Protein AF-0000000069403693 (afdb_homodimer)

Solvent-accessible surface area (backbone atoms only — not comparable to full-atom values): 41331 Å² total; per-residue (Å²): 127,86,80,44,28,39,37,33,59,42,32,50,93,37,43,67,35,33,49,22,19,53,44,23,40,56,74,38,21,80,82,68,58,56,34,36,37,38,32,59,57,54,48,70,70,54,51,57,45,46,51,71,65,45,79,66,46,78,40,79,47,51,72,64,52,50,51,48,35,22,71,69,42,66,27,76,57,90,77,66,58,49,72,90,73,50,55,81,62,51,41,47,65,75,42,44,57,70,72,45,60,86,86,52,50,40,37,33,39,41,46,26,52,28,39,41,67,38,56,52,57,70,66,60,65,53,82,62,84,87,28,50,26,34,29,20,57,18,63,93,36,46,35,52,59,76,73,42,42,82,74,69,48,57,88,59,40,80,20,51,37,70,50,40,32,42,36,32,33,61,60,50,53,68,38,53,64,59,53,40,50,48,36,70,75,41,42,90,67,47,87,58,48,44,37,48,52,53,45,62,68,33,42,68,76,75,62,76,68,68,83,59,82,77,60,78,78,74,77,59,88,82,50,67,57,27,47,42,79,45,65,55,30,63,49,25,45,38,55,94,36,61,44,69,60,27,58,46,60,56,78,76,36,71,45,77,30,92,40,72,64,54,46,48,45,43,64,74,60,35,38,15,42,30,51,57,67,39,62,70,71,57,61,38,48,67,65,36,89,85,48,72,62,50,21,20,71,74,19,69,61,50,74,43,84,56,40,66,60,46,50,58,44,28,44,74,39,87,56,46,79,71,69,54,57,65,67,52,47,17,52,44,49,32,52,50,52,49,54,50,46,51,52,49,45,73,72,35,86,86,58,56,58,67,60,32,50,52,50,17,50,53,55,65,69,45,84,78,68,68,71,82,123,127,84,81,44,28,38,37,32,59,41,32,50,94,35,44,68,34,33,49,23,19,54,43,24,41,56,74,38,21,80,82,66,59,56,34,37,36,39,32,60,56,53,49,71,68,55,50,58,44,46,49,70,64,45,79,67,46,78,43,79,49,50,75,65,53,50,51,47,35,24,70,69,42,63,26,76,56,90,78,65,59,49,71,91,72,50,55,82,62,52,40,48,65,75,43,43,58,70,70,46,60,85,83,53,51,39,35,33,39,41,45,25,52,28,39,42,69,40,56,53,55,69,67,60,66,53,81,62,82,85,29,50,28,34,30,20,57,17,65,91,35,46,36,51,59,77,74,42,42,83,76,68,49,56,86,59,39,81,21,51,38,72,51,39,31,43,36,33,33,61,59,50,52,69,41,53,65,59,53,40,51,48,36,69,76,42,42,90,67,46,88,58,48,46,35,48,51,54,46,61,68,33,40,70,78,74,64,76,68,68,82,62,81,77,60,78,76,75,75,59,88,82,53,67,58,28,47,42,78,45,64,55,31,63,50,26,44,38,57,92,35,60,42,70,59,28,58,46,61,54,79,75,36,70,45,77,29,92,42,72,64,54,45,48,45,43,62,74,60,35,39,16,42,31,53,56,66,39,64,68,70,57,61,39,48,67,66,35,86,87,48,73,62,50,22,21,70,74,19,71,61,52,73,42,85,56,38,65,58,47,50,57,45,27,44,74,38,87,55,46,80,70,68,55,56,66,65,51,47,16,51,46,49,32,52,50,53,51,52,49,46,51,52,49,45,73,72,33,85,84,56,56,58,68,59,35,49,52,50,17,50,52,55,66,68,46,84,78,66,66,69,83,123

Organism: Chlorella vulgaris (NCBI:txid3077)

Secondary structure (DSSP, 8-state):
-----EEEEE-GGGHHHHHHHHHHHHHH-SSPPPEEEEESS--HHHHHHHHTTS--EEEE--HHHHHHHHHTTSS--TTS--STT--THHHHGGGHHHHS-TT--EEEEE-TTEEE-S-SHHHHT---TT-SEEEEE-SS-BTB-GGGGGGTPPTT---EEEEEEEEEHHHHHTTHHHHHHHHHHHGGG-SSHHHHHHHHHHS-------S-TTS-----TT---SEEEEPGGGGB-STTTGGGGGGS-BTTB--S-SSHHHHHHHHHS-SEEE--S-S---HHHHH-SSS-----TTSS----TTHHHHHHHHTTSTTTT----THHHHHHHHHHHHHHHHHHHHHSTT--HHHHHHHHHHHHHSTT-----/-----EEEEE-GGGHHHHHHHHHHHHHH-SSPPPEEEEESS--HHHHHHHHTTS--EEEE--HHHHHHHHHTTSS--TT---STT--THHHHGGGHHHHS-TT--EEEEE-TTEEE-S-SHHHHT---TT-SEEEEE-SS-BTB-GGGGGGTPPTT---EEEEEEEEEHHHHHTTHHHHHHHHHHHGGG-SSHHHHHHHHHHS-------S-TTS-----TT---SEEEEPGGGGB-STTTGGGGGGS-BTTB--S-SSHHHHHHHHHS-SEEE--S-S---HHHHH-SSS-----TTSS----TTHHHHHHHHTTSTTTT----THHHHHHHHHHHHHHHHHHHHHSTT--HHHHHHHHHHHHHSTT-----

pLDDT: mean 84.23, std 17.95, range [24.3, 98.88]

InterPro domains:
  IPR002495 Glycosyl transferase, family 8 [PF01501] (6-278)
  IPR029044 Nucleotide-diphospho-sugar transferases [G3DSA:3.90.550.10] (4-318)
  IPR029044 Nucleotide-diphospho-sugar transferases [SSF53448] (5-320)

Nearest PDB structures (foldseek):
  1ga8-assembly1_A  TM=8.044E-01  e=9.055E-17  Neisseria meningitidis
  1ss9-assembly1_A  TM=8.069E-01  e=4.713E-16  Neisseria meningitidis
  4wlg-assembly1_A  TM=6.193E-01  e=1.252E-10  Mus musculus
  8j2n-assembly2_B  TM=5.009E-01  e=1.457E-05  Mycobacterium tuberculosis H37Rv
  8ahf-assembly1_B-2  TM=5.839E-01  e=3.667E-01  Bacillus anthracis

Sequence (746 aa):
MPATPIVLIADEAYVLGLAAALRSIEQHTQPLPRIYVIDAGIAADSRLKLQQVVDIQWIHVSNIEQAELQRQGLLPAPGQSCDGHVSAACWLKLTLRQLLPSSVSRALYFDCDMLARTSLLPILQLNLGGRLLAAVRDVGHPCGYDGLLEAGWERGRPYFNAGLLLLDLQKWRQAGGRIACILRQHGSRLQYHDQDVFNLLAAPTSQPAPHDRSAPPAPSASEQMTWLQLPLEWNAQGVGTYARRRLQAEGHRPALFGSVEELRRYEEHPFVVHFTGPSSVAPSAFLNPWVPFNSKPWAYLCQHPFRSAFFETLDSTPWRGWRPPQHQVAEACAEEVSRFLALVAEQEPGFDAQLCLQQTMQLLQMPGGTHRCMPATPIVLIADEAYVLGLAAALRSIEQHTQPLPRIYVIDAGIAADSRLKLQQVVDIQWIHVSNIEQAELQRQGLLPAPGQSCDGHVSAACWLKLTLRQLLPSSVSRALYFDCDMLARTSLLPILQLNLGGRLLAAVRDVGHPCGYDGLLEAGWERGRPYFNAGLLLLDLQKWRQAGGRIACILRQHGSRLQYHDQDVFNLLAAPTSQPAPHDRSAPPAPSASEQMTWLQLPLEWNAQGVGTYARRRLQAEGHRPALFGSVEELRRYEEHPFVVHFTGPSSVAPSAFLNPWVPFNSKPWAYLCQHPFRSAFFETLDSTPWRGWRPPQHQVAEACAEEVSRFLALVAEQEPGFDAQLCLQQTMQLLQMPGGTHRC

Foldseek 3Di:
DPFAEEEEEDAQLLLLLQLLALLLQVVAAPPHHAYEYEYPHHDPVSVVQSCVRDPYDYQYQDPVNLVVCCVVLLFPDPPLPLPDFDPSRLSVVLCCLPRDDPPNQKHKYAYSLKGAPHYCVCVSPDDFVQFFKAFAFDLLCQQHDPLCVVVVRDGLHGAGDPRIIIGRSVVSNVCVVVSSVSSVVCVSSDNSHVSSSVQSVQDDPPPPDPPPVPDDDDPDPPDDRSYHHDPNLAEQPQQPFSSVVLCCADVSRHRPDVDPVRSVCSNPPRRMYGQDDHQEDAPVQCVDPPGHHAHRLQYLDGDRPCSVVSLVSSLVGPCNPDHHDNVNVVVSVVVVLVVVLVVVCVVDPPDDSVVVVVVVVVCVPDDPPPPPD/DPFAEEEEEDAQLLLLLQLLALLLQVVAAPPHHAYEYEYPHHDPVSVVQSCVRDPYDYQYQDPVNLVVCCVVLLFPDPPLPLPDFDPSRLSVVLCCLPRDDPVNQKHKYAYSLKGAPHYCVCVSPDDFPQFFKAFAFDLLCQQHDPLCVVVVRDGLHGAGDPRIIIGRSVVSNVCVVVSSVSSVVCVSSDNSHVSSSVQSVQDDPPPPDPPPVPDDDDPPPPPDRSYHHDPNLAELPQQPFCSVVLCCADVSRHRPDVDPVRSVCSNPPRRMYGQDDHQEDAPVQCVDPPGHDAHRLQHLDGDRPCSVVSLVSSLVGPCNPDHHDNVVVVVSVVVVLVVVLVVVCVVDPPDDSVVVVVVVVVCVPDDPPPPPD

Structure (mmCIF, N/CA/C/O backbone):
data_AF-0000000069403693-model_v1
#
loop_
_entity.id
_entity.type
_entity.pdbx_description
1 polymer Hexosyltransferase
#
loop_
_atom_site.group_PDB
_atom_site.id
_atom_site.type_symbol
_atom_site.label_atom_id
_atom_site.label_alt_id
_atom_site.label_comp_id
_atom_site.label_asym_id
_atom_site.label_entity_id
_atom_site.label_seq_id
_atom_site.pdbx_PDB_ins_code
_atom_site.Cartn_x
_atom_site.Cartn_y
_atom_site.Cartn_z
_atom_site.occupancy
_atom_site.B_iso_or_equiv
_atom_site.auth_seq_id
_atom_site.auth_comp_id
_atom_site.auth_asym_id
_atom_site.auth_atom_id
_atom_site.pdbx_PDB_model_num
ATOM 1 N N . MET A 1 1 ? -15.734 44.719 17.141 1 47.59 1 MET A N 1
ATOM 2 C CA . MET A 1 1 ? -15.414 43.406 17.688 1 47.59 1 MET A CA 1
ATOM 3 C C . MET A 1 1 ? -13.906 43.188 17.672 1 47.59 1 MET A C 1
ATOM 5 O O . MET A 1 1 ? -13.195 43.656 16.797 1 47.59 1 MET A O 1
ATOM 9 N N . PRO A 1 2 ? -13.328 42.812 18.891 1 61.75 2 PRO A N 1
ATOM 10 C CA . PRO A 1 2 ? -11.867 42.688 18.891 1 61.75 2 PRO A CA 1
ATOM 11 C C . PRO A 1 2 ? -11.359 41.75 17.781 1 61.75 2 PRO A C 1
ATOM 13 O O . PRO A 1 2 ? -12.07 40.844 17.359 1 61.75 2 PRO A O 1
ATOM 16 N N . ALA A 1 3 ? -10.336 42.125 17.172 1 84.62 3 ALA A N 1
ATOM 17 C CA . ALA A 1 3 ? -9.75 41.438 16.016 1 84.62 3 ALA A CA 1
ATOM 18 C C . ALA A 1 3 ? -9.375 40 16.375 1 84.62 3 ALA A C 1
ATOM 20 O O . ALA A 1 3 ? -8.875 39.75 17.469 1 84.62 3 ALA A O 1
ATOM 21 N N . THR A 1 4 ? -9.859 39 15.758 1 94.88 4 THR A N 1
ATOM 22 C CA . THR A 1 4 ? -9.562 37.594 15.922 1 94.88 4 THR A CA 1
ATOM 23 C C . THR A 1 4 ? -8.086 37.312 15.633 1 94.88 4 THR A C 1
ATOM 25 O O . THR A 1 4 ? -7.617 37.531 14.516 1 94.88 4 THR A O 1
ATOM 28 N N . PRO A 1 5 ? -7.32 36.938 16.672 1 97.94 5 PRO A N 1
ATOM 29 C CA . PRO A 1 5 ? -5.918 36.594 16.422 1 97.94 5 PRO A CA 1
ATOM 30 C C . PRO A 1 5 ? -5.738 35.25 15.742 1 97.94 5 PRO A C 1
ATOM 32 O O . PRO A 1 5 ? -6.688 34.469 15.664 1 97.94 5 PRO A O 1
ATOM 35 N N . ILE A 1 6 ? -4.551 35.031 15.219 1 98.5 6 ILE A N 1
ATOM 36 C CA . ILE A 1 6 ? -4.125 33.75 14.695 1 98.5 6 ILE A CA 1
ATOM 37 C C . ILE A 1 6 ? -3.127 33.094 15.656 1 98.5 6 ILE A C 1
ATOM 39 O O . ILE A 1 6 ? -2.252 33.781 16.203 1 98.5 6 ILE A O 1
ATOM 43 N N . VAL A 1 7 ? -3.314 31.844 15.922 1 98 7 VAL A N 1
ATOM 44 C CA . VAL A 1 7 ? -2.443 31.125 16.844 1 98 7 VAL A CA 1
ATOM 45 C C . VAL A 1 7 ? -1.807 29.938 16.156 1 98 7 VAL A C 1
ATOM 47 O O . VAL A 1 7 ? -2.482 29.203 15.422 1 98 7 VAL A O 1
ATOM 50 N N . LEU A 1 8 ? -0.489 29.734 16.312 1 97.69 8 LEU A N 1
ATOM 51 C CA . LEU A 1 8 ? 0.255 28.594 15.805 1 97.69 8 LEU A CA 1
ATOM 52 C C . LEU A 1 8 ? 1.054 27.922 16.922 1 97.69 8 LEU A C 1
ATOM 54 O O . LEU A 1 8 ? 1.417 28.578 17.906 1 97.69 8 LEU A O 1
ATOM 58 N N . ILE A 1 9 ? 1.266 26.641 16.766 1 94.69 9 ILE A N 1
ATOM 59 C CA . ILE A 1 9 ? 2.078 25.859 17.688 1 94.69 9 ILE A CA 1
ATOM 60 C C . ILE A 1 9 ? 3.227 25.188 16.938 1 94.69 9 ILE A C 1
ATOM 62 O O . ILE A 1 9 ? 3.029 24.641 15.859 1 94.69 9 ILE A O 1
ATOM 66 N N . ALA A 1 10 ? 4.438 25.266 17.469 1 93.31 10 ALA A N 1
ATOM 67 C CA . ALA A 1 10 ? 5.547 24.594 16.797 1 93.31 10 ALA A CA 1
ATOM 68 C C . ALA A 1 10 ? 6.668 24.281 17.781 1 93.31 10 ALA A C 1
ATOM 70 O O . ALA A 1 10 ? 6.789 24.922 18.828 1 93.31 10 ALA A O 1
ATOM 71 N N . ASP A 1 11 ? 7.379 23.281 17.5 1 90.88 11 ASP A N 1
ATOM 72 C CA . ASP A 1 11 ? 8.703 23.047 18.078 1 90.88 11 ASP A CA 1
ATOM 73 C C . ASP A 1 11 ? 9.797 23.234 17.031 1 90.88 11 ASP A C 1
ATOM 75 O O . ASP A 1 11 ? 9.523 23.688 15.914 1 90.88 11 ASP A O 1
ATOM 79 N N . GLU A 1 12 ? 10.992 22.969 17.438 1 92.38 12 GLU A N 1
ATOM 80 C CA . GLU A 1 12 ? 12.125 23.266 16.562 1 92.38 12 GLU A CA 1
ATOM 81 C C . GLU A 1 12 ? 12.039 22.438 15.273 1 92.38 12 GLU A C 1
ATOM 83 O O . GLU A 1 12 ? 12.445 22.906 14.203 1 92.38 12 GLU A O 1
ATOM 88 N N . ALA A 1 13 ? 11.5 21.281 15.289 1 90.06 13 ALA A N 1
ATOM 89 C CA . ALA A 1 13 ? 11.422 20.391 14.133 1 90.06 13 ALA A CA 1
ATOM 90 C C . ALA A 1 13 ? 10.523 20.984 13.047 1 90.06 13 ALA A C 1
ATOM 92 O O . ALA A 1 13 ? 10.625 20.609 11.883 1 90.06 13 ALA A O 1
ATOM 93 N N . TYR A 1 14 ? 9.711 21.984 13.438 1 93.81 14 TYR A N 1
ATOM 94 C CA . TYR A 1 14 ? 8.734 22.531 12.492 1 93.81 14 TYR A CA 1
ATOM 95 C C . TYR A 1 14 ? 8.984 24 12.234 1 93.81 14 TYR A C 1
ATOM 97 O O . TYR A 1 14 ? 8.102 24.719 11.758 1 93.81 14 TYR A O 1
ATOM 105 N N . VAL A 1 15 ? 10.148 24.453 12.523 1 96.81 15 VAL A N 1
ATOM 106 C CA . VAL A 1 15 ? 10.438 25.875 12.461 1 96.81 15 VAL A CA 1
ATOM 107 C C . VAL A 1 15 ? 10.367 26.344 11.008 1 96.81 15 VAL A C 1
ATOM 109 O O . VAL A 1 15 ? 9.922 27.469 10.734 1 96.81 15 VAL A O 1
ATOM 112 N N . LEU A 1 16 ? 10.828 25.547 10.07 1 97.62 16 LEU A N 1
ATOM 113 C CA . LEU A 1 16 ? 10.773 25.938 8.664 1 97.62 16 LEU A CA 1
ATOM 114 C C . LEU A 1 16 ? 9.336 26.062 8.188 1 97.62 16 LEU A C 1
ATOM 116 O O . LEU A 1 16 ? 9 27 7.461 1 97.62 16 LEU A O 1
ATOM 120 N N . GLY A 1 17 ? 8.562 25.062 8.617 1 97.69 17 GLY A N 1
ATOM 121 C CA . GLY A 1 17 ? 7.141 25.172 8.328 1 97.69 17 GLY A CA 1
ATOM 122 C C . GLY A 1 17 ? 6.496 26.406 8.922 1 97.69 17 GLY A C 1
ATOM 123 O O . GLY A 1 17 ? 5.75 27.125 8.242 1 97.69 17 GLY A O 1
ATOM 124 N N . LEU A 1 18 ? 6.828 26.688 10.148 1 98.31 18 LEU A N 1
ATOM 125 C CA . LEU A 1 18 ? 6.301 27.859 10.844 1 98.31 18 LEU A CA 1
ATOM 126 C C . LEU A 1 18 ? 6.691 29.141 10.125 1 98.31 18 LEU A C 1
ATOM 128 O O . LEU A 1 18 ? 5.855 30.031 9.938 1 98.31 18 LEU A O 1
ATOM 132 N N . ALA A 1 19 ? 7.922 29.234 9.75 1 98.81 19 ALA A N 1
ATOM 133 C CA . ALA A 1 19 ? 8.406 30.422 9.055 1 98.81 19 ALA A CA 1
ATOM 134 C C . ALA A 1 19 ? 7.621 30.672 7.766 1 98.81 19 ALA A C 1
ATOM 136 O O . ALA A 1 19 ? 7.168 31.781 7.508 1 98.81 19 ALA A O 1
ATOM 137 N N . ALA A 1 20 ? 7.461 29.641 7 1 98.81 20 ALA A N 1
ATOM 138 C CA . ALA A 1 20 ? 6.73 29.766 5.738 1 98.81 20 ALA A CA 1
ATOM 139 C C . ALA A 1 20 ? 5.262 30.094 5.984 1 98.81 20 ALA A C 1
ATOM 141 O O . ALA A 1 20 ? 4.676 30.906 5.266 1 98.81 20 ALA A O 1
ATOM 142 N N . ALA A 1 21 ? 4.699 29.469 6.973 1 98.88 21 ALA A N 1
ATOM 143 C CA . ALA A 1 21 ? 3.305 29.734 7.32 1 98.88 21 ALA A CA 1
ATOM 144 C C . ALA A 1 21 ? 3.105 31.203 7.695 1 98.88 21 ALA A C 1
ATOM 146 O O . ALA A 1 21 ? 2.229 31.875 7.148 1 98.88 21 ALA A O 1
ATOM 147 N N . LEU A 1 22 ? 3.93 31.703 8.609 1 98.88 22 LEU A N 1
ATOM 148 C CA . LEU A 1 22 ? 3.832 33.094 9.062 1 98.88 22 LEU A CA 1
ATOM 149 C C . LEU A 1 22 ? 4 34.062 7.902 1 98.88 22 LEU A C 1
ATOM 151 O O . LEU A 1 22 ? 3.225 35 7.758 1 98.88 22 LEU A O 1
ATOM 155 N N . ARG A 1 23 ? 4.996 33.781 7.094 1 98.81 23 ARG A N 1
ATOM 156 C CA . ARG A 1 23 ? 5.258 34.656 5.953 1 98.81 23 ARG A CA 1
ATOM 157 C C . ARG A 1 23 ? 4.082 34.656 4.98 1 98.81 23 ARG A C 1
ATOM 159 O O . ARG A 1 23 ? 3.666 35.719 4.496 1 98.81 23 ARG A O 1
ATOM 166 N N . SER A 1 24 ? 3.561 33.469 4.703 1 98.88 24 SER A N 1
ATOM 167 C CA . SER A 1 24 ? 2.443 33.375 3.771 1 98.88 24 SER A CA 1
ATOM 168 C C . SER A 1 24 ? 1.213 34.094 4.301 1 98.88 24 SER A C 1
ATOM 170 O O . SER A 1 24 ? 0.497 34.75 3.539 1 98.88 24 SER A O 1
ATOM 172 N N . ILE A 1 25 ? 0.944 34 5.582 1 98.75 25 ILE A N 1
ATOM 173 C CA . ILE A 1 25 ? -0.163 34.719 6.207 1 98.75 25 ILE A CA 1
ATOM 174 C C . ILE A 1 25 ? 0.034 36.219 6.035 1 98.75 25 ILE A C 1
ATOM 176 O O . ILE A 1 25 ? -0.886 36.938 5.621 1 98.75 25 ILE A O 1
ATOM 180 N N . GLU A 1 26 ? 1.19 36.656 6.32 1 98.5 26 GLU A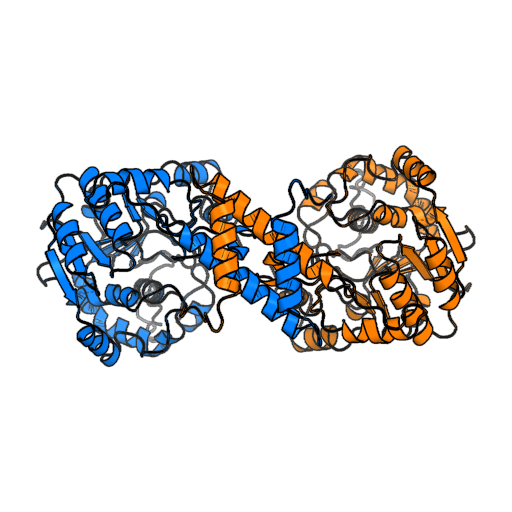 N 1
ATOM 181 C CA . GLU A 1 26 ? 1.496 38.094 6.23 1 98.5 26 GLU A CA 1
ATOM 182 C C . GLU A 1 26 ? 1.363 38.594 4.797 1 98.5 26 GLU A C 1
ATOM 184 O O . GLU A 1 26 ? 0.878 39.719 4.566 1 98.5 26 GLU A O 1
ATOM 189 N N . GLN A 1 27 ? 1.751 37.812 3.869 1 98.12 27 GLN A N 1
ATOM 190 C CA . GLN A 1 27 ? 1.735 38.188 2.465 1 98.12 27 GLN A CA 1
ATOM 191 C C . GLN A 1 27 ? 0.307 38.344 1.949 1 98.12 27 GLN A C 1
ATOM 193 O O . GLN A 1 27 ? 0.038 39.188 1.074 1 98.12 27 GLN A O 1
ATOM 198 N N . HIS A 1 28 ? -0.584 37.656 2.533 1 98.19 28 HIS A N 1
ATOM 199 C CA . HIS A 1 28 ? -1.896 37.562 1.902 1 98.19 28 HIS A CA 1
ATOM 200 C C . HIS A 1 28 ? -2.967 38.219 2.781 1 98.19 28 HIS A C 1
ATOM 202 O O . HIS A 1 28 ? -4.086 38.469 2.324 1 98.19 28 HIS A O 1
ATOM 208 N N . THR A 1 29 ? -2.65 38.406 3.992 1 97.44 29 THR A N 1
ATOM 209 C CA . THR A 1 29 ? -3.658 38.906 4.922 1 97.44 29 THR A CA 1
ATOM 210 C C . THR A 1 29 ? -3.279 40.281 5.445 1 97.44 29 THR A C 1
ATOM 212 O O . THR A 1 29 ? -2.332 40.438 6.219 1 97.44 29 THR A O 1
ATOM 215 N N . GLN A 1 30 ? -4.051 41.281 5.059 1 94.25 30 GLN A N 1
ATOM 216 C CA . GLN A 1 30 ? -3.844 42.656 5.492 1 94.25 30 GLN A CA 1
ATOM 217 C C . GLN A 1 30 ? -5.16 43.312 5.898 1 94.25 30 GLN A C 1
ATOM 219 O O . GLN A 1 30 ? -6.164 43.188 5.195 1 94.25 30 GLN A O 1
ATOM 224 N N . PRO A 1 31 ? -5.215 44.094 7.047 1 95 31 PRO A N 1
ATOM 225 C CA . PRO A 1 31 ? -4.121 44.188 8.016 1 95 31 PRO A CA 1
ATOM 226 C C . PRO A 1 31 ? -3.828 42.875 8.727 1 95 31 PRO A C 1
ATOM 228 O O . PRO A 1 31 ? -4.727 42.062 8.891 1 95 31 PRO A O 1
ATOM 231 N N . LEU A 1 32 ? -2.596 42.688 9.125 1 95.56 32 LEU A N 1
ATOM 232 C CA . LEU A 1 32 ? -2.184 41.469 9.805 1 95.56 32 LEU A CA 1
ATOM 233 C C . LEU A 1 32 ? -2.783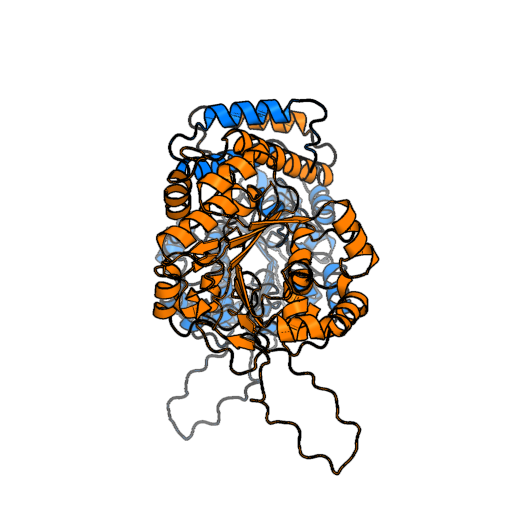 41.375 11.203 1 95.56 32 LEU A C 1
ATOM 235 O O . LEU A 1 32 ? -2.631 42.312 12 1 95.56 32 LEU A O 1
ATOM 239 N N . PRO A 1 33 ? -3.494 40.344 11.461 1 96.31 33 PRO A N 1
ATOM 240 C CA . PRO A 1 33 ? -3.996 40.156 12.828 1 96.31 33 PRO A CA 1
ATOM 241 C C . PRO A 1 33 ? -2.887 39.875 13.828 1 96.31 33 PRO A C 1
ATOM 243 O O . PRO A 1 33 ? -1.744 39.625 13.438 1 96.31 33 PRO A O 1
ATOM 246 N N . ARG A 1 34 ? -3.27 40.031 15.117 1 96.94 34 ARG A N 1
ATOM 247 C CA . ARG A 1 34 ? -2.328 39.625 16.141 1 96.94 34 ARG A CA 1
ATOM 248 C C . ARG A 1 34 ? -1.958 38.156 15.984 1 96.94 34 ARG A C 1
ATOM 250 O O . ARG A 1 34 ? -2.82 37.312 15.711 1 96.94 34 ARG A O 1
ATOM 257 N N . ILE A 1 35 ? -0.637 37.906 16.125 1 98.19 35 ILE A N 1
ATOM 258 C CA . ILE A 1 35 ? -0.145 36.531 15.945 1 98.19 35 ILE A CA 1
ATOM 259 C C . ILE A 1 35 ? 0.392 36 17.281 1 98.19 35 ILE A C 1
ATOM 261 O O . ILE A 1 35 ? 1.271 36.625 17.891 1 98.19 35 ILE A O 1
ATOM 265 N N . TYR A 1 36 ? -0.184 34.906 17.719 1 97.75 36 TYR A N 1
ATOM 266 C CA . TYR A 1 36 ? 0.364 34.156 18.844 1 97.75 36 TYR A CA 1
ATOM 267 C C . TYR A 1 36 ? 1.103 32.906 18.375 1 97.75 36 TYR A C 1
ATOM 269 O O . TYR A 1 36 ? 0.621 32.188 17.5 1 97.75 36 TYR A O 1
ATOM 277 N N . VAL A 1 37 ? 2.297 32.656 18.906 1 97.38 37 VAL A N 1
ATOM 278 C CA . VAL A 1 37 ? 3 31.406 18.688 1 97.38 37 VAL A CA 1
ATOM 279 C C . VAL A 1 37 ? 3.256 30.703 20.016 1 97.38 37 VAL A C 1
ATOM 281 O O . VAL A 1 37 ? 3.879 31.281 20.922 1 97.38 37 VAL A O 1
ATOM 284 N N . ILE A 1 38 ? 2.646 29.547 20.109 1 95 38 ILE A N 1
ATOM 285 C CA . ILE A 1 38 ? 2.969 28.703 21.25 1 95 38 ILE A CA 1
ATOM 286 C C . ILE A 1 38 ? 4.301 27.984 21 1 95 38 ILE A C 1
ATOM 288 O O . ILE A 1 38 ? 4.402 27.141 20.125 1 95 38 ILE A O 1
ATOM 292 N N . ASP A 1 39 ? 5.262 28.312 21.812 1 93.81 39 ASP A N 1
ATOM 293 C CA . ASP A 1 39 ? 6.617 27.766 21.719 1 93.81 39 ASP A CA 1
ATOM 294 C C . ASP A 1 39 ? 6.754 26.484 22.516 1 93.81 39 ASP A C 1
ATOM 296 O O . ASP A 1 39 ? 6.863 26.5 23.734 1 93.81 39 ASP A O 1
ATOM 300 N N . ALA A 1 40 ? 6.801 25.406 21.797 1 88.75 40 ALA A N 1
ATOM 301 C CA . ALA A 1 40 ? 6.926 24.094 22.422 1 88.75 40 ALA A CA 1
ATOM 302 C C . ALA A 1 40 ? 8.352 23.578 22.312 1 88.75 40 ALA A C 1
ATOM 304 O O . ALA A 1 40 ? 8.57 22.375 22.141 1 88.75 40 ALA A O 1
ATOM 305 N N . GLY A 1 41 ? 9.305 24.453 22.312 1 88.62 41 GLY A N 1
ATOM 306 C CA . GLY A 1 41 ? 10.703 24.062 22.25 1 88.62 41 GLY A CA 1
ATOM 307 C C . GLY A 1 41 ? 11.414 24.547 21 1 88.62 41 GLY A C 1
ATOM 308 O O . GLY A 1 41 ? 12.078 23.766 20.312 1 88.62 41 GLY A O 1
ATOM 309 N N . ILE A 1 42 ? 11.266 25.828 20.656 1 93 42 ILE A N 1
ATOM 310 C CA . ILE A 1 42 ? 11.961 26.453 19.547 1 93 42 ILE A CA 1
ATOM 311 C C . ILE A 1 42 ? 13.297 27.016 20.016 1 93 42 ILE A C 1
ATOM 313 O O . ILE A 1 42 ? 13.383 27.625 21.094 1 93 42 ILE A O 1
ATOM 317 N N . ALA A 1 43 ? 14.305 26.797 19.266 1 95.81 43 ALA A N 1
ATOM 318 C CA . ALA A 1 43 ? 15.641 27.297 19.594 1 95.81 43 ALA A CA 1
ATOM 319 C C . ALA A 1 43 ? 15.672 28.812 19.609 1 95.81 43 ALA A C 1
ATOM 321 O O . ALA A 1 43 ? 14.953 29.469 18.844 1 95.81 43 ALA A O 1
ATOM 322 N N . ALA A 1 44 ? 16.547 29.375 20.438 1 96.5 44 ALA A N 1
ATOM 323 C CA . ALA A 1 44 ? 16.641 30.812 20.609 1 96.5 44 ALA A CA 1
ATOM 324 C C . ALA A 1 44 ? 16.953 31.516 19.297 1 96.5 44 ALA A C 1
ATOM 326 O O . ALA A 1 44 ? 16.344 32.531 18.969 1 96.5 44 ALA A O 1
ATOM 327 N N . ASP A 1 45 ? 17.844 30.922 18.562 1 97.62 45 ASP A N 1
ATOM 328 C CA . ASP A 1 45 ? 18.219 31.516 17.281 1 97.62 45 ASP A CA 1
ATOM 329 C C . ASP A 1 45 ? 17.031 31.531 16.312 1 97.62 45 ASP A C 1
ATOM 331 O O . ASP A 1 45 ? 16.844 32.5 15.586 1 97.62 45 ASP A O 1
ATOM 335 N N . SER A 1 46 ? 16.297 30.516 16.312 1 98 46 SER A N 1
ATOM 336 C CA . SER A 1 46 ? 15.125 30.422 15.453 1 98 46 SER A CA 1
ATOM 337 C C . SER A 1 46 ? 14.07 31.453 15.852 1 98 46 SER A C 1
ATOM 339 O O . SER A 1 46 ? 13.422 32.062 15 1 98 46 SER A O 1
ATOM 341 N N . ARG A 1 47 ? 13.867 31.656 17.109 1 97.81 47 ARG A N 1
ATOM 342 C CA . ARG A 1 47 ? 12.906 32.656 17.594 1 97.81 47 ARG A CA 1
ATOM 343 C C . ARG A 1 47 ? 13.266 34.031 17.109 1 97.81 47 ARG A C 1
ATOM 345 O O . ARG A 1 47 ? 12.391 34.812 16.703 1 97.81 47 ARG A O 1
ATOM 352 N N . LEU A 1 48 ? 14.539 34.281 17.172 1 97.81 48 LEU A N 1
ATOM 353 C CA . LEU A 1 48 ? 15 35.594 16.703 1 97.81 48 LEU A CA 1
ATOM 354 C C . LEU A 1 48 ? 14.719 35.781 15.227 1 97.81 48 LEU A C 1
ATOM 356 O O . LEU A 1 48 ? 14.258 36.844 14.805 1 97.81 48 LEU A O 1
ATOM 360 N N . LYS A 1 49 ? 14.961 34.781 14.5 1 98.44 49 LYS A N 1
ATOM 361 C CA . LYS A 1 49 ? 14.711 34.844 13.07 1 98.44 49 LYS A CA 1
ATOM 362 C C . LYS A 1 49 ? 13.219 34.969 12.773 1 98.44 49 LYS A C 1
ATOM 364 O O . LYS A 1 49 ? 12.812 35.75 11.898 1 98.44 49 LYS A O 1
ATOM 369 N N . LEU A 1 50 ? 12.453 34.25 13.516 1 98.69 50 LEU A N 1
ATOM 370 C CA . LEU A 1 50 ? 11.016 34.281 13.305 1 98.69 50 LEU A CA 1
ATOM 371 C C . LEU A 1 50 ? 10.461 35.688 13.602 1 98.69 50 LEU A C 1
ATOM 373 O O . LEU A 1 50 ? 9.523 36.125 12.938 1 98.69 50 LEU A O 1
ATOM 377 N N . GLN A 1 51 ? 11 36.344 14.547 1 97.62 51 GLN A N 1
ATOM 378 C CA . GLN A 1 51 ? 10.562 37.688 14.93 1 97.62 51 GLN A CA 1
ATOM 379 C C . GLN A 1 51 ? 10.805 38.688 13.797 1 97.62 51 GLN A C 1
ATOM 381 O O . GLN A 1 51 ? 10.148 39.719 13.734 1 97.62 51 GLN A O 1
ATOM 386 N N . GLN A 1 52 ? 11.703 38.312 12.938 1 97.88 52 GLN A N 1
ATOM 387 C CA . GLN A 1 52 ? 11.977 39.156 11.789 1 97.88 52 GLN A CA 1
ATOM 388 C C . GLN A 1 52 ? 10.938 38.938 10.688 1 97.88 52 GLN A C 1
ATOM 390 O O . GLN A 1 52 ? 10.844 39.75 9.75 1 97.88 52 GLN A O 1
ATOM 395 N N . VAL A 1 53 ? 10.234 37.906 10.742 1 97.88 53 VAL A N 1
ATOM 396 C CA . VAL A 1 53 ? 9.227 37.625 9.727 1 97.88 53 VAL A CA 1
ATOM 397 C C . VAL A 1 53 ? 7.961 38.406 10 1 97.88 53 VAL A C 1
ATOM 399 O O . VAL A 1 53 ? 7.461 39.125 9.117 1 97.88 53 VAL A O 1
ATOM 402 N N . VAL A 1 54 ? 7.438 38.312 11.195 1 97.94 54 VAL A N 1
ATOM 403 C CA . VAL A 1 54 ? 6.273 39.062 11.664 1 97.94 54 VAL A CA 1
ATOM 404 C C . VAL A 1 54 ? 6.41 39.344 13.156 1 97.94 54 VAL A C 1
ATOM 406 O O . VAL A 1 54 ? 7.242 38.75 13.836 1 97.94 54 VAL A O 1
ATOM 409 N N . ASP A 1 55 ? 5.578 40.344 13.602 1 97.38 55 ASP A N 1
ATOM 410 C CA . ASP A 1 55 ? 5.496 40.562 15.039 1 97.38 55 ASP A CA 1
ATOM 411 C C . ASP A 1 55 ? 4.762 39.406 15.734 1 97.38 55 ASP A C 1
ATOM 413 O O . ASP A 1 55 ? 3.598 39.156 15.438 1 97.38 55 ASP A O 1
ATOM 417 N N . ILE A 1 56 ? 5.469 38.781 16.656 1 97.56 56 ILE A N 1
ATOM 418 C CA . ILE A 1 56 ? 4.922 37.594 17.281 1 97.56 56 ILE A CA 1
ATOM 419 C C . ILE A 1 56 ? 4.715 37.844 18.766 1 97.56 56 ILE A C 1
ATOM 421 O O . ILE A 1 56 ? 5.586 38.406 19.438 1 97.56 56 ILE A O 1
ATOM 425 N N . GLN A 1 57 ? 3.537 37.5 19.25 1 97.25 57 GLN A N 1
ATOM 426 C CA . GLN A 1 57 ? 3.326 37.312 20.688 1 97.25 57 GLN A CA 1
ATOM 427 C C . GLN A 1 57 ? 3.641 35.875 21.109 1 97.25 57 GLN A C 1
ATOM 429 O O . GLN A 1 57 ? 2.889 34.969 20.797 1 97.25 57 GLN A O 1
ATOM 434 N N . TRP A 1 58 ? 4.668 35.719 21.875 1 96.12 58 TRP A N 1
ATOM 435 C CA . TRP A 1 58 ? 5.16 34.406 22.234 1 96.12 58 TRP A CA 1
ATOM 436 C C . TRP A 1 58 ? 4.48 33.875 23.5 1 96.12 58 TRP A C 1
ATOM 438 O O . TRP A 1 58 ? 4.289 34.656 24.453 1 96.12 58 TRP A O 1
ATOM 448 N N . ILE A 1 59 ? 4.102 32.688 23.484 1 93.62 59 ILE A N 1
ATOM 449 C CA . ILE A 1 59 ? 3.695 31.953 24.672 1 93.62 59 ILE A CA 1
ATOM 450 C C . ILE A 1 59 ? 4.57 30.719 24.844 1 93.62 59 ILE A C 1
ATOM 452 O O . ILE A 1 59 ? 4.496 29.781 24.031 1 93.62 59 ILE A O 1
ATOM 456 N N . HIS A 1 60 ? 5.402 30.719 25.844 1 90.62 60 HIS A N 1
ATOM 457 C CA . HIS A 1 60 ? 6.367 29.641 26.031 1 90.62 60 HIS A CA 1
ATOM 458 C C . HIS A 1 60 ? 5.801 28.547 26.938 1 90.62 60 HIS A C 1
ATOM 460 O O . HIS A 1 60 ? 5.254 28.844 28 1 90.62 60 HIS A O 1
ATOM 466 N N . VAL A 1 61 ? 5.84 27.406 26.391 1 82.69 61 VAL A N 1
ATOM 467 C CA . VAL A 1 61 ? 5.418 26.25 27.188 1 82.69 61 VAL A CA 1
ATOM 468 C C . VAL A 1 61 ? 6.629 25.375 27.516 1 82.69 61 VAL A C 1
ATOM 470 O O . VAL A 1 61 ? 7.273 24.844 26.609 1 82.69 61 VAL A O 1
ATOM 473 N N . SER A 1 62 ? 7.055 25.375 28.75 1 67.94 62 SER A N 1
ATOM 474 C CA . SER A 1 62 ? 8.219 24.594 29.172 1 67.94 62 SER A CA 1
ATOM 475 C C . SER A 1 62 ? 7.906 23.109 29.188 1 67.94 62 SER A C 1
ATOM 477 O O . SER A 1 62 ? 6.742 22.703 29.156 1 67.94 62 SER A O 1
ATOM 479 N N . ASN A 1 63 ? 9.023 22.281 29.062 1 61.25 63 ASN A N 1
ATOM 480 C CA . ASN A 1 63 ? 8.883 20.828 29.203 1 61.25 63 ASN A CA 1
ATOM 481 C C . ASN A 1 63 ? 8.125 20.469 30.484 1 61.25 63 ASN A C 1
ATOM 483 O O . ASN A 1 63 ? 7.332 19.531 30.5 1 61.25 63 ASN A O 1
ATOM 487 N N . ILE A 1 64 ? 8.438 21.234 31.406 1 50.62 64 ILE A N 1
ATOM 488 C CA . ILE A 1 64 ? 7.836 21.016 32.719 1 50.62 64 ILE A CA 1
ATOM 489 C C . ILE A 1 64 ? 6.332 21.266 32.656 1 50.62 64 ILE A C 1
ATOM 491 O O . ILE A 1 64 ? 5.543 20.484 33.188 1 50.62 64 ILE A O 1
ATOM 495 N N . GLU A 1 65 ? 5.98 22.203 31.938 1 58.53 65 GLU A N 1
ATOM 496 C CA . GLU A 1 65 ? 4.562 22.516 31.828 1 58.53 65 GLU A CA 1
ATOM 497 C C . GLU A 1 65 ? 3.83 21.453 31 1 58.53 65 GLU A C 1
ATOM 499 O O . GLU A 1 65 ? 2.693 21.094 31.312 1 58.53 65 GLU A O 1
ATOM 504 N N . GLN A 1 66 ? 4.641 20.984 30.141 1 62.38 66 GLN A N 1
ATOM 505 C CA . GLN A 1 66 ? 4.051 19.906 29.359 1 62.38 66 GLN A CA 1
ATOM 506 C C . GLN A 1 66 ? 3.803 18.672 30.234 1 62.38 66 GLN A C 1
ATOM 508 O O . GLN A 1 66 ? 2.75 18.031 30.141 1 62.38 66 GLN A O 1
ATOM 513 N N . ALA A 1 67 ? 4.781 18.438 31.016 1 60.31 67 ALA A N 1
ATOM 514 C CA . ALA A 1 67 ? 4.656 17.344 31.953 1 60.31 67 ALA A CA 1
ATOM 515 C C . ALA A 1 67 ? 3.477 17.547 32.906 1 60.31 67 ALA A C 1
ATOM 517 O O . ALA A 1 67 ? 2.768 16.609 33.25 1 60.31 67 ALA A O 1
ATOM 518 N N . GLU A 1 68 ? 3.344 18.781 33.281 1 58.59 68 GLU A N 1
ATOM 519 C CA . GLU A 1 68 ? 2.236 19.109 34.156 1 58.59 68 GLU A CA 1
ATOM 520 C C . GLU A 1 68 ? 0.891 18.906 33.469 1 58.59 68 GLU A C 1
ATOM 522 O O . GLU A 1 68 ? -0.055 18.391 34.094 1 58.59 68 GLU A O 1
ATOM 527 N N . LEU A 1 69 ? 0.876 19.188 32.312 1 61.62 69 LEU A N 1
ATOM 528 C CA . LEU A 1 69 ? -0.346 18.984 31.547 1 61.62 69 LEU A CA 1
ATOM 529 C C . LEU A 1 69 ? -0.662 17.5 31.422 1 61.62 69 LEU A C 1
ATOM 531 O O . LEU A 1 69 ? -1.827 17.109 31.469 1 61.62 69 LEU A O 1
ATOM 535 N N . GLN A 1 70 ? 0.38 16.797 31.359 1 62.62 70 GLN A N 1
ATOM 536 C CA . GLN A 1 70 ? 0.221 15.344 31.312 1 62.62 70 GLN A CA 1
ATOM 537 C C . GLN A 1 70 ? -0.323 14.812 32.625 1 62.62 70 GLN A C 1
ATOM 539 O O . GLN A 1 70 ? -1.23 13.977 32.656 1 62.62 70 GLN A O 1
ATOM 544 N N . ARG A 1 71 ? 0.245 15.422 33.625 1 57.19 71 ARG A N 1
ATOM 545 C CA . ARG A 1 71 ? -0.172 15 34.969 1 57.19 71 ARG A CA 1
ATOM 546 C C . ARG A 1 71 ? -1.635 15.352 35.219 1 57.19 71 ARG A C 1
ATOM 548 O O . ARG A 1 71 ? -2.338 14.633 35.938 1 57.19 71 ARG A O 1
ATOM 555 N N . GLN A 1 72 ? -1.973 16.359 34.656 1 55.06 72 GLN A N 1
ATOM 556 C CA . GLN A 1 72 ? -3.344 16.812 34.875 1 55.06 72 GLN A CA 1
ATOM 557 C C . GLN A 1 72 ? -4.316 16.062 33.969 1 55.06 72 GLN A C 1
ATOM 559 O O . GLN A 1 72 ? -5.52 16.328 33.969 1 55.06 72 GLN A O 1
ATOM 564 N N . GLY A 1 73 ? -3.758 15.172 33.312 1 54.88 73 GLY A N 1
ATOM 565 C CA . GLY A 1 73 ? -4.586 14.344 32.438 1 54.88 73 GLY A CA 1
ATOM 566 C C . GLY A 1 73 ? -4.98 15.031 31.156 1 54.88 73 GLY A C 1
ATOM 567 O O . GLY A 1 73 ? -5.922 14.609 30.484 1 54.88 73 GLY A O 1
ATOM 568 N N . LEU A 1 74 ? -4.348 16.141 31.047 1 55.47 74 LEU A N 1
ATOM 569 C CA . LEU A 1 74 ? -4.719 16.922 29.875 1 55.47 74 LEU A CA 1
ATOM 570 C C . LEU A 1 74 ? -3.908 16.5 28.656 1 55.47 74 LEU A C 1
ATOM 572 O O . LEU A 1 74 ? -4.188 16.938 27.531 1 55.47 74 LEU A O 1
ATOM 576 N N . LEU A 1 75 ? -2.812 15.727 28.984 1 58.47 75 LEU A N 1
ATOM 577 C CA . LEU A 1 75 ? -2 15.086 27.969 1 58.47 75 LEU A CA 1
ATOM 578 C C . LEU A 1 75 ? -1.818 13.602 28.266 1 58.47 75 LEU A C 1
ATOM 580 O O . LEU A 1 75 ? -1.796 13.195 29.422 1 58.47 75 LEU A O 1
ATOM 584 N N . PRO A 1 76 ? -2.027 12.773 27.203 1 54 76 PRO A N 1
ATOM 585 C CA . PRO A 1 76 ? -1.795 11.367 27.531 1 54 76 PRO A CA 1
ATOM 586 C C . PRO A 1 76 ? -0.411 11.125 28.125 1 54 76 PRO A C 1
ATOM 588 O O . PRO A 1 76 ? 0.492 11.945 27.969 1 54 76 PRO A O 1
ATOM 591 N N . ALA A 1 77 ? -0.387 10.141 29.172 1 49.34 77 ALA A N 1
ATOM 592 C CA . ALA A 1 77 ? 0.85 9.758 29.844 1 49.34 77 ALA A CA 1
ATOM 593 C C . ALA A 1 77 ? 1.983 9.562 28.844 1 49.34 77 ALA A C 1
ATOM 595 O O . ALA A 1 77 ? 1.742 9.211 27.688 1 49.34 77 ALA A O 1
ATOM 596 N N . PRO A 1 78 ? 3.129 9.914 29.297 1 44.69 78 PRO A N 1
ATOM 597 C CA . PRO A 1 78 ? 4.379 9.609 28.609 1 44.69 78 PRO A CA 1
ATOM 598 C C . PRO A 1 78 ? 4.504 8.133 28.234 1 44.69 78 PRO A C 1
ATOM 600 O O . PRO A 1 78 ? 4.008 7.266 28.953 1 44.69 78 PRO A O 1
ATOM 603 N N . GLY A 1 79 ? 4.668 7.801 26.938 1 44.31 79 GLY A N 1
ATOM 604 C CA . GLY A 1 79 ? 4.785 6.473 26.359 1 44.31 79 GLY A CA 1
ATOM 605 C C . GLY A 1 79 ? 3.734 6.191 25.297 1 44.31 79 GLY A C 1
ATOM 606 O O . GLY A 1 79 ? 3.771 5.145 24.641 1 44.31 79 GLY A O 1
ATOM 607 N N . GLN A 1 80 ? 2.682 6.699 25.734 1 42.75 80 GLN A N 1
ATOM 608 C CA . GLN A 1 80 ? 1.751 6.531 24.625 1 42.75 80 GLN A CA 1
ATOM 609 C C . GLN A 1 80 ? 2.178 7.355 23.406 1 42.75 80 GLN A C 1
ATOM 611 O O . GLN A 1 80 ? 1.97 8.57 23.375 1 42.75 80 GLN A O 1
ATOM 616 N N . SER A 1 81 ? 3.381 7.203 23.172 1 38.84 81 SER A N 1
ATOM 617 C CA . SER A 1 81 ? 4.004 7.832 22 1 38.84 81 SER A CA 1
ATOM 618 C C . SER A 1 81 ? 2.996 8.055 20.891 1 38.84 81 SER A C 1
ATOM 620 O O . SER A 1 81 ? 2.16 7.191 20.609 1 38.84 81 SER A O 1
ATOM 622 N N . CYS A 1 82 ? 2.477 9.266 20.781 1 40.41 82 CYS A N 1
ATOM 623 C CA . CYS A 1 82 ? 1.817 9.5 19.5 1 40.41 82 CYS A CA 1
ATOM 624 C C . CYS A 1 82 ? 2.539 8.773 18.375 1 40.41 82 CYS A C 1
ATOM 626 O O . CYS A 1 82 ? 3.75 8.555 18.453 1 40.41 82 CYS A O 1
ATOM 628 N N . ASP A 1 83 ? 1.97 7.836 17.906 1 37.16 83 ASP A N 1
ATOM 629 C CA . ASP A 1 83 ? 2.58 7.168 16.766 1 37.16 83 ASP A CA 1
ATOM 630 C C . ASP A 1 83 ? 3.49 8.125 15.992 1 37.16 83 ASP A C 1
ATOM 632 O O . ASP A 1 83 ? 3.057 9.195 15.562 1 37.16 83 ASP A O 1
ATOM 636 N N . GLY A 1 84 ? 4.723 7.82 15.945 1 40.34 84 GLY A N 1
ATOM 637 C CA . GLY A 1 84 ? 5.812 8.367 15.156 1 40.34 84 GLY A CA 1
ATOM 638 C C . GLY A 1 84 ? 5.934 9.875 15.273 1 40.34 84 GLY A C 1
ATOM 639 O O . GLY A 1 84 ? 6.902 10.383 15.836 1 40.34 84 GLY A O 1
ATOM 640 N N . HIS A 1 85 ? 5.102 10.578 14.297 1 41.53 85 HIS A N 1
ATOM 641 C CA . HIS A 1 85 ? 5.297 11.938 13.82 1 41.53 85 HIS A CA 1
ATOM 642 C C . HIS A 1 85 ? 4.703 12.953 14.789 1 41.53 85 HIS A C 1
ATOM 644 O O . HIS A 1 85 ? 4.945 14.156 14.664 1 41.53 85 HIS A O 1
ATOM 650 N N . VAL A 1 86 ? 3.713 12.57 15.688 1 46.84 86 VAL A N 1
ATOM 651 C CA . VAL A 1 86 ? 2.984 13.672 16.312 1 46.84 86 VAL A CA 1
ATOM 652 C C . VAL A 1 86 ? 3.549 13.938 17.703 1 46.84 86 VAL A C 1
ATOM 654 O O . VAL A 1 86 ? 3.57 13.047 18.562 1 46.84 86 VAL A O 1
ATOM 657 N N . SER A 1 87 ? 4.461 14.953 17.859 1 53.78 87 SER A N 1
ATOM 658 C CA . SER A 1 87 ? 5.059 15.477 19.094 1 53.78 87 SER A CA 1
ATOM 659 C C . SER A 1 87 ? 3.992 15.812 20.125 1 53.78 87 SER A C 1
ATOM 661 O O . SER A 1 87 ? 2.809 15.914 19.797 1 53.78 87 SER A O 1
ATOM 663 N N . ALA A 1 88 ? 4.297 15.734 21.422 1 56.44 88 ALA A N 1
ATOM 664 C CA . ALA A 1 88 ? 3.49 16.219 22.531 1 56.44 88 ALA A CA 1
ATOM 665 C C . ALA A 1 88 ? 2.793 17.531 22.172 1 56.44 88 ALA A C 1
ATOM 667 O O . ALA A 1 88 ? 1.789 17.891 22.797 1 56.44 88 ALA A O 1
ATOM 668 N N . ALA A 1 89 ? 3.203 18.062 21.062 1 63.09 89 ALA A N 1
ATOM 669 C CA . ALA A 1 89 ? 2.688 19.344 20.594 1 63.09 89 ALA A CA 1
ATOM 670 C C . ALA A 1 89 ? 1.238 19.234 20.141 1 63.09 89 ALA A C 1
ATOM 672 O O . ALA A 1 89 ? 0.465 20.188 20.25 1 63.09 89 ALA A O 1
ATOM 673 N N . CYS A 1 90 ? 0.919 18.016 19.75 1 64.69 90 CYS A N 1
ATOM 674 C CA . CYS A 1 90 ? -0.438 17.891 19.219 1 64.69 90 CYS A CA 1
ATOM 675 C C . CYS A 1 90 ? -1.468 18.125 20.328 1 64.69 90 CYS A C 1
ATOM 677 O O . CYS A 1 90 ? -2.482 18.797 20.094 1 64.69 90 CYS A O 1
ATOM 679 N N . TRP A 1 91 ? -1.11 17.859 21.516 1 76.69 91 TRP A N 1
ATOM 680 C CA . TRP A 1 91 ? -2.061 17.969 22.609 1 76.69 91 TRP A CA 1
ATOM 681 C C . TRP A 1 91 ? -2.162 19.422 23.078 1 76.69 91 TRP A C 1
ATOM 683 O O . TRP A 1 91 ? -3.156 19.812 23.703 1 76.69 91 TRP A O 1
ATOM 693 N N . LEU A 1 92 ? -1.21 20.156 22.719 1 83.31 92 LEU A N 1
ATOM 694 C CA . LEU A 1 92 ? -1.192 21.562 23.156 1 83.31 92 LEU A CA 1
ATOM 695 C C . LEU A 1 92 ? -2.357 22.328 22.547 1 83.31 92 LEU A C 1
ATOM 697 O O . LEU A 1 92 ? -2.814 23.328 23.109 1 83.31 92 LEU A O 1
ATOM 701 N N . LYS A 1 93 ? -2.811 21.891 21.453 1 87.56 93 LYS A N 1
ATOM 702 C CA . LYS A 1 93 ? -3.955 22.516 20.812 1 87.56 93 LYS A CA 1
ATOM 703 C C . LYS A 1 93 ? -5.168 22.547 21.734 1 87.56 93 LYS A C 1
ATOM 705 O O . LYS A 1 93 ? -5.938 23.516 21.734 1 87.56 93 LYS A O 1
ATOM 710 N N . LEU A 1 94 ? -5.277 21.531 22.5 1 86.62 94 LEU A N 1
ATOM 711 C CA . LEU A 1 94 ? -6.41 21.406 23.406 1 86.62 94 LEU A CA 1
ATOM 712 C C . LEU A 1 94 ? -6.289 22.391 24.562 1 86.62 94 LEU A C 1
ATOM 714 O O . LEU A 1 94 ? -7.273 22.672 25.25 1 86.62 94 LEU A O 1
ATOM 718 N N . THR A 1 95 ? -5.102 22.906 24.766 1 85.19 95 THR A N 1
ATOM 719 C CA . THR A 1 95 ? -4.844 23.75 25.922 1 85.19 95 THR A CA 1
ATOM 720 C C . THR A 1 95 ? -4.867 25.234 25.516 1 85.19 95 THR A C 1
ATOM 722 O O . THR A 1 95 ? -4.598 26.109 26.344 1 85.19 95 THR A O 1
ATOM 725 N N . LEU A 1 96 ? -5.199 25.5 24.328 1 89.81 96 LEU A N 1
ATOM 726 C CA . LEU A 1 96 ? -5.262 26.891 23.875 1 89.81 96 LEU A CA 1
ATOM 727 C C . LEU A 1 96 ? -6.203 27.703 24.75 1 89.81 96 LEU A C 1
ATOM 729 O O . LEU A 1 96 ? -5.973 28.906 24.969 1 89.81 96 LEU A O 1
ATOM 733 N N . ARG A 1 97 ? -7.227 27.109 25.25 1 85.88 97 ARG A N 1
ATOM 734 C CA . ARG A 1 97 ? -8.219 27.75 26.094 1 85.88 97 ARG A CA 1
ATOM 735 C C . ARG A 1 97 ? -7.582 28.312 27.359 1 85.88 97 ARG A C 1
ATOM 737 O O . ARG A 1 97 ? -8.055 29.312 27.906 1 85.88 97 ARG A O 1
ATOM 744 N N . GLN A 1 98 ? -6.516 27.719 27.703 1 84.81 98 GLN A N 1
ATOM 745 C CA . GLN A 1 98 ? -5.82 28.141 28.906 1 84.81 98 GLN A CA 1
ATOM 746 C C . GLN A 1 98 ? -4.617 29.016 28.578 1 84.81 98 GLN A C 1
ATOM 748 O O . GLN A 1 98 ? -4.242 29.891 29.359 1 84.81 98 GLN A O 1
ATOM 753 N N . LEU A 1 99 ? -4.016 28.766 27.484 1 88.56 99 LEU A N 1
ATOM 754 C CA . LEU A 1 99 ? -2.746 29.391 27.156 1 88.56 99 LEU A CA 1
ATOM 755 C C . LEU A 1 99 ? -2.969 30.812 26.641 1 88.56 99 LEU A C 1
ATOM 757 O O . LEU A 1 99 ? -2.158 31.703 26.891 1 88.56 99 LEU A O 1
ATOM 761 N N . LEU A 1 100 ? -4.055 31 25.953 1 93.62 100 LEU A N 1
ATOM 762 C CA . LEU A 1 100 ? -4.32 32.344 25.391 1 93.62 100 LEU A CA 1
ATOM 763 C C . LEU A 1 100 ? -4.898 33.25 26.453 1 93.62 100 LEU A C 1
ATOM 765 O O . LEU A 1 100 ? -5.605 32.812 27.359 1 93.62 100 LEU A O 1
ATOM 769 N N . PRO A 1 101 ? -4.648 34.531 26.312 1 93.5 101 PRO A N 1
ATOM 770 C CA . PRO A 1 101 ? -5.223 35.469 27.266 1 93.5 101 PRO A CA 1
ATOM 771 C C . PRO A 1 101 ? -6.742 35.406 27.344 1 93.5 101 PRO A C 1
ATOM 773 O O . PRO A 1 101 ? -7.402 35.156 26.328 1 93.5 101 PRO A O 1
ATOM 776 N N . SER A 1 102 ? -7.273 35.656 28.469 1 91.75 102 SER A N 1
ATOM 777 C CA . SER A 1 102 ? -8.711 35.562 28.703 1 91.75 102 SER A CA 1
ATOM 778 C C . SER A 1 102 ? -9.469 36.594 27.859 1 91.75 102 SER A C 1
ATOM 780 O O . SER A 1 102 ? -10.664 36.406 27.594 1 91.75 102 SER A O 1
ATOM 782 N N . SER A 1 103 ? -8.727 37.594 27.453 1 93.06 103 SER A N 1
ATOM 783 C CA . SER A 1 103 ? -9.359 38.625 26.656 1 93.06 103 SER A CA 1
ATOM 784 C C . SER A 1 103 ? -9.617 38.188 25.219 1 93.06 103 SER A C 1
ATOM 786 O O . SER A 1 103 ? -10.367 38.812 24.484 1 93.06 103 SER A O 1
ATOM 788 N N . VAL A 1 104 ? -8.984 37.094 24.844 1 95.25 104 VAL A N 1
ATOM 789 C CA . VAL A 1 104 ? -9.18 36.562 23.5 1 95.25 104 VAL A CA 1
ATOM 790 C C . VAL A 1 104 ? -10.398 35.656 23.484 1 95.25 104 VAL A C 1
ATOM 792 O O . VAL A 1 104 ? -10.391 34.594 24.109 1 95.25 104 VAL A O 1
ATOM 795 N N . SER A 1 105 ? -11.43 36.031 22.859 1 94.5 105 SER A N 1
ATOM 796 C CA . SER A 1 105 ? -12.688 35.312 22.891 1 94.5 105 SER A CA 1
ATOM 797 C C . SER A 1 105 ? -12.805 34.375 21.688 1 94.5 105 SER A C 1
ATOM 799 O O . SER A 1 105 ? -13.633 33.469 21.688 1 94.5 105 SER A O 1
ATOM 801 N N . ARG A 1 106 ? -12.055 34.625 20.672 1 95.81 106 ARG A N 1
ATOM 802 C CA . ARG A 1 106 ? -12 33.781 19.469 1 95.81 106 ARG A CA 1
ATOM 803 C C . ARG A 1 106 ? -10.594 33.75 18.891 1 95.81 106 ARG A C 1
ATOM 805 O O . ARG A 1 106 ? -9.812 34.688 19.078 1 95.81 106 ARG A O 1
ATOM 812 N N . ALA A 1 107 ? -10.25 32.719 18.234 1 97.62 107 ALA A N 1
ATOM 813 C CA . ALA A 1 107 ? -8.93 32.625 17.625 1 97.62 107 ALA A CA 1
ATOM 814 C C . ALA A 1 107 ? -8.953 31.641 16.453 1 97.62 107 ALA A C 1
ATOM 816 O O . ALA A 1 107 ? -9.719 30.672 16.453 1 97.62 107 ALA A O 1
ATOM 817 N N . LEU A 1 108 ? -8.195 31.938 15.438 1 98.44 108 LEU A N 1
ATOM 818 C CA . LEU A 1 108 ? -7.953 31 14.359 1 98.44 108 LEU A CA 1
ATOM 819 C C . LEU A 1 108 ? -6.684 30.188 14.617 1 98.44 108 LEU A C 1
ATOM 821 O O . LEU A 1 108 ? -5.586 30.75 14.656 1 98.44 108 LEU A O 1
ATOM 825 N N . TYR A 1 109 ? -6.867 28.984 14.852 1 97.94 109 TYR A N 1
ATOM 826 C CA . TYR A 1 109 ? -5.707 28.094 14.898 1 97.94 109 TYR A CA 1
ATOM 827 C C . TYR A 1 109 ? -5.25 27.719 13.492 1 97.94 109 TYR A C 1
ATOM 829 O O . TYR A 1 109 ? -6.07 27.422 12.625 1 97.94 109 TYR A O 1
ATOM 837 N N . PHE A 1 110 ? -3.947 27.688 13.297 1 98.31 110 PHE A N 1
ATOM 838 C CA . PHE A 1 110 ? -3.328 27.453 11.992 1 98.31 110 PHE A CA 1
ATOM 839 C C . PHE A 1 110 ? -2.08 26.594 12.133 1 98.31 110 PHE A C 1
ATOM 841 O O . PHE A 1 110 ? -1.077 27.031 12.703 1 98.31 110 PHE A O 1
ATOM 848 N N . ASP A 1 111 ? -2.119 25.359 11.609 1 96.81 111 ASP A N 1
ATOM 849 C CA . ASP A 1 111 ? -0.957 24.484 11.711 1 96.81 111 ASP A CA 1
ATOM 850 C C . ASP A 1 111 ? 0.272 25.125 11.07 1 96.81 111 ASP A C 1
ATOM 852 O O . ASP A 1 111 ? 0.151 25.875 10.109 1 96.81 111 ASP A O 1
ATOM 856 N N . CYS A 1 112 ? 1.376 24.719 11.586 1 96.12 112 CYS A N 1
ATOM 857 C CA . CYS A 1 112 ? 2.602 25.344 11.109 1 96.12 112 CYS A CA 1
ATOM 858 C C . CYS A 1 112 ? 3.074 24.703 9.812 1 96.12 112 CYS A C 1
ATOM 860 O O . CYS A 1 112 ? 4.031 25.172 9.188 1 96.12 112 CYS A O 1
ATOM 862 N N . ASP A 1 113 ? 2.449 23.625 9.375 1 96.69 113 ASP A N 1
ATOM 863 C CA . ASP A 1 113 ? 2.791 23.016 8.094 1 96.69 113 ASP A CA 1
ATOM 864 C C . ASP A 1 113 ? 1.755 23.359 7.027 1 96.69 113 ASP A C 1
ATOM 866 O O . ASP A 1 113 ? 1.401 22.516 6.203 1 96.69 113 ASP A O 1
ATOM 870 N N . MET A 1 114 ? 1.259 24.531 7.082 1 98.38 114 MET A N 1
ATOM 871 C CA . MET A 1 114 ? 0.306 25.031 6.094 1 98.38 114 MET A CA 1
ATOM 872 C C . MET A 1 114 ? 0.833 26.297 5.418 1 98.38 114 MET A C 1
ATOM 874 O O . MET A 1 114 ? 1.734 26.953 5.938 1 98.38 114 MET A O 1
ATOM 878 N N . LEU A 1 115 ? 0.354 26.578 4.211 1 98.69 115 LEU A N 1
ATOM 879 C CA . LEU A 1 115 ? 0.727 27.734 3.402 1 98.69 115 LEU A CA 1
ATOM 880 C C . LEU A 1 115 ? -0.512 28.484 2.932 1 98.69 115 LEU A C 1
ATOM 882 O O . LEU A 1 115 ? -1.294 27.969 2.133 1 98.69 115 LEU A O 1
ATOM 886 N N . ALA A 1 116 ? -0.721 29.734 3.416 1 98.81 116 ALA A N 1
ATOM 887 C CA . ALA A 1 116 ? -1.828 30.562 2.959 1 98.81 116 ALA A CA 1
ATOM 888 C C . ALA A 1 116 ? -1.586 31.078 1.539 1 98.81 116 ALA A C 1
ATOM 890 O O . ALA A 1 116 ? -0.497 31.562 1.224 1 98.81 116 ALA A O 1
ATOM 891 N N . ARG A 1 117 ? -2.607 30.906 0.736 1 98.44 117 ARG A N 1
ATOM 892 C CA . ARG A 1 117 ? -2.5 31.359 -0.647 1 98.44 117 ARG A CA 1
ATOM 893 C C . ARG A 1 117 ? -3.49 32.469 -0.934 1 98.44 117 ARG A C 1
ATOM 895 O O . ARG A 1 117 ? -3.516 33.031 -2.039 1 98.44 117 ARG A O 1
ATOM 902 N N . THR A 1 118 ? -4.297 32.781 0.024 1 98.25 118 THR A N 1
ATOM 903 C CA . THR A 1 118 ? -5.25 33.875 -0.045 1 98.25 118 THR A CA 1
ATOM 904 C C . THR A 1 118 ? -5.402 34.562 1.316 1 98.25 118 THR A C 1
ATOM 906 O O . THR A 1 118 ? -4.777 34.125 2.293 1 98.25 118 THR A O 1
ATOM 909 N N . SER A 1 119 ? -6.184 35.656 1.296 1 98.44 119 SER A N 1
ATOM 910 C CA . SER A 1 119 ? -6.453 36.375 2.551 1 98.44 119 SER A CA 1
ATOM 911 C C . SER A 1 119 ? -7.262 35.5 3.502 1 98.44 119 SER A C 1
ATOM 913 O O . SER A 1 119 ? -8.203 34.812 3.084 1 98.44 119 SER A O 1
ATOM 915 N N . LEU A 1 120 ? -6.84 35.562 4.797 1 98.31 120 LEU A N 1
ATOM 916 C CA . LEU A 1 120 ? -7.566 34.812 5.812 1 98.31 120 LEU A CA 1
ATOM 917 C C . LEU A 1 120 ? -8.68 35.656 6.422 1 98.31 120 LEU A C 1
ATOM 919 O O . LEU A 1 120 ? -9.438 35.156 7.27 1 98.31 120 LEU A O 1
ATOM 923 N N . LEU A 1 121 ? -8.898 36.844 5.961 1 97.12 121 LEU A N 1
ATOM 924 C CA . LEU A 1 121 ? -9.883 37.75 6.543 1 97.12 121 LEU A CA 1
ATOM 925 C C . LEU A 1 121 ? -11.281 37.156 6.477 1 97.12 121 LEU A C 1
ATOM 927 O O . LEU A 1 121 ? -12.055 37.281 7.434 1 97.12 121 LEU A O 1
ATOM 931 N N . PRO A 1 122 ? -11.625 36.469 5.379 1 96.69 122 PRO A N 1
ATOM 932 C CA . PRO A 1 122 ? -12.969 35.906 5.32 1 96.69 122 PRO A CA 1
ATOM 933 C C . PRO A 1 122 ? -13.234 34.906 6.441 1 96.69 122 PRO A C 1
ATOM 935 O O . PRO A 1 122 ? -14.352 34.844 6.957 1 96.69 122 PRO A O 1
ATOM 938 N N . ILE A 1 123 ? -12.242 34.156 6.859 1 97.25 123 ILE A N 1
ATOM 939 C CA . ILE A 1 123 ? -12.414 33.188 7.93 1 97.25 123 ILE A CA 1
ATOM 940 C C . ILE A 1 123 ? -12.375 33.875 9.281 1 97.25 123 ILE A C 1
ATOM 942 O O . ILE A 1 123 ? -13.148 33.562 10.188 1 97.25 123 ILE A O 1
ATOM 946 N N . LEU A 1 124 ? -11.547 34.875 9.406 1 96.94 124 LEU A N 1
ATOM 947 C CA . LEU A 1 124 ? -11.383 35.625 10.656 1 96.94 124 LEU A CA 1
ATOM 948 C C . LEU A 1 124 ? -12.656 36.375 11.016 1 96.94 124 LEU A C 1
ATOM 950 O O . LEU A 1 124 ? -12.93 36.625 12.188 1 96.94 124 LEU A O 1
ATOM 954 N N . GLN A 1 125 ? -13.43 36.656 9.992 1 95.31 125 GLN A N 1
ATOM 955 C CA . GLN A 1 125 ? -14.633 37.469 10.195 1 95.31 125 GLN A CA 1
ATOM 956 C C . GLN A 1 125 ? -15.883 36.594 10.141 1 95.31 125 GLN A C 1
ATOM 958 O O . GLN A 1 125 ? -17 37.094 10.234 1 95.31 125 GLN A O 1
ATOM 963 N N . LEU A 1 126 ? -15.688 35.406 10.023 1 96.19 126 LEU A N 1
ATOM 964 C CA . LEU A 1 126 ? -16.797 34.469 9.867 1 96.19 126 LEU A CA 1
ATOM 965 C C . LEU A 1 126 ? -17.656 34.438 11.125 1 96.19 126 LEU A C 1
ATOM 967 O O . LEU A 1 126 ? -17.141 34.406 12.234 1 96.19 126 LEU A O 1
ATOM 971 N N . ASN A 1 127 ? -18.969 34.5 10.914 1 94.44 127 ASN A N 1
ATOM 972 C CA . ASN A 1 127 ? -19.906 34.312 12.016 1 94.44 127 ASN A CA 1
ATOM 973 C C . ASN A 1 127 ? -20.125 32.812 12.312 1 94.44 127 ASN A C 1
ATOM 975 O O . ASN A 1 127 ? -20.641 32.094 11.469 1 94.44 127 ASN A O 1
ATOM 979 N N . LEU A 1 128 ? -19.797 32.375 13.508 1 94.69 128 LEU A N 1
ATOM 980 C CA . LEU A 1 128 ? -19.875 30.984 13.875 1 94.69 128 LEU A CA 1
ATOM 981 C C . LEU A 1 128 ? -21.328 30.594 14.195 1 94.69 128 LEU A C 1
ATOM 983 O O . LEU A 1 128 ? -21.641 29.406 14.266 1 94.69 128 LEU A O 1
ATOM 987 N N . GLY A 1 129 ? -22.172 31.5 14.406 1 91.75 129 GLY A N 1
ATOM 988 C CA . GLY A 1 129 ? -23.578 31.234 14.656 1 91.75 129 GLY A CA 1
ATOM 989 C C . GLY A 1 129 ? -23.812 30.406 15.906 1 91.75 129 GLY A C 1
ATOM 990 O O . GLY A 1 129 ? -24.641 29.5 15.906 1 91.75 129 GLY A O 1
ATOM 991 N N . GLY A 1 130 ? -22.984 30.594 16.875 1 89.94 130 GLY A N 1
ATOM 992 C CA . GLY A 1 130 ? -23.172 29.875 18.125 1 89.94 130 GLY A CA 1
ATOM 993 C C . GLY A 1 130 ? -22.469 28.531 18.156 1 89.94 130 GLY A C 1
ATOM 994 O O . GLY A 1 130 ? -22.484 27.844 19.188 1 89.94 130 GLY A O 1
ATOM 995 N N . ARG A 1 131 ? -21.844 28.219 17.125 1 92.31 131 ARG A N 1
ATOM 996 C CA . ARG A 1 131 ? -21.141 26.938 17.047 1 92.31 131 ARG A CA 1
ATOM 997 C C . ARG A 1 131 ? -19.797 27.016 17.766 1 92.31 131 ARG A C 1
ATOM 999 O O . ARG A 1 131 ? -19.266 28.094 17.984 1 92.31 131 ARG A O 1
ATOM 1006 N N . LEU A 1 132 ? -19.281 25.859 18.078 1 93.44 132 LEU A N 1
ATOM 1007 C CA . LEU A 1 132 ? -18.047 25.734 18.828 1 93.44 132 LEU A CA 1
ATOM 1008 C C . LEU A 1 132 ? -16.844 26.141 17.969 1 93.44 132 LEU A C 1
ATOM 1010 O O . LEU A 1 132 ? -15.883 26.719 18.484 1 93.44 132 LEU A O 1
ATOM 1014 N N . LEU A 1 133 ? -16.969 25.781 16.734 1 96.75 133 LEU A N 1
ATOM 1015 C CA . LEU A 1 133 ? -15.836 26.062 15.852 1 96.75 133 LEU A CA 1
ATOM 1016 C C . LEU A 1 133 ? -16.25 25.922 14.383 1 96.75 133 LEU A C 1
ATOM 1018 O O . LEU A 1 133 ? -17.359 25.484 14.086 1 96.75 133 LEU A O 1
ATOM 1022 N N . ALA A 1 134 ? -15.43 26.453 13.539 1 97.81 134 ALA A N 1
ATOM 1023 C CA . ALA A 1 134 ? -15.453 26.156 12.102 1 97.81 134 ALA A CA 1
ATOM 1024 C C . ALA A 1 134 ? -14.203 25.406 11.672 1 97.81 134 ALA A C 1
ATOM 1026 O O . ALA A 1 134 ? -13.109 25.672 12.172 1 97.81 134 ALA A O 1
ATOM 1027 N N . ALA A 1 135 ? -14.375 24.469 10.836 1 98.31 135 ALA A N 1
ATOM 1028 C CA . ALA A 1 135 ? -13.273 23.609 10.391 1 98.31 135 ALA A CA 1
ATOM 1029 C C . ALA A 1 135 ? -13.547 23.047 9.008 1 98.31 135 ALA A C 1
ATOM 1031 O O . ALA A 1 135 ? -14.586 23.328 8.398 1 98.31 135 ALA A O 1
ATOM 1032 N N . VAL A 1 136 ? -12.57 22.359 8.5 1 98.12 136 VAL A N 1
ATOM 1033 C CA . VAL A 1 136 ? -12.68 21.75 7.188 1 98.12 136 VAL A CA 1
ATOM 1034 C C . VAL A 1 136 ? -12.742 20.219 7.336 1 98.12 136 VAL A C 1
ATOM 1036 O O . VAL A 1 136 ? -12.008 19.641 8.133 1 98.12 136 VAL A O 1
ATOM 1039 N N . ARG A 1 137 ? -13.562 19.656 6.547 1 96.56 137 ARG A N 1
ATOM 1040 C CA . ARG A 1 137 ? -13.664 18.203 6.527 1 96.56 137 ARG A CA 1
ATOM 1041 C C . ARG A 1 137 ? -12.297 17.562 6.301 1 96.56 137 ARG A C 1
ATOM 1043 O O . ARG A 1 137 ? -11.516 18.031 5.477 1 96.56 137 ARG A O 1
ATOM 1050 N N . ASP A 1 138 ? -12.086 16.453 7.055 1 96.88 138 ASP A N 1
ATOM 1051 C CA . ASP A 1 138 ? -10.867 15.695 6.801 1 96.88 138 ASP A CA 1
ATOM 1052 C C . ASP A 1 138 ? -10.953 14.953 5.469 1 96.88 138 ASP A C 1
ATOM 1054 O O . ASP A 1 138 ? -11.922 14.234 5.211 1 96.88 138 ASP A O 1
ATOM 1058 N N . VAL A 1 139 ? -9.914 15.102 4.672 1 94.75 139 VAL A N 1
ATOM 1059 C CA . VAL A 1 139 ? -9.945 14.5 3.342 1 94.75 139 VAL A CA 1
ATOM 1060 C C . VAL A 1 139 ? -9.539 13.031 3.43 1 94.75 139 VAL A C 1
ATOM 1062 O O . VAL A 1 139 ? -10.062 12.195 2.688 1 94.75 139 VAL A O 1
ATOM 1065 N N . GLY A 1 140 ? -8.602 12.727 4.297 1 91.12 140 GLY A N 1
ATOM 1066 C CA . GLY A 1 140 ? -8.18 11.352 4.473 1 91.12 140 GLY A CA 1
ATOM 1067 C C . GLY A 1 140 ? -9.234 10.484 5.145 1 91.12 140 GLY A C 1
ATOM 1068 O O . GLY A 1 140 ? -9.414 9.32 4.777 1 91.12 140 GLY A O 1
ATOM 1069 N N . HIS A 1 141 ? -9.922 11.062 6.145 1 92.19 141 HIS A N 1
ATOM 1070 C CA . HIS A 1 141 ? -10.977 10.414 6.906 1 92.19 141 HIS A CA 1
ATOM 1071 C C . HIS A 1 141 ? -12.211 11.305 7 1 92.19 141 HIS A C 1
ATOM 1073 O O . HIS A 1 141 ? -12.539 11.805 8.078 1 92.19 141 HIS A O 1
ATOM 1079 N N . PRO A 1 142 ? -12.945 11.305 5.91 1 92.75 142 PRO A N 1
ATOM 1080 C CA . PRO A 1 142 ? -14.031 12.297 5.867 1 92.75 142 PRO A CA 1
ATOM 1081 C C . PRO A 1 142 ? -15.125 12.016 6.898 1 92.75 142 PRO A C 1
ATOM 1083 O O . PRO A 1 142 ? -15.906 12.906 7.23 1 92.75 142 PRO A O 1
ATOM 1086 N N . CYS A 1 143 ? -15.188 10.766 7.391 1 92.12 143 CYS A N 1
ATOM 1087 C CA . CYS A 1 143 ? -16.219 10.406 8.359 1 92.12 143 CYS A CA 1
ATOM 1088 C C . CYS A 1 143 ? -15.602 9.75 9.594 1 92.12 143 CYS A C 1
ATOM 1090 O O . CYS A 1 143 ? -16.266 9.008 10.312 1 92.12 143 CYS A O 1
ATOM 1092 N N . GLY A 1 144 ? -14.328 10.062 9.75 1 91.94 144 GLY A N 1
ATOM 1093 C CA . GLY A 1 144 ? -13.633 9.422 10.859 1 91.94 144 GLY A CA 1
ATOM 1094 C C . GLY A 1 144 ? -13.164 8.016 10.531 1 91.94 144 GLY A C 1
ATOM 1095 O O . GLY A 1 144 ? -12.883 7.707 9.367 1 91.94 144 GLY A O 1
ATOM 1096 N N . TYR A 1 145 ? -12.836 7.242 11.547 1 87.69 145 TYR A N 1
ATOM 1097 C CA . TYR A 1 145 ? -12.359 5.871 11.406 1 87.69 145 TYR A CA 1
ATOM 1098 C C . TYR A 1 145 ? -13 4.961 12.453 1 87.69 145 TYR A C 1
ATOM 1100 O O . TYR A 1 145 ? -13.617 5.441 13.406 1 87.69 145 TYR A O 1
ATOM 1108 N N . ASP A 1 146 ? -12.945 3.721 12.289 1 83 146 ASP A N 1
ATOM 1109 C CA . ASP A 1 146 ? -13.703 2.76 13.078 1 83 146 ASP A CA 1
ATOM 1110 C C . ASP A 1 146 ? -13.273 2.799 14.547 1 83 146 ASP A C 1
ATOM 1112 O O . ASP A 1 146 ? -14.07 2.527 15.445 1 83 146 ASP A O 1
ATOM 1116 N N . GLY A 1 147 ? -12.102 3.189 14.766 1 84.19 147 GLY A N 1
ATOM 1117 C CA . GLY A 1 147 ? -11.617 3.273 16.125 1 84.19 147 GLY A CA 1
ATOM 1118 C C . GLY A 1 147 ? -12.383 4.281 16.969 1 84.19 147 GLY A C 1
ATOM 1119 O O . GLY A 1 147 ? -12.383 4.195 18.203 1 84.19 147 GLY A O 1
ATOM 1120 N N . LEU A 1 148 ? -13.039 5.188 16.391 1 91.56 148 LEU A N 1
ATOM 1121 C CA . LEU A 1 148 ? -13.773 6.23 17.094 1 91.56 148 LEU A CA 1
ATOM 1122 C C . LEU A 1 148 ? -15.117 5.711 17.594 1 91.56 148 LEU A C 1
ATOM 1124 O O . LEU A 1 148 ? -15.758 6.336 18.438 1 91.56 148 LEU A O 1
ATOM 1128 N N . LEU A 1 149 ? -15.516 4.598 17.094 1 86.94 149 LEU A N 1
ATOM 1129 C CA . LEU A 1 149 ? -16.828 4.055 17.453 1 86.94 149 LEU A CA 1
ATOM 1130 C C . LEU A 1 149 ? -16.875 3.734 18.938 1 86.94 149 LEU A C 1
ATOM 1132 O O . LEU A 1 149 ? -17.922 3.924 19.578 1 86.94 149 LEU A O 1
ATOM 1136 N N . GLU A 1 150 ? -15.82 3.301 19.406 1 86.56 150 GLU A N 1
ATOM 1137 C CA . GLU A 1 150 ? -15.758 2.969 20.812 1 86.56 150 GLU A CA 1
ATOM 1138 C C . GLU A 1 150 ? -15.93 4.211 21.688 1 86.56 150 GLU A C 1
ATOM 1140 O O . GLU A 1 150 ? -16.328 4.113 22.844 1 86.56 150 GLU A O 1
ATOM 1145 N N . ALA A 1 151 ? -15.672 5.34 21.109 1 88.56 151 ALA A N 1
ATOM 1146 C CA . ALA A 1 151 ? -15.797 6.594 21.844 1 88.56 151 ALA A CA 1
ATOM 1147 C C . ALA A 1 151 ? -17.141 7.25 21.578 1 88.56 151 ALA A C 1
ATOM 1149 O O . ALA A 1 151 ? -17.359 8.422 21.922 1 88.56 151 ALA A O 1
ATOM 1150 N N . GLY A 1 152 ? -18.016 6.539 20.891 1 87.06 152 GLY A N 1
ATOM 1151 C CA . GLY A 1 152 ? -19.375 7.027 20.688 1 87.06 152 GLY A CA 1
ATOM 1152 C C . GLY A 1 152 ? -19.562 7.715 19.359 1 87.06 152 GLY A C 1
ATOM 1153 O O . GLY A 1 152 ? -20.594 8.352 19.125 1 87.06 152 GLY A O 1
ATOM 1154 N N . TRP A 1 153 ? -18.609 7.574 18.547 1 90.31 153 TRP A N 1
ATOM 1155 C CA . TRP A 1 153 ? -18.719 8.164 17.219 1 90.31 153 TRP A CA 1
ATOM 1156 C C . TRP A 1 153 ? -19.703 7.391 16.359 1 90.31 153 TRP A C 1
ATOM 1158 O O . TRP A 1 153 ? -19.781 6.164 16.453 1 90.31 153 TRP A O 1
ATOM 1168 N N . GLU A 1 154 ? -20.469 8.102 15.586 1 86.69 154 GLU A N 1
ATOM 1169 C CA . GLU A 1 154 ? -21.422 7.477 14.68 1 86.69 154 GLU A CA 1
ATOM 1170 C C . GLU A 1 154 ? -20.859 7.375 13.266 1 86.69 154 GLU A C 1
ATOM 1172 O O . GLU A 1 154 ? -20.312 8.344 12.734 1 86.69 154 GLU A O 1
ATOM 1177 N N . ARG A 1 155 ? -21.078 6.23 12.664 1 84.38 155 ARG A N 1
ATOM 1178 C CA . ARG A 1 155 ? -20.609 6.02 11.297 1 84.38 155 ARG A CA 1
ATOM 1179 C C . ARG A 1 155 ? -21.266 7.012 10.344 1 84.38 155 ARG A C 1
ATOM 1181 O O . ARG A 1 155 ? -22.453 7.297 10.453 1 84.38 155 ARG A O 1
ATOM 1188 N N . GLY A 1 156 ? -20.422 7.547 9.477 1 84.31 156 GLY A N 1
ATOM 1189 C CA . GLY A 1 156 ? -20.953 8.438 8.461 1 84.31 156 GLY A CA 1
ATOM 1190 C C . GLY A 1 156 ? -20.938 9.898 8.875 1 84.31 156 GLY A C 1
ATOM 1191 O O . GLY A 1 156 ? -21.109 10.789 8.039 1 84.31 156 GLY A O 1
ATOM 1192 N N . ARG A 1 157 ? -20.797 10.109 10.164 1 89.56 157 ARG A N 1
ATOM 1193 C CA . ARG A 1 157 ? -20.734 11.484 10.633 1 89.56 157 ARG A CA 1
ATOM 1194 C C . ARG A 1 157 ? -19.516 12.203 10.047 1 89.56 157 ARG A C 1
ATOM 1196 O O . ARG A 1 157 ? -18.422 11.625 9.961 1 89.56 157 ARG A O 1
ATOM 1203 N N . PRO A 1 158 ? -19.75 13.461 9.688 1 92.56 158 PRO A N 1
ATOM 1204 C CA . PRO A 1 158 ? -18.594 14.203 9.156 1 92.56 158 PRO A CA 1
ATOM 1205 C C . PRO A 1 158 ? -17.5 14.406 10.195 1 92.56 158 PRO A C 1
ATOM 1207 O O . PRO A 1 158 ? -17.781 14.648 11.375 1 92.56 158 PRO A O 1
ATOM 1210 N N . TYR A 1 159 ? -16.328 14.234 9.789 1 95.69 159 TYR A N 1
ATOM 1211 C CA . TYR A 1 159 ? -15.109 14.352 10.586 1 95.69 159 TYR A CA 1
ATOM 1212 C C . TYR A 1 159 ? -14.188 15.422 10.008 1 95.69 159 TYR A C 1
ATOM 1214 O O . TYR A 1 159 ? -13.93 15.438 8.805 1 95.69 159 TYR A O 1
ATOM 1222 N N . PHE A 1 160 ? -13.758 16.344 10.883 1 97.06 160 PHE A N 1
ATOM 1223 C CA . PHE A 1 160 ? -12.953 17.422 10.336 1 97.06 160 PHE A CA 1
ATOM 1224 C C . PHE A 1 160 ? -11.492 17.281 10.734 1 97.06 160 PHE A C 1
ATOM 1226 O O . PHE A 1 160 ? -11.172 16.547 11.672 1 97.06 160 PHE A O 1
ATOM 1233 N N . ASN A 1 161 ? -10.617 17.859 9.93 1 97.38 161 ASN A N 1
ATOM 1234 C CA . ASN A 1 161 ? -9.195 17.969 10.219 1 97.38 161 ASN A CA 1
ATOM 1235 C C . ASN A 1 161 ? -8.906 19.141 11.164 1 97.38 161 ASN A C 1
ATOM 1237 O O . ASN A 1 161 ? -9.477 20.219 11.016 1 97.38 161 ASN A O 1
ATOM 1241 N N . ALA A 1 162 ? -7.992 18.953 12.023 1 96.5 162 ALA A N 1
ATOM 1242 C CA . ALA A 1 162 ? -7.789 19.938 13.086 1 96.5 162 ALA A CA 1
ATOM 1243 C C . ALA A 1 162 ? -6.652 20.891 12.742 1 96.5 162 ALA A C 1
ATOM 1245 O O . ALA A 1 162 ? -6.09 21.547 13.633 1 96.5 162 ALA A O 1
ATOM 1246 N N . GLY A 1 163 ? -6.254 21.016 11.492 1 97 163 GLY A N 1
ATOM 1247 C CA . GLY A 1 163 ? -5.141 21.875 11.109 1 97 163 GLY A CA 1
ATOM 1248 C C . GLY A 1 163 ? -5.523 23.328 10.977 1 97 163 GLY A C 1
ATOM 1249 O O . GLY A 1 163 ? -4.672 24.219 11.078 1 97 163 GLY A O 1
ATOM 1250 N N . LEU A 1 164 ? -6.734 23.594 10.688 1 98.44 164 LEU A N 1
ATOM 1251 C CA . LEU A 1 164 ? -7.301 24.938 10.633 1 98.44 164 LEU A CA 1
ATOM 1252 C C . LEU A 1 164 ? -8.641 24.984 11.352 1 98.44 164 LEU A C 1
ATOM 1254 O O . LEU A 1 164 ? -9.617 24.391 10.898 1 98.44 164 LEU A O 1
ATOM 1258 N N . LEU A 1 165 ? -8.664 25.719 12.469 1 97.94 165 LEU A N 1
ATOM 1259 C CA . LEU A 1 165 ? -9.852 25.781 13.32 1 97.94 165 LEU A CA 1
ATOM 1260 C C . LEU A 1 165 ? -10.141 27.234 13.719 1 97.94 165 LEU A C 1
ATOM 1262 O O . LEU A 1 165 ? -9.297 27.891 14.312 1 97.94 165 LEU A O 1
ATOM 1266 N N . LEU A 1 166 ? -11.297 27.734 13.344 1 98.25 166 LEU A N 1
ATOM 1267 C CA . LEU A 1 166 ? -11.781 28.953 13.992 1 98.25 166 LEU A CA 1
ATOM 1268 C C . LEU A 1 166 ? -12.516 28.625 15.289 1 98.25 166 LEU A C 1
ATOM 1270 O O . LEU A 1 166 ? -13.609 28.047 15.258 1 98.25 166 LEU A O 1
ATOM 1274 N N . LEU A 1 167 ? -11.961 29.016 16.391 1 96.94 167 LEU A N 1
ATOM 1275 C CA . LEU A 1 167 ? -12.414 28.547 17.703 1 96.94 167 LEU A CA 1
ATOM 1276 C C . LEU A 1 167 ? -13.195 29.641 18.422 1 96.94 167 LEU A C 1
ATOM 1278 O O . LEU A 1 167 ? -12.758 30.797 18.469 1 96.94 167 LEU A O 1
ATOM 1282 N N . ASP A 1 168 ? -14.336 29.266 18.938 1 95.31 168 ASP A N 1
ATOM 1283 C CA . ASP A 1 168 ? -14.969 30.062 19.969 1 95.31 168 ASP A CA 1
ATOM 1284 C C . ASP A 1 168 ? -14.359 29.781 21.344 1 95.31 168 ASP A C 1
ATOM 1286 O O . ASP A 1 168 ? -14.766 28.828 22.016 1 95.31 168 ASP A O 1
ATOM 1290 N N . LEU A 1 169 ? -13.453 30.625 21.766 1 94.75 169 LEU A N 1
ATOM 1291 C CA . LEU A 1 169 ? -12.672 30.312 22.969 1 94.75 169 LEU A CA 1
ATOM 1292 C C . LEU A 1 169 ? -13.508 30.5 24.219 1 94.75 169 LEU A C 1
ATOM 1294 O O . LEU A 1 169 ? -13.211 29.891 25.266 1 94.75 169 LEU A O 1
ATOM 1298 N N . GLN A 1 170 ? -14.5 31.234 24.156 1 92.38 170 GLN A N 1
ATOM 1299 C CA . GLN A 1 170 ? -15.398 31.359 25.312 1 92.38 170 GLN A CA 1
ATOM 1300 C C . GLN A 1 170 ? -16.109 30.031 25.594 1 92.38 170 GLN A C 1
ATOM 1302 O O . GLN A 1 170 ? -16.172 29.594 26.734 1 92.38 170 GLN A O 1
ATOM 1307 N N . LYS A 1 171 ? -16.562 29.484 24.594 1 90.62 171 LYS A N 1
ATOM 1308 C CA . LYS A 1 171 ? -17.234 28.203 24.75 1 90.62 171 LYS A CA 1
ATOM 1309 C C . LYS A 1 171 ? -16.234 27.078 25.062 1 90.62 171 LYS A C 1
ATOM 1311 O O . LYS A 1 171 ? -16.516 26.219 25.891 1 90.62 171 LYS A O 1
ATOM 1316 N N . TRP A 1 172 ? -15.109 27.172 24.469 1 89.38 172 TRP A N 1
ATOM 1317 C CA . TRP A 1 172 ? -14.094 26.141 24.656 1 89.38 172 TRP A CA 1
ATOM 1318 C C . TRP A 1 172 ? -13.594 26.125 26.109 1 89.38 172 TRP A C 1
ATOM 1320 O O . TRP A 1 172 ? -13.281 25.062 26.641 1 89.38 172 TRP A O 1
ATOM 1330 N N . ARG A 1 173 ? -13.484 27.234 26.641 1 89.94 173 ARG A N 1
ATOM 1331 C CA . ARG A 1 173 ? -13.023 27.344 28.016 1 89.94 173 ARG A CA 1
ATOM 1332 C C . ARG A 1 173 ? -13.992 26.672 28.984 1 89.94 173 ARG A C 1
ATOM 1334 O O . ARG A 1 173 ? -13.602 26.234 30.062 1 89.94 173 ARG A O 1
ATOM 1341 N N . GLN A 1 174 ? -15.227 26.5 28.531 1 88.44 174 GLN A N 1
ATOM 1342 C CA . GLN A 1 174 ? -16.234 25.844 29.359 1 88.44 174 GLN A CA 1
ATOM 1343 C C . GLN A 1 174 ? -16.203 24.344 29.156 1 88.44 174 GLN A C 1
ATOM 1345 O O . GLN A 1 174 ? -16.844 23.594 29.891 1 88.44 174 GLN A O 1
ATOM 1350 N N . ALA A 1 175 ? -15.469 23.906 28.25 1 84.81 175 ALA A N 1
ATOM 1351 C CA . ALA A 1 175 ? -15.508 22.484 27.875 1 84.81 175 ALA A CA 1
ATOM 1352 C C . ALA A 1 175 ? -14.406 21.703 28.578 1 84.81 175 ALA A C 1
ATOM 1354 O O . ALA A 1 175 ? -14.172 20.531 28.266 1 84.81 175 ALA A O 1
ATOM 1355 N N . GLY A 1 176 ? -13.734 22.25 29.5 1 80.56 176 GLY A N 1
ATOM 1356 C CA . GLY A 1 176 ? -12.609 21.625 30.172 1 80.56 176 GLY A CA 1
ATOM 1357 C C . GLY A 1 176 ? -12.945 20.281 30.766 1 80.56 176 GLY A C 1
ATOM 1358 O O . GLY A 1 176 ? -12.203 19.312 30.594 1 80.56 176 GLY A O 1
ATOM 1359 N N . GLY A 1 177 ? -14.031 20.219 31.406 1 80 177 GLY A N 1
ATOM 1360 C CA . GLY A 1 177 ? -14.453 18.969 32.031 1 80 177 GLY A CA 1
ATOM 1361 C C . GLY A 1 177 ? -14.695 17.859 31.031 1 80 177 GLY A C 1
ATOM 1362 O O . GLY A 1 177 ? -14.289 16.719 31.234 1 80 177 GLY A O 1
ATOM 1363 N N . ARG A 1 178 ? -15.297 18.219 30.016 1 84.38 178 ARG A N 1
ATOM 1364 C CA . ARG A 1 178 ? -15.602 17.234 28.984 1 84.38 178 ARG A CA 1
ATOM 1365 C C . ARG A 1 178 ? -14.32 16.719 28.312 1 84.38 178 ARG A C 1
ATOM 1367 O O . ARG A 1 178 ? -14.203 15.531 28.016 1 84.38 178 ARG A O 1
ATOM 1374 N N . ILE A 1 179 ? -13.367 17.562 28.094 1 84.19 179 ILE A N 1
ATOM 1375 C CA . ILE A 1 179 ? -12.094 17.188 27.5 1 84.19 179 ILE A CA 1
ATOM 1376 C C . ILE A 1 179 ? -11.383 16.172 28.406 1 84.19 179 ILE A C 1
ATOM 1378 O O . ILE A 1 179 ? -10.93 15.125 27.938 1 84.19 179 ILE A O 1
ATOM 1382 N N . ALA A 1 180 ? -11.422 16.484 29.625 1 80 180 ALA A N 1
ATOM 1383 C CA . ALA A 1 180 ? -10.781 15.594 30.594 1 80 180 ALA A CA 1
ATOM 1384 C C . ALA A 1 180 ? -11.445 14.219 30.594 1 80 180 ALA A C 1
ATOM 1386 O O . ALA A 1 180 ? -10.766 13.195 30.688 1 80 180 ALA A O 1
ATOM 1387 N N . CYS A 1 181 ? -12.664 14.234 30.547 1 83.38 181 CYS A N 1
ATOM 1388 C CA . CYS A 1 181 ? -13.414 12.984 30.547 1 83.38 181 CYS A CA 1
ATOM 1389 C C . CYS A 1 181 ? -13.078 12.133 29.328 1 83.38 181 CYS A C 1
ATOM 1391 O O . CYS A 1 181 ? -12.812 10.938 29.453 1 83.38 181 CYS A O 1
ATOM 1393 N N . ILE A 1 182 ? -13.031 12.766 28.172 1 84.12 182 ILE A N 1
ATOM 1394 C CA . ILE A 1 182 ? -12.719 12.055 26.938 1 84.12 182 ILE A CA 1
ATOM 1395 C C . ILE A 1 182 ? -11.32 11.461 27.031 1 84.12 182 ILE A C 1
ATOM 1397 O O . ILE A 1 182 ? -11.109 10.297 26.672 1 84.12 182 ILE A O 1
ATOM 1401 N N . LEU A 1 183 ? -10.383 12.219 27.5 1 82.69 183 LEU A N 1
ATOM 1402 C CA . LEU A 1 183 ? -8.992 11.781 27.578 1 82.69 183 LEU A CA 1
ATOM 1403 C C . LEU A 1 183 ? -8.836 10.625 28.562 1 82.69 183 LEU A C 1
ATOM 1405 O O . LEU A 1 183 ? -8.094 9.68 28.297 1 82.69 183 LEU A O 1
ATOM 1409 N N . ARG A 1 184 ? -9.539 10.703 29.594 1 81.44 184 ARG A N 1
ATOM 1410 C CA . ARG A 1 184 ? -9.477 9.641 30.594 1 81.44 184 ARG A CA 1
ATOM 1411 C C . ARG A 1 184 ? -10.062 8.344 30.047 1 81.44 184 ARG A C 1
ATOM 1413 O O . ARG A 1 184 ? -9.508 7.266 30.281 1 81.44 184 ARG A O 1
ATOM 1420 N N . GLN A 1 185 ? -11.102 8.492 29.406 1 83 185 GLN A N 1
ATOM 1421 C CA . GLN A 1 185 ? -11.844 7.312 28.984 1 83 185 GLN A CA 1
ATOM 1422 C C . GLN A 1 185 ? -11.258 6.73 27.703 1 83 185 GLN A C 1
ATOM 1424 O O . GLN A 1 185 ? -11.242 5.512 27.516 1 83 185 GLN A O 1
ATOM 1429 N N . HIS A 1 186 ? -10.789 7.641 26.812 1 83.56 186 HIS A N 1
ATOM 1430 C CA . HIS A 1 186 ? -10.5 7.164 25.469 1 83.56 186 HIS A CA 1
ATOM 1431 C C . HIS A 1 186 ? -9.109 7.602 25.016 1 83.56 186 HIS A C 1
ATOM 1433 O O . HIS A 1 186 ? -8.656 7.223 23.938 1 83.56 186 HIS A O 1
ATOM 1439 N N . GLY A 1 187 ? -8.383 8.328 25.75 1 79 187 GLY A N 1
ATOM 1440 C CA . GLY A 1 187 ? -7.164 9.008 25.344 1 79 187 GLY A CA 1
ATOM 1441 C C . GLY A 1 187 ? -6.141 8.078 24.719 1 79 187 GLY A C 1
ATOM 1442 O O . GLY A 1 187 ? -5.59 8.367 23.656 1 79 187 GLY A O 1
ATOM 1443 N N . SER A 1 188 ? -5.969 6.93 25.234 1 76.38 188 SER A N 1
ATOM 1444 C CA . SER A 1 188 ? -4.926 6 24.812 1 76.38 188 SER A CA 1
ATOM 1445 C C . SER A 1 188 ? -5.305 5.285 23.516 1 76.38 188 SER A C 1
ATOM 1447 O O . SER A 1 188 ? -4.445 4.719 22.844 1 76.38 188 SER A O 1
ATOM 1449 N N . ARG A 1 189 ? -6.496 5.387 23.141 1 82.31 189 ARG A N 1
ATOM 1450 C CA . ARG A 1 189 ? -6.965 4.633 21.984 1 82.31 189 ARG A CA 1
ATOM 1451 C C . ARG A 1 189 ? -7.195 5.547 20.797 1 82.31 189 ARG A C 1
ATOM 1453 O O . ARG A 1 189 ? -7.484 5.078 19.688 1 82.31 189 ARG A O 1
ATOM 1460 N N . LEU A 1 190 ? -7.164 6.836 21.094 1 86.44 190 LEU A N 1
ATOM 1461 C CA . LEU A 1 190 ? -7.398 7.785 20.016 1 86.44 190 LEU A CA 1
ATOM 1462 C C . LEU A 1 190 ? -6.215 7.809 19.047 1 86.44 190 LEU A C 1
ATOM 1464 O O . LEU A 1 190 ? -5.078 8.047 19.453 1 86.44 190 LEU A O 1
ATOM 1468 N N . GLN A 1 191 ? -6.496 7.652 17.766 1 85.75 191 GLN A N 1
ATOM 1469 C CA . GLN A 1 191 ? -5.449 7.52 16.766 1 85.75 191 GLN A CA 1
ATOM 1470 C C . GLN A 1 191 ? -4.949 8.883 16.297 1 85.75 191 GLN A C 1
ATOM 1472 O O . GLN A 1 191 ? -3.768 9.039 15.977 1 85.75 191 GLN A O 1
ATOM 1477 N N . TYR A 1 192 ? -5.863 9.852 16.266 1 89.38 192 TYR A N 1
ATOM 1478 C CA . TYR A 1 192 ? -5.469 11.164 15.766 1 89.38 192 TYR A CA 1
ATOM 1479 C C . TYR A 1 192 ? -5.539 12.211 16.875 1 89.38 192 TYR A C 1
ATOM 1481 O O . TYR A 1 192 ? -5.812 13.391 16.594 1 89.38 192 TYR A O 1
ATOM 1489 N N . HIS A 1 193 ? -5.453 11.805 18.047 1 85.06 193 HIS A N 1
ATOM 1490 C CA . HIS A 1 193 ? -5.168 12.578 19.25 1 85.06 193 HIS A CA 1
ATOM 1491 C C . HIS A 1 193 ? -6.109 13.773 19.375 1 85.06 193 HIS A C 1
ATOM 1493 O O . HIS A 1 193 ? -7.32 13.602 19.516 1 85.06 193 HIS A O 1
ATOM 1499 N N . ASP A 1 194 ? -5.52 15 19.234 1 89.12 194 ASP A N 1
ATOM 1500 C CA . ASP A 1 194 ? -6.32 16.203 19.438 1 89.12 194 ASP A CA 1
ATOM 1501 C C . ASP A 1 194 ? -7.449 16.297 18.422 1 89.12 194 ASP A C 1
ATOM 1503 O O . ASP A 1 194 ? -8.555 16.719 18.75 1 89.12 194 ASP A O 1
ATOM 1507 N N . GLN A 1 195 ? -7.125 15.891 17.25 1 93.88 195 GLN A N 1
ATOM 1508 C CA . GLN A 1 195 ? -8.156 15.945 16.219 1 93.88 195 GLN A CA 1
ATOM 1509 C C . GLN A 1 195 ? -9.383 15.141 16.625 1 93.88 195 GLN A C 1
ATOM 1511 O O . GLN A 1 195 ? -10.516 15.602 16.453 1 93.88 195 GLN A O 1
ATOM 1516 N N . ASP A 1 196 ? -9.117 13.945 17.172 1 93.25 196 ASP A N 1
ATOM 1517 C CA . ASP A 1 196 ? -10.219 13.102 17.641 1 93.25 196 ASP A CA 1
ATOM 1518 C C . ASP A 1 196 ? -10.992 13.773 18.766 1 93.25 196 ASP A C 1
ATOM 1520 O O . ASP A 1 196 ? -12.227 13.766 18.766 1 93.25 196 ASP A O 1
ATOM 1524 N N . VAL A 1 197 ? -10.336 14.391 19.656 1 90.19 197 VAL A N 1
ATOM 1525 C CA . VAL A 1 197 ? -10.977 15.039 20.797 1 90.19 197 VAL A CA 1
ATOM 1526 C C . VAL A 1 197 ? -11.836 16.203 20.312 1 90.19 197 VAL A C 1
ATOM 1528 O O . VAL A 1 197 ? -12.984 16.344 20.719 1 90.19 197 VAL A O 1
ATOM 1531 N N . PHE A 1 198 ? -11.336 17 19.438 1 93.69 198 PHE A N 1
ATOM 1532 C CA . PHE A 1 198 ? -12.102 18.109 18.875 1 93.69 198 PHE A CA 1
ATOM 1533 C C . PHE A 1 198 ? -13.383 17.609 18.219 1 93.69 198 PHE A C 1
ATOM 1535 O O . PHE A 1 198 ? -14.453 18.203 18.406 1 93.69 198 PHE A O 1
ATOM 1542 N N . ASN A 1 199 ? -13.242 16.594 17.469 1 95.19 199 ASN A N 1
ATOM 1543 C CA . ASN A 1 199 ? -14.406 16.062 16.781 1 95.19 199 ASN A CA 1
ATOM 1544 C C . ASN A 1 199 ? -15.43 15.492 17.766 1 95.19 199 ASN A C 1
ATOM 1546 O O . ASN A 1 199 ? -16.641 15.703 17.609 1 95.19 199 ASN A O 1
ATOM 1550 N N . LEU A 1 200 ? -14.992 14.758 18.719 1 92.12 200 LEU A N 1
ATOM 1551 C CA . LEU A 1 200 ? -15.891 14.18 19.719 1 92.12 200 LEU A CA 1
ATOM 1552 C C . LEU A 1 200 ? -16.625 15.281 20.484 1 92.12 200 LEU A C 1
ATOM 1554 O O . LEU A 1 200 ? -17.797 15.133 20.812 1 92.12 200 LEU A O 1
ATOM 1558 N N . LEU A 1 201 ? -15.969 16.328 20.75 1 90.56 201 LEU A N 1
ATOM 1559 C CA . LEU A 1 201 ? -16.562 17.453 21.453 1 90.56 201 LEU A CA 1
ATOM 1560 C C . LEU A 1 201 ? -17.594 18.172 20.578 1 90.56 201 LEU A C 1
ATOM 1562 O O . LEU A 1 201 ? -18.594 18.688 21.094 1 90.56 201 LEU A O 1
ATOM 1566 N N . ALA A 1 202 ? -17.297 18.219 19.328 1 92 202 ALA A N 1
ATOM 1567 C CA . ALA A 1 202 ? -18.172 18.938 18.406 1 92 202 ALA A CA 1
ATOM 1568 C C . ALA A 1 202 ? -19.359 18.062 17.984 1 92 202 ALA A C 1
ATOM 1570 O O . ALA A 1 202 ? -20.234 18.531 17.25 1 92 202 ALA A O 1
ATOM 1571 N N . ALA A 1 203 ? -19.312 16.844 18.328 1 87.56 203 ALA A N 1
ATOM 1572 C CA . ALA A 1 203 ? -20.422 15.945 18.016 1 87.56 203 ALA A CA 1
ATOM 1573 C C . ALA A 1 203 ? -21.625 16.234 18.891 1 87.56 203 ALA A C 1
ATOM 1575 O O . ALA A 1 203 ? -21.484 16.594 20.062 1 87.56 203 ALA A O 1
ATOM 1576 N N . PRO A 1 204 ? -22.797 16.016 18.219 1 76.44 204 PRO A N 1
ATOM 1577 C CA . PRO A 1 204 ? -24 16.219 19.047 1 76.44 204 PRO A CA 1
ATOM 1578 C C . PRO A 1 204 ? -24.125 15.203 20.172 1 76.44 204 PRO A C 1
ATOM 1580 O O . PRO A 1 204 ? -23.688 14.055 20.016 1 76.44 204 PRO A O 1
ATOM 1583 N N . THR A 1 205 ? -24.188 15.555 21.375 1 59.25 205 THR A N 1
ATOM 1584 C CA . THR A 1 205 ? -24.375 14.664 22.516 1 59.25 205 THR A CA 1
ATOM 1585 C C . THR A 1 205 ? -25.688 13.883 22.375 1 59.25 205 THR A C 1
ATOM 1587 O O . THR A 1 205 ? -26.734 14.469 22.109 1 59.25 205 THR A O 1
ATOM 1590 N N . SER A 1 206 ? -25.719 12.766 21.766 1 48.88 206 SER A N 1
ATOM 1591 C CA . SER A 1 206 ? -26.938 11.977 21.891 1 48.88 206 SER A CA 1
ATOM 1592 C C . SER A 1 206 ? -27.281 11.719 23.344 1 48.88 206 SER A C 1
ATOM 1594 O O . SER A 1 206 ? -26.75 10.789 23.969 1 48.88 206 SER A O 1
ATOM 1596 N N . GLN A 1 207 ? -27.047 12.5 24.281 1 40.53 207 GLN A N 1
ATOM 1597 C CA . GLN A 1 207 ? -27.578 11.969 25.531 1 40.53 207 GLN A CA 1
ATOM 1598 C C . GLN A 1 207 ? -29 11.453 25.359 1 40.53 207 GLN A C 1
ATOM 1600 O O . GLN A 1 207 ? -29.859 12.141 24.812 1 40.53 207 GLN A O 1
ATOM 1605 N N . PRO A 1 208 ? -29.219 10.203 25.5 1 37.19 208 PRO A N 1
ATOM 1606 C CA . PRO A 1 208 ? -30.625 9.852 25.75 1 37.19 208 PRO A CA 1
ATOM 1607 C C . PRO A 1 208 ? -31.281 10.758 26.781 1 37.19 208 PRO A C 1
ATOM 1609 O O . PRO A 1 208 ? -30.688 11.07 27.812 1 37.19 208 PRO A O 1
ATOM 1612 N N . ALA A 1 209 ? -32.125 11.773 26.422 1 34.28 209 ALA A N 1
ATOM 1613 C CA . ALA A 1 209 ? -33 12.281 27.484 1 34.28 209 ALA A CA 1
ATOM 1614 C C . ALA A 1 209 ? -33.375 11.164 28.453 1 34.28 209 ALA A C 1
ATOM 1616 O O . ALA A 1 209 ? -33.562 10.016 28.047 1 34.28 209 ALA A O 1
ATOM 1617 N N . PRO A 1 210 ? -33.156 11.32 29.703 1 35.34 210 PRO A N 1
ATOM 1618 C CA . PRO A 1 210 ? -33.938 10.383 30.5 1 35.34 210 PRO A CA 1
ATOM 1619 C C . PRO A 1 210 ? -35.312 10.141 29.922 1 35.34 210 PRO A C 1
ATOM 1621 O O . PRO A 1 210 ? -35.844 10.977 29.188 1 35.34 210 PRO A O 1
ATOM 1624 N N . HIS A 1 211 ? -35.844 8.945 29.953 1 34.31 211 HIS A N 1
ATOM 1625 C CA . HIS A 1 211 ? -37.219 8.547 29.656 1 34.31 211 HIS A CA 1
ATOM 1626 C C . HIS A 1 211 ? -38.219 9.609 30.109 1 34.31 211 HIS A C 1
ATOM 1628 O O . HIS A 1 211 ? -39.375 9.305 30.359 1 34.31 211 HIS A O 1
ATOM 1634 N N . ASP A 1 212 ? -37.812 10.742 30.547 1 31.62 212 ASP A N 1
ATOM 1635 C CA . ASP A 1 212 ? -39.062 11.477 30.781 1 31.62 212 ASP A CA 1
ATOM 1636 C C . ASP A 1 212 ? -39.812 11.719 29.484 1 31.62 212 ASP A C 1
ATOM 1638 O O . ASP A 1 212 ? -39.25 12.281 28.531 1 31.62 212 ASP A O 1
ATOM 1642 N N . ARG A 1 213 ? -40.875 10.977 29.25 1 38.41 213 ARG A N 1
ATOM 1643 C CA . ARG A 1 213 ? -41.938 10.984 28.25 1 38.41 213 ARG A CA 1
ATOM 1644 C C . ARG A 1 213 ? -42.25 12.414 27.797 1 38.41 213 ARG A C 1
ATOM 1646 O O . ARG A 1 213 ? -43.062 12.617 26.891 1 38.41 213 ARG A O 1
ATOM 1653 N N . SER A 1 214 ? -42.219 13.25 28.656 1 32.38 214 SER A N 1
ATOM 1654 C CA . SER A 1 214 ? -42.812 14.555 28.375 1 32.38 214 SER A CA 1
ATOM 1655 C C . SER A 1 214 ? -41.844 15.438 27.594 1 32.38 214 SER A C 1
ATOM 1657 O O . SER A 1 214 ? -42.188 16.578 27.266 1 32.38 214 SER A O 1
ATOM 1659 N N . ALA A 1 215 ? -40.562 15.117 27.734 1 34.94 215 ALA A N 1
ATOM 1660 C CA . ALA A 1 215 ? -39.719 16.172 27.156 1 34.94 215 ALA A CA 1
ATOM 1661 C C . ALA A 1 215 ? -39.75 16.109 25.625 1 34.94 215 ALA A C 1
ATOM 1663 O O . ALA A 1 215 ? -39.812 15.016 25.047 1 34.94 215 ALA A O 1
ATOM 1664 N N . PRO A 1 216 ? -39.875 17.203 24.906 1 35.47 216 PRO A N 1
ATOM 1665 C CA . PRO A 1 216 ? -40.094 17.297 23.469 1 35.47 216 PRO A CA 1
ATOM 1666 C C . PRO A 1 216 ? -39.031 16.531 22.672 1 35.47 216 PRO A C 1
ATOM 1668 O O . PRO A 1 216 ? -37.938 16.266 23.188 1 35.47 216 PRO A O 1
ATOM 1671 N N . PRO A 1 217 ? -39.438 15.859 21.531 1 37.56 217 PRO A N 1
ATOM 1672 C CA . PRO A 1 217 ? -38.688 15 20.609 1 37.56 217 PRO A CA 1
ATOM 1673 C C . PRO A 1 217 ? -37.281 15.531 20.344 1 37.56 217 PRO A C 1
ATOM 1675 O O . PRO A 1 217 ? -37.031 16.734 20.453 1 37.56 217 PRO A O 1
ATOM 1678 N N . ALA A 1 218 ? -36.312 14.641 20.344 1 38.16 218 ALA A N 1
ATOM 1679 C CA . ALA A 1 218 ? -34.906 14.852 20.047 1 38.16 218 ALA A CA 1
ATOM 1680 C C . ALA A 1 218 ? -34.75 15.781 18.844 1 38.16 218 ALA A C 1
ATOM 1682 O O . ALA A 1 218 ? -35.531 15.727 17.891 1 38.16 218 ALA A O 1
ATOM 1683 N N . PRO A 1 219 ? -34.031 16.844 19 1 37.28 219 PRO A N 1
ATOM 1684 C CA . PRO A 1 219 ? -33.906 17.688 17.797 1 37.28 219 PRO A CA 1
ATOM 1685 C C . PRO A 1 219 ? -33.562 16.891 16.547 1 37.28 219 PRO A C 1
ATOM 1687 O O . PRO A 1 219 ? -33 15.797 16.641 1 37.28 219 PRO A O 1
ATOM 1690 N N . SER A 1 220 ? -34.25 17 15.422 1 36.44 220 SER A N 1
ATOM 1691 C CA . SER A 1 220 ? -34.156 16.438 14.078 1 36.44 220 SER A CA 1
ATOM 1692 C C . SER A 1 220 ? -32.688 16.188 13.711 1 36.44 220 SER A C 1
ATOM 1694 O O . SER A 1 220 ? -31.781 16.828 14.266 1 36.44 220 SER A O 1
ATOM 1696 N N . ALA A 1 221 ? -32.375 15.141 13.008 1 40.16 221 ALA A N 1
ATOM 1697 C CA . ALA A 1 221 ? -31.141 14.648 12.438 1 40.16 221 ALA A CA 1
ATOM 1698 C C . ALA A 1 221 ? -30.234 15.805 11.992 1 40.16 221 ALA A C 1
ATOM 1700 O O . ALA A 1 221 ? -29.016 15.664 11.945 1 40.16 221 ALA A O 1
ATOM 1701 N N . SER A 1 222 ? -30.844 16.609 11.203 1 37.25 222 SER A N 1
ATOM 1702 C CA . SER A 1 222 ? -30.125 17.812 10.789 1 37.25 222 SER A CA 1
ATOM 1703 C C . SER A 1 222 ? -29.578 18.562 11.992 1 37.25 222 SER A C 1
ATOM 1705 O O . SER A 1 222 ? -29.016 19.656 11.844 1 37.25 222 SER A O 1
ATOM 1707 N N . GLU A 1 223 ? -30.125 18.422 13.047 1 41.25 223 GLU A N 1
ATOM 1708 C CA . GLU A 1 223 ? -29.75 19.297 14.156 1 41.25 223 GLU A CA 1
ATOM 1709 C C . GLU A 1 223 ? -28.234 19.391 14.305 1 41.25 223 GLU A C 1
ATOM 1711 O O . GLU A 1 223 ? -27.5 18.547 13.781 1 41.25 223 GLU A O 1
ATOM 1716 N N . GLN A 1 224 ? -27.641 20.328 15.367 1 49.78 224 GLN A N 1
ATOM 1717 C CA . GLN A 1 224 ? -26.656 21.406 15.477 1 49.78 224 GLN A CA 1
ATOM 1718 C C . GLN A 1 224 ? -25.234 20.844 15.438 1 49.78 224 GLN A C 1
ATOM 1720 O O . GLN A 1 224 ? -24.75 20.297 16.438 1 49.78 224 GLN A O 1
ATOM 1725 N N . MET A 1 225 ? -24.969 20.391 14.336 1 60.5 225 MET A N 1
ATOM 1726 C CA . MET A 1 225 ? -23.516 20.281 14.328 1 60.5 225 MET A CA 1
ATOM 1727 C C . MET A 1 225 ? -22.875 21.438 15.094 1 60.5 225 MET A C 1
ATOM 1729 O O . MET A 1 225 ? -23.266 22.594 14.922 1 60.5 225 MET A O 1
ATOM 1733 N N . THR A 1 226 ? -22.188 21 16.047 1 84.81 226 THR A N 1
ATOM 1734 C CA . THR A 1 226 ? -21.562 21.984 16.938 1 84.81 226 THR A CA 1
ATOM 1735 C C . THR A 1 226 ? -20.375 22.641 16.266 1 84.81 226 THR A C 1
ATOM 1737 O O . THR A 1 226 ? -19.703 23.484 16.859 1 84.81 226 THR A O 1
ATOM 1740 N N . TRP A 1 227 ? -20.266 22.25 14.828 1 93.88 227 TRP A N 1
ATOM 1741 C CA . TRP A 1 227 ? -19.188 22.938 14.109 1 93.88 227 TRP A CA 1
ATOM 1742 C C . TRP A 1 227 ? -19.656 23.344 12.719 1 93.88 227 TRP A C 1
ATOM 1744 O O . TRP A 1 227 ? -20.609 22.781 12.188 1 93.88 227 TRP A O 1
ATOM 1754 N N . LEU A 1 228 ? -19.125 24.375 12.188 1 95.81 228 LEU A N 1
ATOM 1755 C CA . LEU A 1 228 ? -19.391 24.891 10.844 1 95.81 228 LEU A CA 1
ATOM 1756 C C . LEU A 1 228 ? -18.375 24.359 9.852 1 95.81 228 LEU A C 1
ATOM 1758 O O . LEU A 1 228 ? -17.156 24.516 10.055 1 95.81 228 LEU A O 1
ATOM 1762 N N . GLN A 1 229 ? -18.859 23.734 8.789 1 96 229 GLN A N 1
ATOM 1763 C CA . GLN A 1 229 ? -17.953 23.188 7.773 1 96 229 GLN A CA 1
ATOM 1764 C C . GLN A 1 229 ? -17.547 24.266 6.77 1 96 229 GLN A C 1
ATOM 1766 O O . GLN A 1 229 ? -18.406 24.906 6.16 1 96 229 GLN A O 1
ATOM 1771 N N . LEU A 1 230 ? -16.328 24.438 6.633 1 97.44 230 LEU A N 1
ATOM 1772 C CA . LEU A 1 230 ? -15.766 25.359 5.652 1 97.44 230 LEU A CA 1
ATOM 1773 C C . LEU A 1 230 ? -15.508 24.656 4.328 1 97.44 230 LEU A C 1
ATOM 1775 O O . LEU A 1 230 ? -15.406 23.438 4.281 1 97.44 230 LEU A O 1
ATOM 1779 N N . PRO A 1 231 ? -15.438 25.453 3.229 1 96.75 231 PRO A N 1
ATOM 1780 C CA . PRO A 1 231 ? -14.992 24.844 1.97 1 96.75 231 PRO A CA 1
ATOM 1781 C C . PRO A 1 231 ? -13.656 24.109 2.102 1 96.75 231 PRO A C 1
ATOM 1783 O O . PRO A 1 231 ? -12.773 24.562 2.838 1 96.75 231 PRO A O 1
ATOM 1786 N N . LEU A 1 232 ? -13.516 23.062 1.325 1 97.38 232 LEU A N 1
ATOM 1787 C CA . LEU A 1 232 ? -12.352 22.188 1.438 1 97.38 232 LEU A CA 1
ATOM 1788 C C . LEU A 1 232 ? -11.07 22.953 1.136 1 97.38 232 LEU A C 1
ATOM 1790 O O . LEU A 1 232 ? -10.008 22.641 1.68 1 97.38 232 LEU A O 1
ATOM 1794 N N . GLU A 1 233 ? -11.164 23.984 0.391 1 97.62 233 GLU A N 1
ATOM 1795 C CA . GLU A 1 233 ? -10.008 24.734 -0.106 1 97.62 233 GLU A CA 1
ATOM 1796 C C . GLU A 1 233 ? -9.297 25.453 1.027 1 97.62 233 GLU A C 1
ATOM 1798 O O . GLU A 1 233 ? -8.141 25.875 0.875 1 97.62 233 GLU A O 1
ATOM 1803 N N . TRP A 1 234 ? -9.938 25.594 2.172 1 98.62 234 TRP A N 1
ATOM 1804 C CA . TRP A 1 234 ? -9.359 26.328 3.297 1 98.62 234 TRP A CA 1
ATOM 1805 C C . TRP A 1 234 ? -8.367 25.453 4.055 1 98.62 234 TRP A C 1
ATOM 1807 O O . TRP A 1 234 ? -7.633 25.938 4.918 1 98.62 234 TRP A O 1
ATOM 1817 N N . ASN A 1 235 ? -8.312 24.219 3.807 1 98.25 235 ASN A N 1
ATOM 1818 C CA . ASN A 1 235 ? -7.422 23.219 4.371 1 98.25 235 ASN A CA 1
ATOM 1819 C C . ASN A 1 235 ? -7.168 22.078 3.385 1 98.25 235 ASN A C 1
ATOM 1821 O O . ASN A 1 235 ? -7.625 20.953 3.598 1 98.25 235 ASN A O 1
ATOM 1825 N N . ALA A 1 236 ? -6.414 22.422 2.355 1 98.06 236 ALA A N 1
ATOM 1826 C CA . ALA A 1 236 ? -6.227 21.484 1.246 1 98.06 236 ALA A CA 1
ATOM 1827 C C . ALA A 1 236 ? -5.238 20.391 1.62 1 98.06 236 ALA A C 1
ATOM 1829 O O . ALA A 1 236 ? -4.027 20.547 1.465 1 98.06 236 ALA A O 1
ATOM 1830 N N . GLN A 1 237 ? -5.828 19.266 1.935 1 96.06 237 GLN A N 1
ATOM 1831 C CA . GLN A 1 237 ? -5.094 18.094 2.381 1 96.06 237 GLN A CA 1
ATOM 1832 C C . GLN A 1 237 ? -4.906 17.094 1.241 1 96.06 237 GLN A C 1
ATOM 1834 O O . GLN A 1 237 ? -5.758 16.984 0.359 1 96.06 237 GLN A O 1
ATOM 1839 N N . GLY A 1 238 ? -3.824 16.391 1.305 1 94.12 238 GLY A N 1
ATOM 1840 C CA . GLY A 1 238 ? -3.648 15.258 0.417 1 94.12 238 GLY A CA 1
ATOM 1841 C C . GLY A 1 238 ? -3.559 15.648 -1.046 1 94.12 238 GLY A C 1
ATOM 1842 O O . GLY A 1 238 ? -3.855 14.844 -1.93 1 94.12 238 GLY A O 1
ATOM 1843 N N . VAL A 1 239 ? -3.188 16.844 -1.318 1 92.94 239 VAL A N 1
ATOM 1844 C CA . VAL A 1 239 ? -3.105 17.328 -2.691 1 92.94 239 VAL A CA 1
ATOM 1845 C C . VAL A 1 239 ? -2.115 16.484 -3.482 1 92.94 239 VAL A C 1
ATOM 1847 O O . VAL A 1 239 ? -0.984 16.266 -3.045 1 92.94 239 VAL A O 1
ATOM 1850 N N . GLY A 1 240 ? -2.594 15.938 -4.594 1 87.81 240 GLY A N 1
ATOM 1851 C CA . GLY A 1 240 ? -1.752 15.109 -5.438 1 87.81 240 GLY A CA 1
ATOM 1852 C C . GLY A 1 240 ? -1.673 13.664 -4.969 1 87.81 240 GLY A C 1
ATOM 1853 O O . GLY A 1 240 ? -0.981 12.844 -5.578 1 87.81 240 GLY A O 1
ATOM 1854 N N . THR A 1 241 ? -2.234 13.32 -3.922 1 89.25 241 THR A N 1
ATOM 1855 C CA . THR A 1 241 ? -2.166 11.969 -3.375 1 89.25 241 THR A CA 1
ATOM 1856 C C . THR A 1 241 ? -3.562 11.438 -3.074 1 89.25 241 THR A C 1
ATOM 1858 O O . THR A 1 241 ? -4.32 11.117 -3.992 1 89.25 241 THR A O 1
ATOM 1861 N N . TYR A 1 242 ? -3.924 11.359 -1.751 1 87.31 242 TYR A N 1
ATOM 1862 C CA . TYR A 1 242 ? -5.121 10.625 -1.368 1 87.31 242 TYR A CA 1
ATOM 1863 C C . TYR A 1 242 ? -6.379 11.438 -1.648 1 87.31 242 TYR A C 1
ATOM 1865 O O . TYR A 1 242 ? -7.492 10.906 -1.626 1 87.31 242 TYR A O 1
ATOM 1873 N N . ALA A 1 243 ? -6.25 12.734 -1.865 1 91.44 243 ALA A N 1
ATOM 1874 C CA . ALA 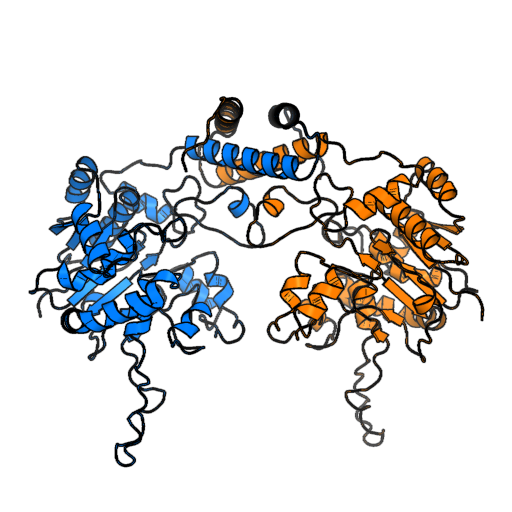A 1 243 ? -7.422 13.523 -2.236 1 91.44 243 ALA A CA 1
ATOM 1875 C C . ALA A 1 243 ? -8.078 12.969 -3.498 1 91.44 243 ALA A C 1
ATOM 1877 O O . ALA A 1 243 ? -9.297 13.031 -3.652 1 91.44 243 ALA A O 1
ATOM 1878 N N . ARG A 1 244 ? -7.309 12.414 -4.316 1 87.38 244 ARG A N 1
ATOM 1879 C CA . ARG A 1 244 ? -7.785 11.922 -5.605 1 87.38 244 ARG A CA 1
ATOM 1880 C C . ARG A 1 244 ? -8.68 10.695 -5.426 1 87.38 244 ARG A C 1
ATOM 1882 O O . ARG A 1 244 ? -9.484 10.375 -6.301 1 87.38 244 ARG A O 1
ATOM 1889 N N . ARG A 1 245 ? -8.508 10.062 -4.359 1 83.38 245 ARG A N 1
ATOM 1890 C CA . ARG A 1 245 ? -9.32 8.883 -4.07 1 83.38 245 ARG A CA 1
ATOM 1891 C C . ARG A 1 245 ? -10.719 9.281 -3.611 1 83.38 245 ARG A C 1
ATOM 1893 O O . ARG A 1 245 ? -11.609 8.43 -3.508 1 83.38 245 ARG A O 1
ATOM 1900 N N . ARG A 1 246 ? -10.977 10.516 -3.363 1 88.5 246 ARG A N 1
ATOM 1901 C CA . ARG A 1 246 ? -12.211 10.977 -2.742 1 88.5 246 ARG A CA 1
ATOM 1902 C C . ARG A 1 246 ? -13.234 11.391 -3.795 1 88.5 246 ARG A C 1
ATOM 1904 O O . ARG A 1 246 ? -14.227 12.039 -3.48 1 88.5 246 ARG A O 1
ATOM 1911 N N . LEU A 1 247 ? -12.93 11.031 -4.965 1 85.25 247 LEU A N 1
ATOM 1912 C CA . LEU A 1 247 ? -13.906 11.156 -6.039 1 85.25 247 LEU A CA 1
ATOM 1913 C C . LEU A 1 247 ? -14.945 10.047 -5.961 1 85.25 247 LEU A C 1
ATOM 1915 O O . LEU A 1 247 ? -16.047 10.172 -6.512 1 85.25 247 LEU A O 1
ATOM 1919 N N . GLN A 1 248 ? -14.516 8.961 -5.352 1 78.56 248 GLN A N 1
ATOM 1920 C CA . GLN A 1 248 ? -15.391 7.793 -5.254 1 78.56 248 GLN A CA 1
ATOM 1921 C C . GLN A 1 248 ? -15.758 7.504 -3.803 1 78.56 248 GLN A C 1
ATOM 1923 O O . GLN A 1 248 ? -14.969 7.758 -2.891 1 78.56 248 GLN A O 1
ATOM 1928 N N . ALA A 1 249 ? -16.984 7.105 -3.709 1 73.19 249 ALA A N 1
ATOM 1929 C CA . ALA A 1 249 ? -17.422 6.66 -2.387 1 73.19 249 ALA A CA 1
ATOM 1930 C C . ALA A 1 249 ? -16.719 5.363 -1.992 1 73.19 249 ALA A C 1
ATOM 1932 O O . ALA A 1 249 ? -16.359 4.555 -2.854 1 73.19 249 ALA A O 1
ATOM 1933 N N . GLU A 1 250 ? -16.438 5.219 -0.783 1 69.25 250 GLU A N 1
ATOM 1934 C CA . GLU A 1 250 ? -15.883 3.998 -0.218 1 69.25 250 GLU A CA 1
ATOM 1935 C C . GLU A 1 250 ? -16.734 3.48 0.937 1 69.25 250 GLU A C 1
ATOM 1937 O O . GLU A 1 250 ? -16.641 3.986 2.057 1 69.25 250 GLU A O 1
ATOM 1942 N N . GLY A 1 251 ? -17.5 2.535 0.678 1 63.22 251 GLY A N 1
ATOM 1943 C CA . GLY A 1 251 ? -18.406 2.025 1.698 1 63.22 251 GLY A CA 1
ATOM 1944 C C . GLY A 1 251 ? -19.391 3.066 2.199 1 63.22 251 GLY A C 1
ATOM 1945 O O . GLY A 1 251 ? -20.156 3.621 1.417 1 63.22 251 GLY A O 1
ATOM 1946 N N . HIS A 1 252 ? -19.203 3.316 3.488 1 63.84 252 HIS A N 1
ATOM 1947 C CA . HIS A 1 252 ? -20.109 4.262 4.125 1 63.84 252 HIS A CA 1
ATOM 1948 C C . HIS A 1 252 ? -19.594 5.691 4 1 63.84 252 HIS A C 1
ATOM 1950 O O . HIS A 1 252 ? -20.25 6.637 4.453 1 63.84 252 HIS A O 1
ATOM 1956 N N . ARG A 1 253 ? -18.453 5.84 3.342 1 73.5 253 ARG A N 1
ATOM 1957 C CA . ARG A 1 253 ? -17.844 7.152 3.16 1 73.5 253 ARG A CA 1
ATOM 1958 C C . ARG A 1 253 ? -18.234 7.758 1.815 1 73.5 253 ARG A C 1
ATOM 1960 O O . ARG A 1 253 ? -17.859 7.238 0.763 1 73.5 253 ARG A O 1
ATOM 1967 N N . PRO A 1 254 ? -19 8.828 1.938 1 76.94 254 PRO A N 1
ATOM 1968 C CA . PRO A 1 254 ? -19.359 9.43 0.651 1 76.94 254 PRO A CA 1
ATOM 1969 C C . PRO A 1 254 ? -18.172 10.078 -0.055 1 76.94 254 PRO A C 1
ATOM 1971 O O . PRO A 1 254 ? -17.141 10.344 0.576 1 76.94 254 PRO A O 1
ATOM 1974 N N . ALA A 1 255 ? -18.422 10.289 -1.354 1 85.94 255 ALA A N 1
ATOM 1975 C CA . ALA A 1 255 ? -17.438 11.086 -2.092 1 85.94 255 ALA A CA 1
ATOM 1976 C C . ALA A 1 255 ? -17.375 12.508 -1.548 1 85.94 255 ALA A C 1
ATOM 1978 O O . ALA A 1 255 ? -18.391 13.086 -1.167 1 85.94 255 ALA A O 1
ATOM 1979 N N . LEU A 1 256 ? -16.234 12.969 -1.446 1 90.75 256 LEU A N 1
ATOM 1980 C CA . LEU A 1 256 ? -16.047 14.336 -0.974 1 90.75 256 LEU A CA 1
ATOM 1981 C C . LEU A 1 256 ? -16.141 15.328 -2.127 1 90.75 256 LEU A C 1
ATOM 1983 O O . LEU A 1 256 ? -16.578 16.469 -1.935 1 90.75 256 LEU A O 1
ATOM 1987 N N . PHE A 1 257 ? -15.648 14.773 -3.256 1 92 257 PHE A N 1
ATOM 1988 C CA . PHE A 1 257 ? -15.727 15.602 -4.457 1 92 257 PHE A CA 1
ATOM 1989 C C . PHE A 1 257 ? -16.844 15.109 -5.375 1 92 257 PHE A C 1
ATOM 1991 O O . PHE A 1 257 ? -16.922 13.922 -5.695 1 92 257 PHE A O 1
ATOM 1998 N N . GLY A 1 258 ? -17.625 16.016 -5.824 1 88.19 258 GLY A N 1
ATOM 1999 C CA . GLY A 1 258 ? -18.75 15.672 -6.668 1 88.19 258 GLY A CA 1
ATOM 2000 C C . GLY A 1 258 ? -18.375 15.492 -8.125 1 88.19 258 GLY A C 1
ATOM 2001 O O . GLY A 1 258 ? -19.156 14.938 -8.906 1 88.19 258 GLY A O 1
ATOM 2002 N N . SER A 1 259 ? -17.219 16.047 -8.5 1 91.88 259 SER A N 1
ATOM 2003 C CA . SER A 1 259 ? -16.781 15.969 -9.891 1 91.88 259 SER A CA 1
ATOM 2004 C C . SER A 1 259 ? -15.258 16.062 -10 1 91.88 259 SER A C 1
ATOM 2006 O O . SER A 1 259 ? -14.594 16.516 -9.07 1 91.88 259 SER A O 1
ATOM 2008 N N . VAL A 1 260 ? -14.766 15.641 -11.164 1 91.69 260 VAL A N 1
ATOM 2009 C CA . VAL A 1 260 ? -13.344 15.758 -11.477 1 91.69 260 VAL A CA 1
ATOM 2010 C C . VAL A 1 260 ? -12.945 17.234 -11.5 1 91.69 260 VAL A C 1
ATOM 2012 O O . VAL A 1 260 ? -11.836 17.594 -11.086 1 91.69 260 VAL A O 1
ATOM 2015 N N . GLU A 1 261 ? -13.836 17.984 -11.914 1 93.19 261 GLU A N 1
ATOM 2016 C CA . GLU A 1 261 ? -13.578 19.422 -11.984 1 93.19 261 GLU A CA 1
ATOM 2017 C C . GLU A 1 261 ? -13.414 20.016 -10.594 1 93.19 261 GLU A C 1
ATOM 2019 O O . GLU A 1 261 ? -12.539 20.859 -10.367 1 93.19 261 GLU A O 1
ATOM 2024 N N . GLU A 1 262 ? -14.242 19.594 -9.711 1 93.56 262 GLU A N 1
ATOM 2025 C CA . GLU A 1 262 ? -14.141 20.062 -8.336 1 93.56 262 GLU A CA 1
ATOM 2026 C C . GLU A 1 262 ? -12.805 19.672 -7.707 1 93.56 262 GLU A C 1
ATOM 2028 O O . GLU A 1 262 ? -12.164 20.469 -7.035 1 93.56 262 GLU A O 1
ATOM 2033 N N . LEU A 1 263 ? -12.445 18.484 -7.93 1 95.25 263 LEU A N 1
ATOM 2034 C CA . LEU A 1 263 ? -11.148 18.016 -7.449 1 95.25 263 LEU A CA 1
ATOM 2035 C C . LEU A 1 263 ? -10.016 18.812 -8.07 1 95.25 263 LEU A C 1
ATOM 2037 O O . LEU A 1 263 ? -9.07 19.203 -7.379 1 95.25 263 LEU A O 1
ATOM 2041 N N . ARG A 1 264 ? -10.102 19.062 -9.352 1 94.56 264 ARG A N 1
ATOM 2042 C CA . ARG A 1 264 ? -9.078 19.844 -10.039 1 94.56 264 ARG A CA 1
ATOM 2043 C C . ARG A 1 264 ? -8.961 21.234 -9.453 1 94.56 264 ARG A C 1
ATOM 2045 O O . ARG A 1 264 ? -7.852 21.719 -9.203 1 94.56 264 ARG A O 1
ATOM 2052 N N . ARG A 1 265 ? -10.016 21.844 -9.219 1 94.12 265 ARG A N 1
ATOM 2053 C CA . ARG A 1 265 ? -10.023 23.172 -8.617 1 94.12 265 ARG A CA 1
ATOM 2054 C C . ARG A 1 265 ? -9.391 23.141 -7.223 1 94.12 265 ARG A C 1
ATOM 2056 O O . ARG A 1 265 ? -8.594 24.016 -6.879 1 94.12 265 ARG A O 1
ATOM 2063 N N . TYR A 1 266 ? -9.766 22.188 -6.508 1 95.62 266 TYR A N 1
ATOM 2064 C CA . TYR A 1 266 ? -9.227 21.969 -5.172 1 95.62 266 TYR A CA 1
ATOM 2065 C C . TYR A 1 266 ? -7.707 21.812 -5.215 1 95.62 266 TYR A C 1
ATOM 2067 O O . TYR A 1 266 ? -6.996 22.422 -4.41 1 95.62 266 TYR A O 1
ATOM 2075 N N . GLU A 1 267 ? -7.234 21.078 -6.164 1 96.06 267 GLU A N 1
ATOM 2076 C CA . GLU A 1 267 ? -5.812 20.766 -6.242 1 96.06 267 GLU A CA 1
ATOM 2077 C C . GLU A 1 267 ? -5.027 21.938 -6.852 1 96.06 267 GLU A C 1
ATOM 2079 O O . GLU A 1 267 ? -3.865 22.156 -6.504 1 96.06 267 GLU A O 1
ATOM 2084 N N . GLU A 1 268 ? -5.629 22.719 -7.68 1 96.19 268 GLU A N 1
ATOM 2085 C CA . GLU A 1 268 ? -4.91 23.766 -8.406 1 96.19 268 GLU A CA 1
ATOM 2086 C C . GLU A 1 268 ? -5.047 25.109 -7.715 1 96.19 268 GLU A C 1
ATOM 2088 O O . GLU A 1 268 ? -4.152 25.953 -7.809 1 96.19 268 GLU A O 1
ATOM 2093 N N . HIS A 1 269 ? -6.215 25.281 -7.023 1 96.88 269 HIS A N 1
ATOM 2094 C CA . HIS A 1 269 ? -6.473 26.594 -6.465 1 96.88 269 HIS A CA 1
ATOM 2095 C C . HIS A 1 269 ? -6.898 26.516 -5.004 1 96.88 269 HIS A C 1
ATOM 2097 O O . HIS A 1 269 ? -7.922 27.078 -4.617 1 96.88 269 HIS A O 1
ATOM 2103 N N . PRO A 1 270 ? -6.117 25.875 -4.242 1 98.19 270 PRO A N 1
ATOM 2104 C CA . PRO A 1 270 ? -6.441 25.859 -2.814 1 98.19 270 PRO A CA 1
ATOM 2105 C C . PRO A 1 270 ? -6.27 27.234 -2.166 1 98.19 270 PRO A C 1
ATOM 2107 O O . PRO A 1 270 ? -5.402 28.016 -2.574 1 98.19 270 PRO A O 1
ATOM 2110 N N . PHE A 1 271 ? -7.094 27.562 -1.158 1 98.62 271 PHE A N 1
ATOM 2111 C CA . PHE A 1 271 ? -6.941 28.797 -0.381 1 98.62 271 PHE A CA 1
ATOM 2112 C C . PHE A 1 271 ? -5.801 28.656 0.622 1 98.62 271 PHE A C 1
ATOM 2114 O O . PHE A 1 271 ? -5.031 29.594 0.825 1 98.62 271 PHE A O 1
ATOM 2121 N N . VAL A 1 272 ? -5.719 27.531 1.266 1 98.75 272 VAL A N 1
ATOM 2122 C CA . VAL A 1 272 ? -4.652 27.188 2.195 1 98.75 272 VAL A CA 1
ATOM 2123 C C . VAL A 1 272 ? -4.156 25.766 1.896 1 98.75 272 VAL A C 1
ATOM 2125 O O . VAL A 1 272 ? -4.934 24.812 1.934 1 98.75 272 VAL A O 1
ATOM 2128 N N . VAL A 1 273 ? -2.896 25.641 1.553 1 98.62 273 VAL A N 1
ATOM 2129 C CA . VAL A 1 273 ? -2.293 24.328 1.306 1 98.62 273 VAL A CA 1
ATOM 2130 C C . VAL A 1 273 ? -1.854 23.703 2.627 1 98.62 273 VAL A C 1
ATOM 2132 O O . VAL A 1 273 ? -1.221 24.375 3.455 1 98.62 273 VAL A O 1
ATOM 2135 N N . HIS A 1 274 ? -2.229 22.516 2.904 1 98.38 274 HIS A N 1
ATOM 2136 C CA . HIS A 1 274 ? -1.807 21.766 4.086 1 98.38 274 HIS A CA 1
ATOM 2137 C C . HIS A 1 274 ? -0.867 20.625 3.711 1 98.38 274 HIS A C 1
ATOM 2139 O O . HIS A 1 274 ? -1.28 19.672 3.057 1 98.38 274 HIS A O 1
ATOM 2145 N N . PHE A 1 275 ? 0.371 20.766 4.07 1 96.38 275 PHE A N 1
ATOM 2146 C CA . PHE A 1 275 ? 1.363 19.734 3.781 1 96.38 275 PHE A CA 1
ATOM 2147 C C . PHE A 1 275 ? 1.249 18.578 4.773 1 96.38 275 PHE A C 1
ATOM 2149 O O . PHE A 1 275 ? 2.168 18.344 5.559 1 96.38 275 PHE A O 1
ATOM 2156 N N . THR A 1 276 ? 0.144 17.828 4.66 1 91.94 276 THR A N 1
ATOM 2157 C CA . THR A 1 276 ? -0.097 16.688 5.535 1 91.94 276 THR A CA 1
ATOM 2158 C C . THR A 1 276 ? 0.923 15.578 5.281 1 91.94 276 THR A C 1
ATOM 2160 O O . THR A 1 276 ? 1.506 15.5 4.195 1 91.94 276 THR A O 1
ATOM 2163 N N . GLY A 1 277 ? 1.091 14.719 6.297 1 82.38 277 GLY A N 1
ATOM 2164 C CA . GLY A 1 277 ? 2.01 13.602 6.156 1 82.38 277 GLY A CA 1
ATOM 2165 C C . GLY A 1 277 ? 3.188 13.68 7.113 1 82.38 277 GLY A C 1
ATOM 2166 O O . GLY A 1 277 ? 3.35 14.664 7.832 1 82.38 277 GLY A O 1
ATOM 2167 N N . PRO A 1 278 ? 4.027 12.719 7.02 1 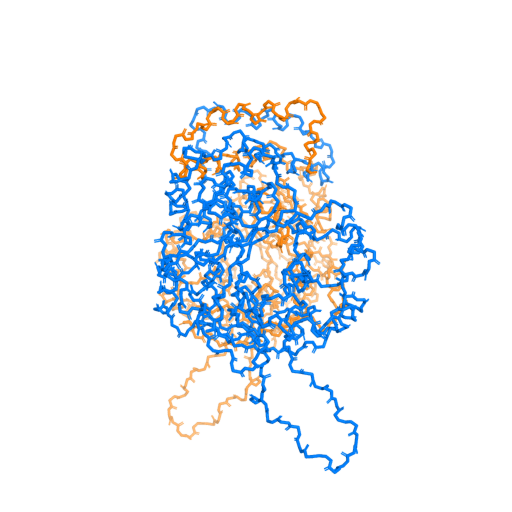81.38 278 PRO A N 1
ATOM 2168 C CA . PRO A 1 278 ? 5.145 12.641 7.965 1 81.38 278 PRO A CA 1
ATOM 2169 C C . PRO A 1 278 ? 6.312 13.547 7.57 1 81.38 278 PRO A C 1
ATOM 2171 O O . PRO A 1 278 ? 6.379 14.016 6.43 1 81.38 278 PRO A O 1
ATOM 2174 N N . SER A 1 279 ? 7.133 13.82 8.586 1 79.88 279 SER A N 1
ATOM 2175 C CA . SER A 1 279 ? 8.305 14.664 8.367 1 79.88 279 SER A CA 1
ATOM 2176 C C . SER A 1 279 ? 9.32 13.977 7.469 1 79.88 279 SER A C 1
ATOM 2178 O O . SER A 1 279 ? 10.078 14.641 6.758 1 79.88 279 SER A O 1
ATOM 2180 N N . SER A 1 280 ? 9.398 12.648 7.562 1 75.62 280 SER A N 1
ATOM 2181 C CA . SER A 1 280 ? 10.273 11.891 6.68 1 75.62 280 SER A CA 1
ATOM 2182 C C . SER A 1 280 ? 9.625 10.578 6.25 1 75.62 280 SER A C 1
ATOM 2184 O O . SER A 1 280 ? 8.812 10.008 6.988 1 75.62 280 SER A O 1
ATOM 2186 N N . VAL A 1 281 ? 9.883 10.234 5.062 1 80.5 281 VAL A N 1
ATOM 2187 C CA . VAL A 1 281 ? 9.32 9.016 4.488 1 80.5 281 VAL A CA 1
ATOM 2188 C C . VAL A 1 281 ? 10.453 8.102 4.02 1 80.5 281 VAL A C 1
ATOM 2190 O O . VAL A 1 281 ? 11.445 8.57 3.461 1 80.5 281 VAL A O 1
ATOM 2193 N N . ALA A 1 282 ? 10.25 6.875 4.328 1 86.75 282 ALA A N 1
ATOM 2194 C CA . ALA A 1 282 ? 11.227 5.887 3.891 1 86.75 282 ALA A CA 1
ATOM 2195 C C . ALA A 1 282 ? 11.258 5.773 2.369 1 86.75 282 ALA A C 1
ATOM 2197 O O . ALA A 1 282 ? 10.227 5.957 1.711 1 86.75 282 ALA A O 1
ATOM 2198 N N . PRO A 1 283 ? 12.438 5.434 1.868 1 87 283 PRO A N 1
ATOM 2199 C CA . PRO A 1 283 ? 12.555 5.262 0.418 1 87 283 PRO A CA 1
ATOM 2200 C C . PRO A 1 283 ? 11.523 4.281 -0.145 1 87 283 PRO A C 1
ATOM 2202 O O . PRO A 1 283 ? 10.992 4.496 -1.235 1 87 283 PRO A O 1
ATOM 2205 N N . SER A 1 284 ? 11.258 3.23 0.592 1 86.12 284 SER A N 1
ATOM 2206 C CA . SER A 1 284 ? 10.328 2.215 0.118 1 86.12 284 SER A CA 1
ATOM 2207 C C . SER A 1 284 ? 8.93 2.801 -0.089 1 86.12 284 SER A C 1
ATOM 2209 O O . SER A 1 284 ? 8.195 2.371 -0.982 1 86.12 284 SER A O 1
ATOM 2211 N N . ALA A 1 285 ? 8.586 3.734 0.691 1 81.81 285 ALA A N 1
ATOM 2212 C CA . ALA A 1 285 ? 7.285 4.387 0.546 1 81.81 285 ALA A CA 1
ATOM 2213 C C . ALA A 1 285 ? 7.219 5.195 -0.745 1 81.81 285 ALA A C 1
ATOM 2215 O O . ALA A 1 285 ? 6.188 5.215 -1.419 1 81.81 285 ALA A O 1
ATOM 2216 N N . PHE A 1 286 ? 8.273 5.781 -1.084 1 81.88 286 PHE A N 1
ATOM 2217 C CA . PHE A 1 286 ? 8.328 6.57 -2.309 1 81.88 286 PHE A CA 1
ATOM 2218 C C . PHE A 1 286 ? 8.305 5.668 -3.537 1 81.88 286 PHE A C 1
ATOM 2220 O O . PHE A 1 286 ? 7.773 6.051 -4.582 1 81.88 286 PHE A O 1
ATOM 2227 N N . LEU A 1 287 ? 8.844 4.531 -3.352 1 79.94 287 LEU A N 1
ATOM 2228 C CA . LEU A 1 287 ? 8.977 3.617 -4.48 1 79.94 287 LEU A CA 1
ATOM 2229 C C . LEU A 1 287 ? 7.73 2.752 -4.629 1 79.94 287 LEU A C 1
ATOM 2231 O O . LEU A 1 287 ? 7.613 1.985 -5.59 1 79.94 287 LEU A O 1
ATOM 2235 N N . ASN A 1 288 ? 6.867 2.898 -3.666 1 74.5 288 ASN A N 1
ATOM 2236 C CA . ASN A 1 288 ? 5.625 2.137 -3.74 1 74.5 288 ASN A CA 1
ATOM 2237 C C . ASN A 1 288 ? 4.73 2.633 -4.871 1 74.5 288 ASN A C 1
ATOM 2239 O O . ASN A 1 288 ? 4.281 3.779 -4.855 1 74.5 288 ASN A O 1
ATOM 2243 N N . PRO A 1 289 ? 4.441 1.85 -5.816 1 65.81 289 PRO A N 1
ATOM 2244 C CA . PRO A 1 289 ? 3.67 2.336 -6.965 1 65.81 289 PRO A CA 1
ATOM 2245 C C . PRO A 1 289 ? 2.176 2.441 -6.668 1 65.81 289 PRO A C 1
ATOM 2247 O O . PRO A 1 289 ? 1.431 3.047 -7.441 1 65.81 289 PRO A O 1
ATOM 2250 N N . TRP A 1 290 ? 1.727 1.899 -5.578 1 66.31 290 TRP A N 1
ATOM 2251 C CA . TRP A 1 290 ? 0.292 1.789 -5.332 1 66.31 290 TRP A CA 1
ATOM 2252 C C . TRP A 1 290 ? -0.209 2.965 -4.496 1 66.31 290 TRP A C 1
ATOM 2254 O O . TRP A 1 290 ? -1.381 3.34 -4.586 1 66.31 290 TRP A O 1
ATOM 2264 N N . VAL A 1 291 ? 0.651 3.422 -3.668 1 66.62 291 VAL A N 1
ATOM 2265 C CA . VAL A 1 291 ? 0.229 4.477 -2.754 1 66.62 291 VAL A CA 1
ATOM 2266 C C . VAL A 1 291 ? 1.179 5.668 -2.867 1 66.62 291 VAL A C 1
ATOM 2268 O O . VAL A 1 291 ? 2.342 5.582 -2.465 1 66.62 291 VAL A O 1
ATOM 2271 N N . PRO A 1 292 ? 0.641 6.648 -3.42 1 73.19 292 PRO A N 1
ATOM 2272 C CA . PRO A 1 292 ? 1.503 7.832 -3.438 1 73.19 292 PRO A CA 1
ATOM 2273 C C . PRO A 1 292 ? 1.688 8.445 -2.053 1 73.19 292 PRO A C 1
ATOM 2275 O O . PRO A 1 292 ? 0.721 8.578 -1.296 1 73.19 292 PRO A O 1
ATOM 2278 N N . PHE A 1 293 ? 2.891 8.633 -1.719 1 75.12 293 PHE A N 1
ATOM 2279 C CA . PHE A 1 293 ? 3.205 9.234 -0.429 1 75.12 293 PHE A CA 1
ATOM 2280 C C . PHE A 1 293 ? 3.914 10.57 -0.616 1 75.12 293 PHE A C 1
ATOM 2282 O O . PHE A 1 293 ? 4.629 10.766 -1.601 1 75.12 293 PHE A O 1
ATOM 2289 N N . ASN A 1 294 ? 3.5 11.445 0.285 1 79.88 294 ASN A N 1
ATOM 2290 C CA . ASN A 1 294 ? 4.219 12.711 0.308 1 79.88 294 ASN A CA 1
ATOM 2291 C C . ASN A 1 294 ? 4.785 13.016 1.693 1 79.88 294 ASN A C 1
ATOM 2293 O O . ASN A 1 294 ? 4.379 12.398 2.68 1 79.88 294 ASN A O 1
ATOM 2297 N N . SER A 1 295 ? 5.812 13.773 1.661 1 86.19 295 SER A N 1
ATOM 2298 C CA . SER A 1 295 ? 6.434 14.258 2.891 1 86.19 295 SER A CA 1
ATOM 2299 C C . SER A 1 295 ? 6.387 15.773 2.975 1 86.19 295 SER A C 1
ATOM 2301 O O . SER A 1 295 ? 5.867 16.438 2.074 1 86.19 295 SER A O 1
ATOM 2303 N N . LYS A 1 296 ? 6.75 16.25 4.168 1 93.75 296 LYS A N 1
ATOM 2304 C CA . LYS A 1 296 ? 6.855 17.688 4.34 1 93.75 296 LYS A CA 1
ATOM 2305 C C . LYS A 1 296 ? 7.82 18.297 3.32 1 93.75 296 LYS A C 1
ATOM 2307 O O . LYS A 1 296 ? 8.781 17.656 2.908 1 9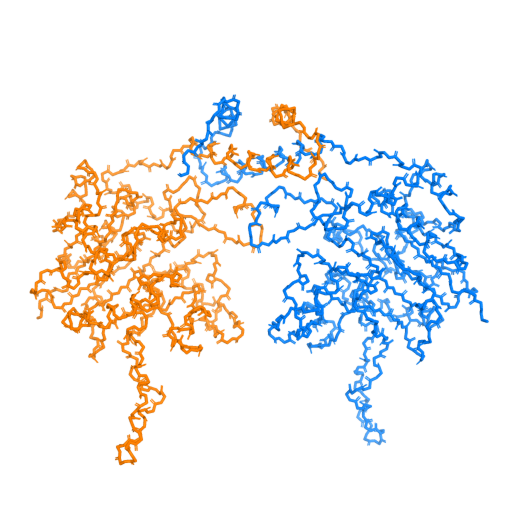3.75 296 LYS A O 1
ATOM 2312 N N . PRO A 1 297 ? 7.574 19.547 2.896 1 94.06 297 PRO A N 1
ATOM 2313 C CA . PRO A 1 297 ? 8.445 20.172 1.904 1 94.06 297 PRO A CA 1
ATOM 2314 C C . PRO A 1 297 ? 9.898 20.25 2.363 1 94.06 297 PRO A C 1
ATOM 2316 O O . PRO A 1 297 ? 10.812 20.266 1.533 1 94.06 297 PRO A O 1
ATOM 2319 N N . TRP A 1 298 ? 10.148 20.281 3.65 1 93.94 298 TRP A N 1
ATOM 2320 C CA . TRP A 1 298 ? 11.516 20.438 4.145 1 93.94 298 TRP A CA 1
ATOM 2321 C C . TRP A 1 298 ? 12.148 19.078 4.422 1 93.94 298 TRP A C 1
ATOM 2323 O O . TRP A 1 298 ? 13.234 19 5.008 1 93.94 298 TRP A O 1
ATOM 2333 N N . ALA A 1 299 ? 11.508 18.031 4.035 1 91.69 299 ALA A N 1
ATOM 2334 C CA . ALA A 1 299 ? 12.109 16.703 4.07 1 91.69 299 ALA A CA 1
ATOM 2335 C C . ALA A 1 299 ? 13.094 16.516 2.916 1 91.69 299 ALA A C 1
ATOM 2337 O O . ALA A 1 299 ? 13.109 17.312 1.973 1 91.69 299 ALA A O 1
ATOM 2338 N N . TYR A 1 300 ? 13.883 15.461 2.996 1 89.56 300 TYR A N 1
ATOM 2339 C CA . TYR A 1 300 ? 14.922 15.227 2.004 1 89.56 300 TYR A CA 1
ATOM 2340 C C . TYR A 1 300 ? 14.312 14.938 0.635 1 89.56 300 TYR A C 1
ATOM 2342 O O . TYR A 1 300 ? 14.969 15.125 -0.393 1 89.56 300 TYR A O 1
ATOM 2350 N N . LEU A 1 301 ? 13.141 14.5 0.619 1 89.5 301 LEU A N 1
ATOM 2351 C CA . LEU A 1 301 ? 12.383 14.273 -0.61 1 89.5 301 LEU A CA 1
ATOM 2352 C C . LEU A 1 301 ? 10.906 14.617 -0.413 1 89.5 301 LEU A C 1
ATOM 2354 O O . LEU A 1 301 ? 10.32 14.266 0.612 1 89.5 301 LEU A O 1
ATOM 2358 N N . CYS A 1 302 ? 10.352 15.344 -1.29 1 90.69 302 CYS A N 1
ATOM 2359 C CA . CYS A 1 302 ? 8.945 15.742 -1.279 1 90.69 302 CYS A CA 1
ATOM 2360 C C . CYS A 1 302 ? 8.422 15.945 -2.697 1 90.69 302 CYS A C 1
ATOM 2362 O O . CYS A 1 302 ? 9.039 16.672 -3.488 1 90.69 302 CYS A O 1
ATOM 2364 N N . GLN A 1 303 ? 7.352 15.305 -2.986 1 88.06 303 GLN A N 1
ATOM 2365 C CA . GLN A 1 303 ? 6.789 15.398 -4.328 1 88.06 303 GLN A CA 1
ATOM 2366 C C . GLN A 1 303 ? 5.492 16.203 -4.328 1 88.06 303 GLN A C 1
ATOM 2368 O O . GLN A 1 303 ? 4.711 16.141 -5.281 1 88.06 303 GLN A O 1
ATOM 2373 N N . HIS A 1 304 ? 5.215 16.922 -3.289 1 92.62 304 HIS A N 1
ATOM 2374 C CA . HIS A 1 304 ? 4.008 17.734 -3.195 1 92.62 304 HIS A CA 1
ATOM 2375 C C . HIS A 1 304 ? 3.979 18.812 -4.281 1 92.62 304 HIS A C 1
ATOM 2377 O O . HIS A 1 304 ? 4.98 19.484 -4.52 1 92.62 304 HIS A O 1
ATOM 2383 N N . PRO A 1 305 ? 2.816 19.031 -4.934 1 93.62 305 PRO A N 1
ATOM 2384 C CA . PRO A 1 305 ? 2.729 19.984 -6.047 1 93.62 305 PRO A CA 1
ATOM 2385 C C . PRO A 1 305 ? 3.045 21.422 -5.633 1 93.62 305 PRO A C 1
ATOM 2387 O O . PRO A 1 305 ? 3.438 22.234 -6.469 1 93.62 305 PRO A O 1
ATOM 2390 N N . PHE A 1 306 ? 2.934 21.734 -4.391 1 97 306 PHE A N 1
ATOM 2391 C CA . PHE A 1 306 ? 3.143 23.109 -3.943 1 97 306 PHE A CA 1
ATOM 2392 C C . PHE A 1 306 ? 4.477 23.25 -3.217 1 97 306 PHE A C 1
ATOM 2394 O O . PHE A 1 306 ? 4.691 24.203 -2.477 1 97 306 PHE A O 1
ATOM 2401 N N . ARG A 1 307 ? 5.305 22.297 -3.369 1 95.06 307 ARG A N 1
ATOM 2402 C CA . ARG A 1 307 ? 6.621 22.375 -2.75 1 95.06 307 ARG A CA 1
ATOM 2403 C C . ARG A 1 307 ? 7.367 23.625 -3.213 1 95.06 307 ARG A C 1
ATOM 2405 O O . ARG A 1 307 ? 8 24.312 -2.408 1 95.06 307 ARG A O 1
ATOM 2412 N N . SER A 1 308 ? 7.305 23.953 -4.523 1 95.44 308 SER A N 1
ATOM 2413 C CA . SER A 1 308 ? 7.961 25.141 -5.051 1 95.44 308 SER A CA 1
ATOM 2414 C C . SER A 1 308 ? 7.418 26.406 -4.391 1 95.44 308 SER A C 1
ATOM 2416 O O . SER A 1 308 ? 8.18 27.312 -4.059 1 95.44 308 SER A O 1
ATOM 2418 N N . ALA A 1 309 ? 6.137 26.438 -4.219 1 97.81 309 ALA A N 1
ATOM 2419 C CA . ALA A 1 309 ? 5.52 27.594 -3.561 1 97.81 309 ALA A CA 1
ATOM 2420 C C . ALA A 1 309 ? 6.012 27.734 -2.123 1 97.81 309 ALA A C 1
ATOM 2422 O O . ALA A 1 309 ? 6.219 28.844 -1.635 1 97.81 309 ALA A O 1
ATOM 2423 N N . PHE A 1 310 ? 6.195 26.641 -1.491 1 98.12 310 PHE A N 1
ATOM 2424 C CA . PHE A 1 310 ? 6.73 26.641 -0.135 1 98.12 310 PHE A CA 1
ATOM 2425 C C . PHE A 1 310 ? 8.109 27.297 -0.095 1 98.12 310 PHE A C 1
ATOM 2427 O O . PHE A 1 310 ? 8.344 28.203 0.699 1 98.12 310 PHE A O 1
ATOM 2434 N N . PHE A 1 311 ? 8.953 26.906 -0.981 1 97.06 311 PHE A N 1
ATOM 2435 C CA . PHE A 1 311 ? 10.32 27.406 -0.938 1 97.06 311 PHE A CA 1
ATOM 2436 C C . PHE A 1 311 ? 10.391 28.844 -1.418 1 97.06 311 PHE A C 1
ATOM 2438 O O . PHE A 1 311 ? 11.211 29.625 -0.932 1 97.06 311 PHE A O 1
ATOM 2445 N N . GLU A 1 312 ? 9.531 29.188 -2.348 1 98.31 312 GLU A N 1
ATOM 2446 C CA . GLU A 1 312 ? 9.445 30.594 -2.729 1 98.31 312 GLU A CA 1
ATOM 2447 C C . GLU A 1 312 ? 9.102 31.469 -1.529 1 98.31 312 GLU A C 1
ATOM 2449 O O . GLU A 1 312 ? 9.703 32.531 -1.332 1 98.31 312 GLU A O 1
ATOM 2454 N N . THR A 1 313 ? 8.156 31.016 -0.753 1 98.75 313 THR A N 1
ATOM 2455 C CA . THR A 1 313 ? 7.75 31.75 0.448 1 98.75 313 THR A CA 1
ATOM 2456 C C . THR A 1 313 ? 8.867 31.734 1.485 1 98.75 313 THR A C 1
ATOM 2458 O O . THR A 1 313 ? 9.203 32.781 2.057 1 98.75 313 THR A O 1
ATOM 2461 N N . LEU A 1 314 ? 9.445 30.578 1.679 1 98.56 314 LEU A N 1
ATOM 2462 C CA . LEU A 1 314 ? 10.523 30.438 2.652 1 98.56 314 LEU A CA 1
ATOM 2463 C C . LEU A 1 314 ? 11.688 31.359 2.297 1 98.56 314 LEU A C 1
ATOM 2465 O O . LEU A 1 314 ? 12.312 31.938 3.182 1 98.56 314 LEU A O 1
ATOM 2469 N N . ASP A 1 315 ? 11.969 31.5 1.02 1 98.56 315 ASP A N 1
ATOM 2470 C CA . ASP A 1 315 ? 13.086 32.312 0.54 1 98.56 315 ASP A CA 1
ATOM 2471 C C . ASP A 1 315 ? 12.859 33.781 0.842 1 98.56 315 ASP A C 1
ATOM 2473 O O . ASP A 1 315 ? 13.781 34.594 0.751 1 98.56 315 ASP A O 1
ATOM 2477 N N . SER A 1 316 ? 11.688 34.125 1.207 1 98.44 316 SER A N 1
ATOM 2478 C CA . SER A 1 316 ? 11.391 35.5 1.599 1 98.44 316 SER A CA 1
ATOM 2479 C C . SER A 1 316 ? 11.484 35.688 3.111 1 98.44 316 SER A C 1
ATOM 2481 O O . SER A 1 316 ? 11.016 36.688 3.652 1 98.44 316 SER A O 1
ATOM 2483 N N . THR A 1 317 ? 11.961 34.781 3.799 1 98.62 317 THR A N 1
ATOM 2484 C CA . THR A 1 317 ? 12.219 34.812 5.234 1 98.62 317 THR A CA 1
ATOM 2485 C C . THR A 1 317 ? 13.719 34.75 5.512 1 98.62 317 THR A C 1
ATOM 2487 O O . THR A 1 317 ? 14.531 34.688 4.582 1 98.62 317 THR A O 1
ATOM 2490 N N . PRO A 1 318 ? 14.141 34.781 6.793 1 98.56 318 PRO A N 1
ATOM 2491 C CA . PRO A 1 318 ? 15.57 34.688 7.125 1 98.56 318 PRO A CA 1
ATOM 2492 C C . PRO A 1 318 ? 16.172 33.344 6.75 1 98.56 318 PRO A C 1
ATOM 2494 O O . PRO A 1 318 ? 17.391 33.188 6.793 1 98.56 318 PRO A O 1
ATOM 2497 N N . TRP A 1 319 ? 15.359 32.438 6.355 1 98.38 319 TRP A N 1
ATOM 2498 C CA . TRP A 1 319 ? 15.859 31.125 5.949 1 98.38 319 TRP A CA 1
ATOM 2499 C C . TRP A 1 319 ? 16.078 31.062 4.441 1 98.38 319 TRP A C 1
ATOM 2501 O O . TRP A 1 319 ? 16.141 29.984 3.855 1 98.38 319 TRP A O 1
ATOM 2511 N N . ARG A 1 320 ? 16.219 32.188 3.859 1 98 320 ARG A N 1
ATOM 2512 C CA . ARG A 1 320 ? 16.438 32.281 2.42 1 98 320 ARG A CA 1
ATOM 2513 C C . ARG A 1 320 ? 17.562 31.359 1.973 1 98 320 ARG A C 1
ATOM 2515 O O . ARG A 1 320 ? 18.641 31.344 2.576 1 98 320 ARG A O 1
ATOM 2522 N N . GLY A 1 321 ? 17.297 30.516 0.945 1 95.88 321 GLY A N 1
ATOM 2523 C CA . GLY A 1 321 ? 18.328 29.672 0.365 1 95.88 321 GLY A CA 1
ATOM 2524 C C . GLY A 1 321 ? 18.406 28.297 1.019 1 95.88 321 GLY A C 1
ATOM 2525 O O . GLY A 1 321 ? 19.062 27.391 0.497 1 95.88 321 GLY A O 1
ATOM 2526 N N . TRP A 1 322 ? 17.734 28.172 2.098 1 96 322 TRP A N 1
ATOM 2527 C CA . TRP A 1 322 ? 17.781 26.875 2.762 1 96 322 TRP A CA 1
ATOM 2528 C C . TRP A 1 322 ? 17.109 25.797 1.912 1 96 322 TRP A C 1
ATOM 2530 O O . TRP A 1 322 ? 16.062 26.047 1.307 1 96 322 TRP A O 1
ATOM 2540 N N . ARG A 1 323 ? 17.75 24.688 1.794 1 93.69 323 ARG A N 1
ATOM 2541 C CA . ARG A 1 323 ? 17.219 23.484 1.188 1 93.69 323 ARG A CA 1
ATOM 2542 C C . ARG A 1 323 ? 17.594 22.25 2.004 1 93.69 323 ARG A C 1
ATOM 2544 O O . ARG A 1 323 ? 18.594 22.266 2.73 1 93.69 323 ARG A O 1
ATOM 2551 N N . PRO A 1 324 ? 16.75 21.156 1.929 1 91.38 324 PRO A N 1
ATOM 2552 C CA . PRO A 1 324 ? 17.125 19.953 2.693 1 91.38 324 PRO A CA 1
ATOM 2553 C C . PRO A 1 324 ? 18.516 19.438 2.35 1 91.38 324 PRO A C 1
ATOM 2555 O O . PRO A 1 324 ? 18.891 19.391 1.174 1 91.38 324 PRO A O 1
ATOM 2558 N N . PRO A 1 325 ? 19.219 19.078 3.387 1 89.81 325 PRO A N 1
ATOM 2559 C CA . PRO A 1 325 ? 20.562 18.578 3.125 1 89.81 325 PRO A CA 1
ATOM 2560 C C . PRO A 1 325 ? 20.562 17.25 2.359 1 89.81 325 PRO A C 1
ATOM 2562 O O . PRO A 1 325 ? 19.781 16.344 2.691 1 89.81 325 PRO A O 1
ATOM 2565 N N . GLN A 1 326 ? 21.469 17.094 1.483 1 87.44 326 GLN A N 1
ATOM 2566 C CA . GLN A 1 326 ? 21.5 15.945 0.594 1 87.44 326 GLN A CA 1
ATOM 2567 C C . GLN A 1 326 ? 21.938 14.688 1.338 1 87.44 326 GLN A C 1
ATOM 2569 O O . GLN A 1 326 ? 21.578 13.57 0.946 1 87.44 326 GLN A O 1
ATOM 2574 N N . HIS A 1 327 ? 22.719 14.891 2.371 1 90.88 327 HIS A N 1
ATOM 2575 C CA . HIS A 1 327 ? 23.219 13.719 3.092 1 90.88 327 HIS A CA 1
ATOM 2576 C C . HIS A 1 327 ? 22.062 12.938 3.729 1 90.88 327 HIS A C 1
ATOM 2578 O O . HIS A 1 327 ? 22.219 11.766 4.059 1 90.88 327 HIS A O 1
ATOM 2584 N N . GLN A 1 328 ? 20.938 13.617 3.896 1 91.44 328 GLN A N 1
ATOM 2585 C CA . GLN A 1 328 ? 19.781 12.938 4.461 1 91.44 328 GLN A CA 1
ATOM 2586 C C . GLN A 1 328 ? 19.25 11.859 3.51 1 91.44 328 GLN A C 1
ATOM 2588 O O . GLN A 1 328 ? 18.656 10.875 3.945 1 91.44 328 GLN A O 1
ATOM 2593 N N . VAL A 1 329 ? 19.484 12.062 2.234 1 93.25 329 VAL A N 1
ATOM 2594 C CA . VAL A 1 329 ? 19.109 11.047 1.254 1 93.25 329 VAL A CA 1
ATOM 2595 C C . VAL A 1 329 ? 19.969 9.797 1.452 1 93.25 329 VAL A C 1
ATOM 2597 O O . VAL A 1 329 ? 19.453 8.68 1.456 1 93.25 329 VAL A O 1
ATOM 2600 N N . ALA A 1 330 ? 21.234 10.016 1.626 1 92.94 330 ALA A N 1
ATOM 2601 C CA . ALA A 1 330 ? 22.141 8.898 1.85 1 92.94 330 ALA A CA 1
ATOM 2602 C C . ALA A 1 330 ? 21.781 8.141 3.125 1 92.94 330 ALA A C 1
ATOM 2604 O O . ALA A 1 330 ? 21.844 6.91 3.16 1 92.94 330 ALA A O 1
ATOM 2605 N N . GLU A 1 331 ? 21.438 8.898 4.121 1 92.75 331 GLU A N 1
ATOM 2606 C CA . GLU A 1 331 ? 21.047 8.281 5.387 1 92.75 331 GLU A CA 1
ATOM 2607 C C . GLU A 1 331 ? 19.797 7.426 5.215 1 92.75 331 GLU A C 1
ATOM 2609 O O . GLU A 1 331 ? 19.734 6.305 5.723 1 92.75 331 GLU A O 1
ATOM 2614 N N . ALA A 1 332 ? 18.875 7.992 4.527 1 91.31 332 ALA A N 1
ATOM 2615 C CA . ALA A 1 332 ? 17.641 7.254 4.273 1 91.31 332 ALA A CA 1
ATOM 2616 C C . ALA A 1 332 ? 17.906 5.988 3.463 1 91.31 332 ALA A C 1
ATOM 2618 O O . ALA A 1 332 ? 17.344 4.93 3.742 1 91.31 332 ALA A O 1
ATOM 2619 N N . CYS A 1 333 ? 18.75 6.082 2.475 1 91.62 333 CYS A N 1
ATOM 2620 C CA . CYS A 1 333 ? 19.109 4.945 1.636 1 91.62 333 CYS A CA 1
ATOM 2621 C C . CYS A 1 333 ? 19.797 3.861 2.455 1 91.62 333 CYS A C 1
ATOM 2623 O O . CYS A 1 333 ? 19.453 2.684 2.344 1 91.62 333 CYS A O 1
ATOM 2625 N N . ALA A 1 334 ? 20.719 4.254 3.234 1 91.94 334 ALA A N 1
ATOM 2626 C CA . ALA A 1 334 ? 21.453 3.303 4.066 1 91.94 334 ALA A CA 1
ATOM 2627 C C . ALA A 1 334 ? 20.516 2.57 5.02 1 91.94 334 ALA A C 1
ATOM 2629 O O . ALA A 1 334 ? 20.625 1.356 5.203 1 91.94 334 ALA A O 1
ATOM 2630 N N . GLU A 1 335 ? 19.672 3.359 5.586 1 90.81 335 GLU A N 1
ATOM 2631 C CA . GLU A 1 335 ? 18.719 2.748 6.496 1 90.81 335 GLU A CA 1
ATOM 2632 C C . GLU A 1 335 ? 17.844 1.725 5.777 1 90.81 335 GLU A C 1
ATOM 2634 O O . GLU A 1 335 ? 17.578 0.647 6.309 1 90.81 335 GLU A O 1
ATOM 2639 N N . GLU A 1 336 ? 17.438 2.039 4.578 1 90.25 336 GLU A N 1
ATOM 2640 C CA . GLU A 1 336 ? 16.594 1.158 3.785 1 90.25 336 GLU A CA 1
ATOM 2641 C C . GLU A 1 336 ? 17.312 -0.143 3.441 1 90.25 336 GLU A C 1
ATOM 2643 O O . GLU A 1 336 ? 16.734 -1.227 3.57 1 90.25 336 GLU A O 1
ATOM 2648 N N . VAL A 1 337 ? 18.484 -0.043 2.998 1 91.44 337 VAL A N 1
ATOM 2649 C CA . VAL A 1 337 ? 19.281 -1.21 2.635 1 91.44 337 VAL A CA 1
ATOM 2650 C C . VAL A 1 337 ? 19.5 -2.094 3.863 1 91.44 337 VAL A C 1
ATOM 2652 O O . VAL A 1 337 ? 19.328 -3.314 3.793 1 91.44 337 VAL A O 1
ATOM 2655 N N . SER A 1 338 ? 19.812 -1.458 4.945 1 90.81 338 SER A N 1
ATOM 2656 C CA . SER A 1 338 ? 20.031 -2.197 6.184 1 90.81 338 SER A CA 1
ATOM 2657 C C . SER A 1 338 ? 18.766 -2.959 6.602 1 90.81 338 SER A C 1
ATOM 2659 O O . SER A 1 338 ? 18.844 -4.129 6.988 1 90.81 338 SER A O 1
ATOM 2661 N N . ARG A 1 339 ? 17.688 -2.27 6.543 1 89.44 339 ARG A N 1
ATOM 2662 C CA . ARG A 1 339 ? 16.422 -2.9 6.902 1 89.44 339 ARG A CA 1
ATOM 2663 C C . ARG A 1 339 ? 16.141 -4.094 6 1 89.44 339 ARG A C 1
ATOM 2665 O O . ARG A 1 339 ? 15.68 -5.141 6.469 1 89.44 339 ARG A O 1
ATOM 2672 N N . PHE A 1 340 ? 16.391 -3.99 4.738 1 91.88 340 PHE A N 1
ATOM 2673 C CA . PHE A 1 340 ? 16.141 -5.059 3.779 1 91.88 340 PHE A CA 1
ATOM 2674 C C . PHE A 1 340 ? 17.047 -6.254 4.047 1 91.88 340 PHE A C 1
ATOM 2676 O O . PHE A 1 340 ? 16.594 -7.395 4.07 1 91.88 340 PHE A O 1
ATOM 2683 N N . LEU A 1 341 ? 18.281 -5.961 4.23 1 91.69 341 LEU A N 1
ATOM 2684 C CA . LEU A 1 341 ? 19.219 -7.051 4.484 1 91.69 341 LEU A CA 1
ATOM 2685 C C . LEU A 1 341 ? 18.875 -7.77 5.785 1 91.69 341 LEU A C 1
ATOM 2687 O O . LEU A 1 341 ? 19.047 -8.984 5.887 1 91.69 341 LEU A O 1
ATOM 2691 N N . ALA A 1 342 ? 18.453 -6.984 6.773 1 90.5 342 ALA A N 1
ATOM 2692 C CA . ALA A 1 342 ? 18.016 -7.598 8.023 1 90.5 342 ALA A CA 1
ATOM 2693 C C . ALA A 1 342 ? 16.828 -8.531 7.801 1 90.5 342 ALA A C 1
ATOM 2695 O O . ALA A 1 342 ? 16.781 -9.617 8.375 1 90.5 342 ALA A O 1
ATOM 2696 N N . LEU A 1 343 ? 15.953 -8.125 6.988 1 89.06 343 LEU A N 1
ATOM 2697 C CA . LEU A 1 343 ? 14.797 -8.945 6.656 1 89.06 343 LEU A CA 1
ATOM 2698 C C . LEU A 1 343 ? 15.219 -10.242 5.973 1 89.06 343 LEU A C 1
ATOM 2700 O O . LEU A 1 343 ? 14.711 -11.312 6.305 1 89.06 343 LEU A O 1
ATOM 2704 N N . VAL A 1 344 ? 16.094 -10.148 5.012 1 91.19 344 VAL A N 1
ATOM 2705 C CA . VAL A 1 344 ? 16.594 -11.32 4.301 1 91.19 344 VAL A CA 1
ATOM 2706 C C . VAL A 1 344 ? 17.281 -12.266 5.281 1 91.19 344 VAL A C 1
ATOM 2708 O O . VAL A 1 344 ? 17.062 -13.477 5.238 1 91.19 344 VAL A O 1
ATOM 2711 N N . ALA A 1 345 ? 18.047 -11.648 6.156 1 90.5 345 ALA A N 1
ATOM 2712 C CA . ALA A 1 345 ? 18.797 -12.445 7.125 1 90.5 345 ALA A CA 1
ATOM 2713 C C . ALA A 1 345 ? 17.844 -13.219 8.047 1 90.5 345 ALA A C 1
ATOM 2715 O O . ALA A 1 345 ? 18.156 -14.328 8.477 1 90.5 345 ALA A O 1
ATOM 2716 N N . GLU A 1 346 ? 16.781 -12.68 8.352 1 87.12 346 GLU A N 1
ATOM 2717 C CA . GLU A 1 346 ? 15.781 -13.336 9.195 1 87.12 346 GLU A CA 1
ATOM 2718 C C . GLU A 1 346 ? 15.156 -14.539 8.484 1 87.12 346 GLU A C 1
ATOM 2720 O O . GLU A 1 346 ? 14.828 -15.539 9.125 1 87.12 346 GLU A O 1
ATOM 2725 N N . GLN A 1 347 ? 15.008 -14.5 7.195 1 83.19 347 GLN A N 1
ATOM 2726 C CA . GLN A 1 347 ? 14.289 -15.523 6.438 1 83.19 347 GLN A CA 1
ATOM 2727 C C . GLN A 1 347 ? 15.242 -16.578 5.902 1 83.19 347 GLN A C 1
ATOM 2729 O O . GLN A 1 347 ? 14.828 -17.719 5.637 1 83.19 347 GLN A O 1
ATOM 2734 N N . GLU A 1 348 ? 16.422 -16.234 5.621 1 84.62 348 GLU A N 1
ATOM 2735 C CA . GLU A 1 348 ? 17.391 -17.141 5.004 1 84.62 348 GLU A CA 1
ATOM 2736 C C . GLU A 1 348 ? 18.547 -17.453 5.957 1 84.62 348 GLU A C 1
ATOM 2738 O O . GLU A 1 348 ? 19.531 -16.703 6.016 1 84.62 348 GLU A O 1
ATOM 2743 N N . PRO A 1 349 ? 18.359 -18.656 6.523 1 80.31 349 PRO A N 1
ATOM 2744 C CA . PRO A 1 349 ? 19.484 -19.031 7.383 1 80.31 349 PRO A CA 1
ATOM 2745 C C . PRO A 1 349 ? 20.797 -19.109 6.621 1 80.31 349 PRO A C 1
ATOM 2747 O O . PRO A 1 349 ? 20.828 -19.578 5.48 1 80.31 349 PRO A O 1
ATOM 2750 N N . GLY A 1 350 ? 21.875 -18.516 7.02 1 84.25 350 GLY A N 1
ATOM 2751 C CA . GLY A 1 350 ? 23.188 -18.547 6.398 1 84.25 350 GLY A CA 1
ATOM 2752 C C . GLY A 1 350 ? 23.453 -17.359 5.488 1 84.25 350 GLY A C 1
ATOM 2753 O O . GLY A 1 350 ? 24.5 -17.297 4.836 1 84.25 350 GLY A O 1
ATOM 2754 N N . PHE A 1 351 ? 22.469 -16.578 5.371 1 89.75 351 PH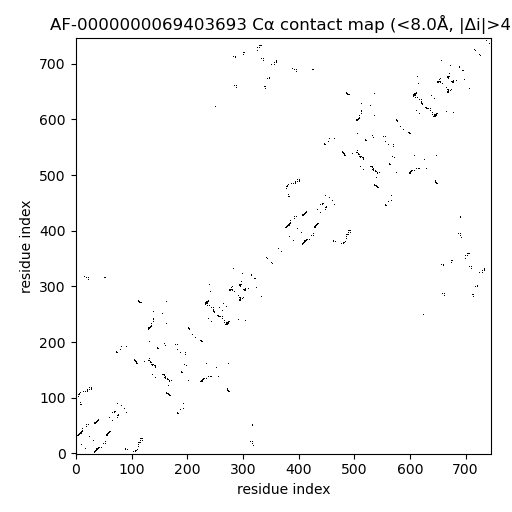E A N 1
ATOM 2755 C CA . PHE A 1 351 ? 22.641 -15.383 4.543 1 89.75 351 PHE A CA 1
ATOM 2756 C C . PHE A 1 351 ? 23.797 -14.523 5.047 1 89.75 351 PHE A C 1
ATOM 2758 O O . PHE A 1 351 ? 23.891 -14.25 6.246 1 89.75 351 PHE A O 1
ATOM 2765 N N . ASP A 1 352 ? 24.656 -14.117 4.129 1 91.62 352 ASP A N 1
ATOM 2766 C CA . ASP A 1 352 ? 25.797 -13.25 4.438 1 91.62 352 ASP A CA 1
ATOM 2767 C C . ASP A 1 352 ? 25.531 -11.812 4.008 1 91.62 352 ASP A C 1
ATOM 2769 O O . ASP A 1 352 ? 25.781 -11.445 2.855 1 91.62 352 ASP A O 1
ATOM 2773 N N . ALA A 1 353 ? 25.172 -11.023 4.945 1 90.06 353 ALA A N 1
ATOM 2774 C CA . ALA A 1 353 ? 24.781 -9.641 4.66 1 90.06 353 ALA A CA 1
ATOM 2775 C C . ALA A 1 353 ? 25.984 -8.828 4.172 1 90.06 353 ALA A C 1
ATOM 2777 O O . ALA A 1 353 ? 25.844 -7.977 3.291 1 90.06 353 ALA A O 1
ATOM 2778 N N . GLN A 1 354 ? 27.109 -9.062 4.738 1 88.75 354 GLN A N 1
ATOM 2779 C CA . GLN A 1 354 ? 28.297 -8.312 4.359 1 88.75 354 GLN A CA 1
ATOM 2780 C C . GLN A 1 354 ? 28.703 -8.602 2.916 1 88.75 354 GLN A C 1
ATOM 2782 O O . GLN A 1 354 ? 29.031 -7.688 2.16 1 88.75 354 GLN A O 1
ATOM 2787 N N . LEU A 1 355 ? 28.656 -9.836 2.648 1 91 355 LEU A N 1
ATOM 2788 C CA . LEU A 1 355 ? 28.969 -10.203 1.27 1 91 355 LEU A CA 1
ATOM 2789 C C . LEU A 1 355 ? 27.953 -9.586 0.31 1 91 355 LEU A C 1
ATOM 2791 O O . LEU A 1 355 ? 28.328 -9.086 -0.751 1 91 355 LEU A O 1
ATOM 2795 N N . CYS A 1 356 ? 26.734 -9.648 0.646 1 91.44 356 CYS A N 1
ATOM 2796 C CA . CYS A 1 356 ? 25.672 -9.07 -0.183 1 91.44 356 CYS A CA 1
ATOM 2797 C C . CYS A 1 356 ? 25.891 -7.582 -0.395 1 91.44 356 CYS A C 1
ATOM 2799 O O . CYS A 1 356 ? 25.734 -7.078 -1.508 1 91.44 356 CYS A O 1
ATOM 2801 N N . LEU A 1 357 ? 26.234 -6.918 0.645 1 90.12 357 LEU A N 1
ATOM 2802 C CA . LEU A 1 357 ? 26.484 -5.484 0.566 1 90.12 357 LEU A CA 1
ATOM 2803 C C . LEU A 1 357 ? 27.641 -5.184 -0.387 1 90.12 357 LEU A C 1
ATOM 2805 O O . LEU A 1 357 ? 27.547 -4.266 -1.205 1 90.12 357 LEU A O 1
ATOM 2809 N N . GLN A 1 358 ? 28.641 -5.977 -0.264 1 88.75 358 GLN A N 1
ATOM 2810 C CA . GLN A 1 358 ? 29.781 -5.816 -1.157 1 88.75 358 GLN A CA 1
ATOM 2811 C C . GLN A 1 358 ? 29.375 -6.02 -2.613 1 88.75 358 GLN A C 1
ATOM 2813 O O . GLN A 1 358 ? 29.75 -5.238 -3.486 1 88.75 358 GLN A O 1
ATOM 2818 N N . GLN A 1 359 ? 28.625 -6.996 -2.805 1 90.88 359 GLN A N 1
ATOM 2819 C CA . GLN A 1 359 ? 28.156 -7.277 -4.156 1 90.88 359 GLN A CA 1
ATOM 2820 C C . GLN A 1 359 ? 27.25 -6.16 -4.664 1 90.88 359 GLN A C 1
ATOM 2822 O O . GLN A 1 359 ? 27.328 -5.773 -5.832 1 90.88 359 GLN A O 1
ATOM 2827 N N . THR A 1 360 ? 26.422 -5.688 -3.82 1 90.5 360 THR A N 1
ATOM 2828 C CA . THR A 1 360 ? 25.531 -4.586 -4.164 1 90.5 360 THR A CA 1
ATOM 2829 C C . THR A 1 360 ? 26.328 -3.361 -4.605 1 90.5 360 THR A C 1
ATOM 2831 O O . THR A 1 360 ? 26.016 -2.744 -5.625 1 90.5 360 THR A O 1
ATOM 2834 N N . MET A 1 361 ? 27.344 -3.098 -3.852 1 87.06 361 MET A N 1
ATOM 2835 C CA . MET A 1 361 ? 28.172 -1.941 -4.16 1 87.06 361 MET A CA 1
ATOM 2836 C C . MET A 1 361 ? 28.875 -2.117 -5.504 1 87.06 361 MET A C 1
ATOM 2838 O O . MET A 1 361 ? 28.969 -1.169 -6.285 1 87.06 361 MET A O 1
ATOM 2842 N N . GLN A 1 362 ? 29.328 -3.275 -5.695 1 88.88 362 GLN A N 1
ATOM 2843 C CA . GLN A 1 362 ? 30 -3.572 -6.961 1 88.88 362 GLN A CA 1
ATOM 2844 C C . GLN A 1 362 ? 29.047 -3.365 -8.141 1 88.88 362 GLN A C 1
ATOM 2846 O O . GLN A 1 362 ? 29.422 -2.809 -9.164 1 88.88 362 GLN A O 1
ATOM 2851 N N . LEU A 1 363 ? 27.859 -3.719 -7.938 1 89.88 363 LEU A N 1
ATOM 2852 C CA . LEU A 1 363 ? 26.859 -3.586 -8.984 1 89.88 363 LEU A CA 1
ATOM 2853 C C . LEU A 1 363 ? 26.516 -2.119 -9.242 1 89.88 363 LEU A C 1
ATOM 2855 O O . LEU A 1 363 ? 26.266 -1.723 -10.383 1 89.88 363 LEU A O 1
ATOM 2859 N N . LEU A 1 364 ? 26.531 -1.323 -8.203 1 89.31 364 LEU A N 1
ATOM 2860 C CA . LEU A 1 364 ? 26.141 0.08 -8.305 1 89.31 364 LEU A CA 1
ATOM 2861 C C . LEU A 1 364 ? 27.266 0.907 -8.922 1 89.31 364 LEU A C 1
ATOM 2863 O O . LEU A 1 364 ? 27.016 1.976 -9.484 1 89.31 364 LEU A O 1
ATOM 2867 N N . GLN A 1 365 ? 28.531 0.47 -8.75 1 83.69 365 GLN A N 1
ATOM 2868 C CA . GLN A 1 365 ? 29.672 1.201 -9.281 1 83.69 365 GLN A CA 1
ATOM 2869 C C . GLN A 1 365 ? 29.938 0.815 -10.734 1 83.69 365 GLN A C 1
ATOM 2871 O O . GLN A 1 365 ? 30.703 1.493 -11.43 1 83.69 365 GLN A O 1
ATOM 2876 N N . MET A 1 366 ? 29.484 -0.372 -11.25 1 73 366 MET A N 1
ATOM 2877 C CA . MET A 1 366 ? 29.719 -0.787 -12.633 1 73 366 MET A CA 1
ATOM 2878 C C . MET A 1 366 ? 29.016 0.146 -13.609 1 73 366 MET A C 1
ATOM 2880 O O . MET A 1 366 ? 27.859 0.525 -13.383 1 73 366 MET A O 1
ATOM 2884 N N . PRO A 1 367 ? 29.766 0.796 -14.406 1 55.31 367 PRO A N 1
ATOM 2885 C CA . PRO A 1 367 ? 29.219 1.618 -15.492 1 55.31 367 PRO A CA 1
ATOM 2886 C C . PRO A 1 367 ? 28.219 0.864 -16.359 1 55.31 367 PRO A C 1
ATOM 2888 O O . PRO A 1 367 ? 28.375 -0.341 -16.578 1 55.31 367 PRO A O 1
ATOM 2891 N N . GLY A 1 368 ? 26.828 1.199 -16.719 1 49.5 368 GLY A N 1
ATOM 2892 C CA . GLY A 1 368 ? 25.906 0.668 -17.703 1 49.5 368 GLY A CA 1
ATOM 2893 C C . GLY A 1 368 ? 25.016 -0.429 -17.156 1 49.5 368 GLY A C 1
ATOM 2894 O O . GLY A 1 368 ? 24.469 -1.231 -17.906 1 49.5 368 GLY A O 1
ATOM 2895 N N . GLY A 1 369 ? 25.234 -0.908 -16.047 1 41.09 369 GLY A N 1
ATOM 2896 C CA . GLY A 1 369 ? 24.5 -2.131 -15.742 1 41.09 369 GLY A CA 1
ATOM 2897 C C . GLY A 1 369 ? 23 -1.98 -15.891 1 41.09 369 GLY A C 1
ATOM 2898 O O . GLY A 1 369 ? 22.312 -1.652 -14.922 1 41.09 369 GLY A O 1
ATOM 2899 N N . THR A 1 370 ? 22.609 -1.413 -16.906 1 37.62 370 THR A N 1
ATOM 2900 C CA . THR A 1 370 ? 21.203 -1.544 -17.297 1 37.62 370 THR A CA 1
ATOM 2901 C C . THR A 1 370 ? 20.719 -2.973 -17.094 1 37.62 370 THR A C 1
ATOM 2903 O O . THR A 1 370 ? 21.203 -3.906 -17.719 1 37.62 370 THR A O 1
ATOM 2906 N N . HIS A 1 371 ? 20.547 -3.35 -16 1 36.12 371 HIS A N 1
ATOM 2907 C CA . HIS A 1 371 ? 19.953 -4.668 -15.797 1 36.12 371 HIS A CA 1
ATOM 2908 C C . HIS A 1 371 ? 18.781 -4.902 -16.734 1 36.12 371 HIS A C 1
ATOM 2910 O O . HIS A 1 371 ? 17.953 -4.008 -16.953 1 36.12 371 HIS A O 1
ATOM 2916 N N . ARG A 1 372 ? 19.078 -5.59 -17.875 1 30.42 372 ARG A N 1
ATOM 2917 C CA . ARG A 1 372 ? 18.031 -6.109 -18.734 1 30.42 372 ARG A CA 1
ATOM 2918 C C . ARG A 1 372 ? 16.797 -6.516 -17.938 1 30.42 372 ARG A C 1
ATOM 2920 O O . ARG A 1 372 ? 16.875 -7.426 -17.109 1 30.42 372 ARG A O 1
ATOM 2927 N N . CYS A 1 373 ? 15.891 -5.648 -17.641 1 24.3 373 CYS A N 1
ATOM 2928 C CA . CYS A 1 373 ? 14.523 -6.07 -17.344 1 24.3 373 CYS A CA 1
ATOM 2929 C C . CYS A 1 373 ? 13.977 -6.945 -18.469 1 24.3 373 CYS A C 1
ATOM 2931 O O . CYS A 1 373 ? 14.219 -6.68 -19.641 1 24.3 373 CYS A O 1
ATOM 2933 N N . MET B 1 1 ? -14.836 -45.656 -16.469 1 47.94 1 MET B N 1
ATOM 2934 C CA . MET B 1 1 ? -14.609 -44.312 -17.016 1 47.94 1 MET B CA 1
ATOM 2935 C C . MET B 1 1 ? -13.125 -44.031 -17.141 1 47.94 1 MET B C 1
ATOM 2937 O O . MET B 1 1 ? -12.328 -44.469 -16.312 1 47.94 1 MET B O 1
ATOM 2941 N N . PRO B 1 2 ? -12.664 -43.625 -18.391 1 62.12 2 PRO B N 1
ATOM 2942 C CA . PRO B 1 2 ? -11.219 -43.438 -18.5 1 62.12 2 PRO B CA 1
ATOM 2943 C C . PRO B 1 2 ? -10.664 -42.5 -17.453 1 62.12 2 PRO B C 1
ATOM 2945 O O . PRO B 1 2 ? -11.383 -41.594 -16.969 1 62.12 2 PRO B O 1
ATOM 2948 N N . ALA B 1 3 ? -9.578 -42.812 -16.906 1 84.81 3 ALA B N 1
ATOM 2949 C CA . ALA B 1 3 ? -8.938 -42.094 -15.812 1 84.81 3 ALA B CA 1
ATOM 2950 C C . ALA B 1 3 ? -8.656 -40.656 -16.203 1 84.81 3 ALA B C 1
ATOM 2952 O O . ALA B 1 3 ? -8.266 -40.375 -17.328 1 84.81 3 ALA B O 1
ATOM 2953 N N . THR B 1 4 ? -9.125 -39.688 -15.547 1 94.88 4 THR B N 1
ATOM 2954 C CA . THR B 1 4 ? -8.906 -38.25 -15.727 1 94.88 4 THR B CA 1
ATOM 2955 C C . THR B 1 4 ? -7.43 -37.906 -15.547 1 94.88 4 THR B C 1
ATOM 2957 O O . THR B 1 4 ? -6.871 -38.094 -14.469 1 94.88 4 THR B O 1
ATOM 2960 N N . PRO B 1 5 ? -6.762 -37.5 -16.641 1 97.94 5 PRO B N 1
ATOM 2961 C CA . PRO B 1 5 ? -5.359 -37.094 -16.484 1 97.94 5 PRO B CA 1
ATOM 2962 C C . PRO B 1 5 ? -5.199 -35.75 -15.836 1 97.94 5 PRO B C 1
ATOM 2964 O O . PRO B 1 5 ? -6.18 -35 -15.68 1 97.94 5 PRO B O 1
ATOM 2967 N N . ILE B 1 6 ? -3.979 -35.469 -15.391 1 98.5 6 ILE B N 1
ATOM 2968 C CA . ILE B 1 6 ? -3.58 -34.156 -14.906 1 98.5 6 ILE B CA 1
ATOM 2969 C C . ILE B 1 6 ? -2.686 -33.469 -15.938 1 98.5 6 ILE B C 1
ATOM 2971 O O . ILE B 1 6 ? -1.821 -34.094 -16.547 1 98.5 6 ILE B O 1
ATOM 2975 N N . VAL B 1 7 ? -2.959 -32.219 -16.188 1 98 7 VAL B N 1
ATOM 2976 C CA . VAL B 1 7 ? -2.193 -31.469 -17.188 1 98 7 VAL B CA 1
ATOM 2977 C C . VAL B 1 7 ? -1.568 -30.234 -16.531 1 98 7 VAL B C 1
ATOM 2979 O O . VAL B 1 7 ? -2.225 -29.531 -15.766 1 98 7 VAL B O 1
ATOM 2982 N N . LEU B 1 8 ? -0.267 -29.984 -16.797 1 97.69 8 LEU B N 1
ATOM 2983 C CA . LEU B 1 8 ? 0.457 -28.797 -16.344 1 97.69 8 LEU B CA 1
ATOM 2984 C C . LEU B 1 8 ? 1.139 -28.094 -17.516 1 97.69 8 LEU B C 1
ATOM 2986 O O . LEU B 1 8 ? 1.463 -28.734 -18.516 1 97.69 8 LEU B O 1
ATOM 2990 N N . ILE B 1 9 ? 1.291 -26.797 -17.375 1 94.56 9 ILE B N 1
ATOM 2991 C CA . ILE B 1 9 ? 1.994 -25.984 -18.375 1 94.56 9 ILE B CA 1
ATOM 2992 C C . ILE B 1 9 ? 3.162 -25.25 -17.703 1 94.56 9 ILE B C 1
ATOM 2994 O O . ILE B 1 9 ? 3.016 -24.703 -16.609 1 94.56 9 ILE B O 1
ATOM 2998 N N . ALA B 1 10 ? 4.328 -25.281 -18.312 1 93.25 10 ALA B N 1
ATOM 2999 C CA . ALA B 1 10 ? 5.449 -24.562 -17.719 1 93.25 10 ALA B CA 1
ATOM 3000 C C . ALA B 1 10 ? 6.48 -24.188 -18.781 1 93.25 10 ALA B C 1
ATOM 3002 O O . ALA B 1 10 ? 6.559 -24.828 -19.844 1 93.25 10 ALA B O 1
ATOM 3003 N N . ASP B 1 11 ? 7.16 -23.141 -18.578 1 90.69 11 ASP B N 1
ATOM 3004 C CA . ASP B 1 11 ? 8.422 -22.844 -19.234 1 90.69 11 ASP B CA 1
ATOM 3005 C C . ASP B 1 11 ? 9.602 -22.984 -18.281 1 90.69 11 ASP B C 1
ATOM 3007 O O . ASP B 1 11 ? 9.43 -23.453 -17.141 1 90.69 11 ASP B O 1
ATOM 3011 N N . GLU B 1 12 ? 10.75 -22.672 -18.766 1 92.31 12 GLU B N 1
ATOM 3012 C CA . GLU B 1 12 ? 11.953 -22.906 -17.969 1 92.31 12 GLU B CA 1
ATOM 3013 C C . GLU B 1 12 ? 11.922 -22.078 -16.688 1 92.31 12 GLU B C 1
ATOM 3015 O O . GLU B 1 12 ? 12.422 -22.531 -15.648 1 92.31 12 GLU B O 1
ATOM 3020 N N . ALA B 1 13 ? 11.336 -20.953 -16.656 1 89.88 13 ALA B N 1
ATOM 3021 C CA . ALA B 1 13 ? 11.297 -20.062 -15.5 1 89.88 13 ALA B CA 1
ATOM 3022 C C . ALA B 1 13 ? 10.508 -20.688 -14.352 1 89.88 13 ALA B C 1
ATOM 3024 O O . ALA B 1 13 ? 10.672 -20.312 -13.195 1 89.88 13 ALA B O 1
ATOM 3025 N N . TYR B 1 14 ? 9.719 -21.734 -14.68 1 93.75 14 TYR B N 1
ATOM 3026 C CA . TYR B 1 14 ? 8.844 -22.312 -13.672 1 93.75 14 TYR B CA 1
ATOM 3027 C C . TYR B 1 14 ? 9.188 -23.781 -13.43 1 93.75 14 TYR B C 1
ATOM 3029 O O . TYR B 1 14 ? 8.375 -24.531 -12.891 1 93.75 14 TYR B O 1
ATOM 3037 N N . VAL B 1 15 ? 10.344 -24.156 -13.797 1 96.81 15 VAL B N 1
ATOM 3038 C CA . VAL B 1 15 ? 10.703 -25.562 -13.75 1 96.81 15 VAL B CA 1
ATOM 3039 C C . VAL B 1 15 ? 10.766 -26.031 -12.297 1 96.81 15 VAL B C 1
ATOM 3041 O O . VAL B 1 15 ? 10.398 -27.172 -11.992 1 96.81 15 VAL B O 1
ATOM 3044 N N . LEU B 1 16 ? 11.25 -25.219 -11.398 1 97.62 16 LEU B N 1
ATOM 3045 C CA . LEU B 1 16 ? 11.32 -25.609 -9.992 1 97.62 16 LEU B CA 1
ATOM 3046 C C . LEU B 1 16 ? 9.922 -25.812 -9.414 1 97.62 16 LEU B C 1
ATOM 3048 O O . LEU B 1 16 ? 9.688 -26.766 -8.664 1 97.62 16 LEU B O 1
ATOM 3052 N N . GLY B 1 17 ? 9.078 -24.844 -9.781 1 97.69 17 GLY B N 1
ATOM 3053 C CA . GLY B 1 17 ? 7.691 -25.016 -9.383 1 97.69 17 GLY B CA 1
ATOM 3054 C C . GLY B 1 17 ? 7.066 -26.297 -9.938 1 97.69 17 GLY B C 1
ATOM 3055 O O . GLY B 1 17 ? 6.406 -27.031 -9.203 1 97.69 17 GLY B O 1
ATOM 3056 N N . LEU B 1 18 ? 7.32 -26.562 -11.18 1 98.31 18 LEU B N 1
ATOM 3057 C CA . LEU B 1 18 ? 6.797 -27.75 -11.836 1 98.31 18 LEU B CA 1
ATOM 3058 C C . LEU B 1 18 ? 7.301 -29.016 -11.148 1 98.31 18 LEU B C 1
ATOM 3060 O O . LEU B 1 18 ? 6.527 -29.938 -10.898 1 98.31 18 LEU B O 1
ATOM 3064 N N . ALA B 1 19 ? 8.555 -29.047 -10.859 1 98.81 19 ALA B N 1
ATOM 3065 C CA . ALA B 1 19 ? 9.148 -30.219 -10.203 1 98.81 19 ALA B CA 1
ATOM 3066 C C . ALA B 1 19 ? 8.469 -30.484 -8.859 1 98.81 19 ALA B C 1
ATOM 3068 O O . ALA B 1 19 ? 8.094 -31.625 -8.57 1 98.81 19 ALA B O 1
ATOM 3069 N N . ALA B 1 20 ? 8.328 -29.469 -8.086 1 98.81 20 ALA B N 1
ATOM 3070 C CA . ALA B 1 20 ? 7.695 -29.609 -6.777 1 98.81 20 ALA B CA 1
ATOM 3071 C C . ALA B 1 20 ? 6.23 -30.016 -6.914 1 98.81 20 ALA B C 1
ATOM 3073 O O . ALA B 1 20 ? 5.742 -30.859 -6.152 1 98.81 20 ALA B O 1
ATOM 3074 N N . ALA B 1 21 ? 5.562 -29.422 -7.848 1 98.88 21 ALA B N 1
ATOM 3075 C CA . ALA B 1 21 ? 4.164 -29.766 -8.094 1 98.88 21 ALA B CA 1
ATOM 3076 C C . ALA B 1 21 ? 4.008 -31.234 -8.453 1 98.88 21 ALA B C 1
ATOM 3078 O O . ALA B 1 21 ? 3.209 -31.953 -7.844 1 98.88 21 ALA B O 1
ATOM 3079 N N . LEU B 1 22 ? 4.789 -31.703 -9.438 1 98.81 22 LEU B N 1
ATOM 3080 C CA . LEU B 1 22 ? 4.727 -33.094 -9.883 1 98.81 22 LEU B CA 1
ATOM 3081 C C . LEU B 1 22 ? 5.027 -34.031 -8.734 1 98.81 22 LEU B C 1
ATOM 3083 O O . LEU B 1 22 ? 4.312 -35.031 -8.539 1 98.81 22 LEU B O 1
ATOM 3087 N N . ARG B 1 23 ? 6.059 -33.719 -8 1 98.81 23 ARG B N 1
ATOM 3088 C CA . ARG B 1 23 ? 6.441 -34.594 -6.883 1 98.81 23 ARG B CA 1
ATOM 3089 C C . ARG B 1 23 ? 5.34 -34.625 -5.828 1 98.81 23 ARG B C 1
ATOM 3091 O O . ARG B 1 23 ? 5.016 -35.688 -5.312 1 98.81 23 ARG B O 1
ATOM 3098 N N . SER B 1 24 ? 4.797 -33.469 -5.512 1 98.88 24 SER B N 1
ATOM 3099 C CA . SER B 1 24 ? 3.746 -33.406 -4.5 1 98.88 24 SER B CA 1
ATOM 3100 C C . SER B 1 24 ? 2.518 -34.188 -4.938 1 98.88 24 SER B C 1
ATOM 3102 O O . SER B 1 24 ? 1.893 -34.875 -4.125 1 98.88 24 SER B O 1
ATOM 3104 N N . ILE B 1 25 ? 2.146 -34.125 -6.188 1 98.69 25 ILE B N 1
ATOM 3105 C CA . ILE B 1 25 ? 1.031 -34.875 -6.727 1 98.69 25 ILE B CA 1
ATOM 3106 C C . ILE B 1 25 ? 1.313 -36.375 -6.57 1 98.69 25 ILE B C 1
ATOM 3108 O O . ILE B 1 25 ? 0.462 -37.125 -6.09 1 98.69 25 ILE B O 1
ATOM 3112 N N . GLU B 1 26 ? 2.463 -36.781 -6.941 1 98.5 26 GLU B N 1
ATOM 3113 C CA . GLU B 1 26 ? 2.842 -38.188 -6.875 1 98.5 26 GLU B CA 1
ATOM 3114 C C . GLU B 1 26 ? 2.838 -38.688 -5.434 1 98.5 26 GLU B C 1
ATOM 3116 O O . GLU B 1 26 ? 2.424 -39.812 -5.168 1 98.5 26 GLU B O 1
ATOM 3121 N N . GLN B 1 27 ? 3.26 -37.875 -4.539 1 98.12 27 GLN B N 1
ATOM 3122 C CA . GLN B 1 27 ? 3.367 -38.281 -3.137 1 98.12 27 GLN B CA 1
ATOM 3123 C C . GLN B 1 27 ? 1.988 -38.469 -2.518 1 98.12 27 GLN B C 1
ATOM 3125 O O . GLN B 1 27 ? 1.826 -39.312 -1.622 1 98.12 27 GLN B O 1
ATOM 3130 N N . HIS B 1 28 ? 1.023 -37.812 -3.031 1 98.19 28 HIS B N 1
ATOM 3131 C CA . HIS B 1 28 ? -0.241 -37.812 -2.305 1 98.19 28 HIS B CA 1
ATOM 3132 C C . HIS B 1 28 ? -1.342 -38.5 -3.102 1 98.19 28 HIS B C 1
ATOM 3134 O O . HIS B 1 28 ? -2.414 -38.781 -2.566 1 98.19 28 HIS B O 1
ATOM 3140 N N . THR B 1 29 ? -1.108 -38.688 -4.332 1 97.44 29 THR B N 1
ATOM 3141 C CA . THR B 1 29 ? -2.158 -39.25 -5.184 1 97.44 29 THR B CA 1
ATOM 3142 C C . THR B 1 29 ? -1.753 -40.625 -5.73 1 97.44 29 THR B C 1
ATOM 3144 O O . THR B 1 29 ? -0.857 -40.719 -6.57 1 97.44 29 THR B O 1
ATOM 3147 N N . GLN B 1 30 ? -2.439 -41.625 -5.293 1 94.31 30 GLN B N 1
ATOM 3148 C CA . GLN B 1 30 ? -2.197 -43 -5.738 1 94.31 30 GLN B CA 1
ATOM 3149 C C . GLN B 1 30 ? -3.508 -43.719 -6.043 1 94.31 30 GLN B C 1
ATOM 3151 O O . GLN B 1 30 ? -4.461 -43.625 -5.262 1 94.31 30 GLN B O 1
ATOM 3156 N N . PRO B 1 31 ? -3.621 -44.5 -7.199 1 95 31 PRO B N 1
ATOM 3157 C CA . PRO B 1 31 ? -2.598 -44.562 -8.242 1 95 31 PRO B CA 1
ATOM 3158 C C . PRO B 1 31 ? -2.422 -43.25 -8.977 1 95 31 PRO B C 1
ATOM 3160 O O . PRO B 1 31 ? -3.365 -42.438 -9.07 1 95 31 PRO B O 1
ATOM 3163 N N . LEU B 1 32 ? -1.227 -42.969 -9.453 1 95.56 32 LEU B N 1
ATOM 3164 C CA . LEU B 1 32 ? -0.924 -41.75 -10.164 1 95.56 32 LEU B CA 1
ATOM 3165 C C . LEU B 1 32 ? -1.629 -41.688 -11.516 1 95.56 32 LEU B C 1
ATOM 3167 O O . LEU B 1 32 ? -1.491 -42.625 -12.32 1 95.56 32 LEU B O 1
ATOM 3171 N N . PRO B 1 33 ? -2.41 -40.688 -11.734 1 96.31 33 PRO B N 1
ATOM 3172 C CA . PRO B 1 33 ? -3.02 -40.562 -13.055 1 96.31 33 PRO B CA 1
ATOM 3173 C C . PRO B 1 33 ? -2.002 -40.219 -14.141 1 96.31 33 PRO B C 1
ATOM 3175 O O . PRO B 1 33 ? -0.844 -39.906 -13.836 1 96.31 33 PRO B O 1
ATOM 3178 N N . ARG B 1 34 ? -2.469 -40.406 -15.391 1 96.94 34 ARG B N 1
ATOM 3179 C CA . ARG B 1 34 ? -1.626 -39.938 -16.484 1 96.94 34 ARG B CA 1
ATOM 3180 C C . ARG B 1 34 ? -1.317 -38.438 -16.344 1 96.94 34 ARG B C 1
ATOM 3182 O O . ARG B 1 34 ? -2.199 -37.656 -16.016 1 96.94 34 ARG B O 1
ATOM 3189 N N . ILE B 1 35 ? -0.011 -38.125 -16.578 1 98.19 35 ILE B N 1
ATOM 3190 C CA . ILE B 1 35 ? 0.425 -36.75 -16.438 1 98.19 35 ILE B CA 1
ATOM 3191 C C . ILE B 1 35 ? 0.839 -36.188 -17.812 1 98.19 35 ILE B C 1
ATOM 3193 O O . ILE B 1 35 ? 1.703 -36.781 -18.484 1 98.19 35 ILE B O 1
ATOM 3197 N N . TYR B 1 36 ? 0.174 -35.125 -18.219 1 97.75 36 TYR B N 1
ATOM 3198 C CA . TYR B 1 36 ? 0.604 -34.375 -19.391 1 97.75 36 TYR B CA 1
ATOM 3199 C C . TYR B 1 36 ? 1.313 -33.094 -18.969 1 97.75 36 TYR B C 1
ATOM 3201 O O . TYR B 1 36 ? 0.865 -32.375 -18.047 1 97.75 36 TYR B O 1
ATOM 3209 N N . VAL B 1 37 ? 2.455 -32.781 -19.594 1 97.31 37 VAL B N 1
ATOM 3210 C CA . VAL B 1 37 ? 3.111 -31.469 -19.422 1 97.31 37 VAL B CA 1
ATOM 3211 C C . VAL B 1 37 ? 3.236 -30.781 -20.766 1 97.31 37 VAL B C 1
ATOM 3213 O O . VAL B 1 37 ? 3.818 -31.328 -21.703 1 97.31 37 VAL B O 1
ATOM 3216 N N . ILE B 1 38 ? 2.557 -29.656 -20.812 1 94.94 38 ILE B N 1
ATOM 3217 C CA . ILE B 1 38 ? 2.752 -28.797 -21.969 1 94.94 38 ILE B CA 1
ATOM 3218 C C . ILE B 1 38 ? 4.059 -28.016 -21.828 1 94.94 38 ILE B C 1
ATOM 3220 O O . ILE B 1 38 ? 4.184 -27.156 -20.969 1 94.94 38 ILE B O 1
ATOM 3224 N N . ASP B 1 39 ? 4.984 -28.297 -22.703 1 93.69 39 ASP B N 1
ATOM 3225 C CA . ASP B 1 39 ? 6.312 -27.688 -22.703 1 93.69 39 ASP B CA 1
ATOM 3226 C C . ASP B 1 39 ? 6.328 -26.391 -23.516 1 93.69 39 ASP B C 1
ATOM 3228 O O . ASP B 1 39 ? 6.34 -26.422 -24.75 1 93.69 39 ASP B O 1
ATOM 3232 N N . ALA B 1 40 ? 6.371 -25.312 -22.797 1 88.38 40 ALA B N 1
ATOM 3233 C CA . ALA B 1 40 ? 6.387 -24 -23.438 1 88.38 40 ALA B CA 1
ATOM 3234 C C . ALA B 1 40 ? 7.793 -23.406 -23.453 1 88.38 40 ALA B C 1
ATOM 3236 O O . ALA B 1 40 ? 7.965 -22.203 -23.297 1 88.38 40 ALA B O 1
ATOM 3237 N N . GLY B 1 41 ? 8.781 -24.25 -23.484 1 88.44 41 GLY B N 1
ATOM 3238 C CA . GLY B 1 41 ? 10.156 -23.781 -23.531 1 88.44 41 GLY B CA 1
ATOM 3239 C C . GLY B 1 41 ? 10.984 -24.234 -22.344 1 88.44 41 GLY B C 1
ATOM 3240 O O . GLY B 1 41 ? 11.656 -23.422 -21.703 1 88.44 41 GLY B O 1
ATOM 3241 N N . ILE B 1 42 ? 10.914 -25.531 -22 1 93 42 ILE B N 1
ATOM 3242 C CA . ILE B 1 42 ? 11.719 -26.125 -20.938 1 93 42 ILE B CA 1
ATOM 3243 C C . ILE B 1 42 ? 13.047 -26.625 -21.5 1 93 42 ILE B C 1
ATOM 3245 O O . ILE B 1 42 ? 13.078 -27.219 -22.578 1 93 42 ILE B O 1
ATOM 3249 N N . ALA B 1 43 ? 14.109 -26.344 -20.828 1 95.75 43 ALA B N 1
ATOM 3250 C CA . ALA B 1 43 ? 15.43 -26.766 -21.266 1 95.75 43 ALA B CA 1
ATOM 3251 C C . ALA B 1 43 ? 15.539 -28.297 -21.281 1 95.75 43 ALA B C 1
ATOM 3253 O O . ALA B 1 43 ? 14.906 -28.969 -20.453 1 95.75 43 ALA B O 1
ATOM 3254 N N . ALA B 1 44 ? 16.375 -28.812 -22.172 1 96.5 44 ALA B N 1
ATOM 3255 C CA . ALA B 1 44 ? 16.516 -30.25 -22.359 1 96.5 44 ALA B CA 1
ATOM 3256 C C . ALA B 1 44 ? 16.953 -30.922 -21.062 1 96.5 44 ALA B C 1
ATOM 3258 O O . ALA B 1 44 ? 16.422 -31.969 -20.688 1 96.5 44 ALA B O 1
ATOM 3259 N N . ASP B 1 45 ? 17.875 -30.297 -20.391 1 97.62 45 ASP B N 1
ATOM 3260 C CA . ASP B 1 45 ? 18.375 -30.859 -19.141 1 97.62 45 ASP B CA 1
ATOM 3261 C C . ASP B 1 45 ? 17.266 -30.922 -18.094 1 97.62 45 ASP B C 1
ATOM 3263 O O . ASP B 1 45 ? 17.172 -31.906 -17.344 1 97.62 45 ASP B O 1
ATOM 3267 N N . SER B 1 46 ? 16.5 -29.953 -18.031 1 97.94 46 SER B N 1
ATOM 3268 C CA . SER B 1 46 ? 15.383 -29.906 -17.078 1 97.94 46 SER B CA 1
ATOM 3269 C C . SER B 1 46 ? 14.344 -30.984 -17.406 1 97.94 46 SER B C 1
ATOM 3271 O O . SER B 1 46 ? 13.805 -31.625 -16.5 1 97.94 46 SER B O 1
ATOM 3273 N N . ARG B 1 47 ? 14.07 -31.203 -18.641 1 97.81 47 ARG B N 1
ATOM 3274 C CA . ARG B 1 47 ? 13.125 -32.25 -19.047 1 97.81 47 ARG B CA 1
ATOM 3275 C C . ARG B 1 47 ? 13.586 -33.625 -18.594 1 97.81 47 ARG B C 1
ATOM 3277 O O . ARG B 1 47 ? 12.773 -34.438 -18.109 1 97.81 47 ARG B O 1
ATOM 3284 N N . LEU B 1 48 ? 14.844 -33.812 -18.75 1 97.81 48 LEU B N 1
ATOM 3285 C CA . LEU B 1 48 ? 15.406 -35.094 -18.328 1 97.81 48 LEU B CA 1
ATOM 3286 C C . LEU B 1 48 ? 15.242 -35.281 -16.812 1 97.81 48 LEU B C 1
ATOM 3288 O O . LEU B 1 48 ? 14.859 -36.375 -16.375 1 97.81 48 LEU B O 1
ATOM 3292 N N . LYS B 1 49 ? 15.484 -34.281 -16.125 1 98.44 49 LYS B N 1
ATOM 3293 C CA . LYS B 1 49 ? 15.344 -34.344 -14.672 1 98.44 49 LYS B CA 1
ATOM 3294 C C . LYS B 1 49 ? 13.883 -34.531 -14.266 1 98.44 49 LYS B C 1
ATOM 3296 O O . LYS B 1 49 ? 13.586 -35.312 -13.367 1 98.44 49 LYS B O 1
ATOM 3301 N N . LEU B 1 50 ? 13.047 -33.844 -14.953 1 98.69 50 LEU B N 1
ATOM 3302 C CA . LEU B 1 50 ? 11.625 -33.969 -14.641 1 98.69 50 LEU B CA 1
ATOM 3303 C C . LEU B 1 50 ? 11.117 -35.375 -14.891 1 98.69 50 LEU B C 1
ATOM 3305 O O . LEU B 1 50 ? 10.258 -35.875 -14.156 1 98.69 50 LEU B O 1
ATOM 3309 N N . GLN B 1 51 ? 11.617 -36 -15.883 1 97.69 51 GLN B N 1
ATOM 3310 C CA . GLN B 1 51 ? 11.211 -37.375 -16.234 1 97.69 51 GLN B CA 1
ATOM 3311 C C . GLN B 1 51 ? 11.578 -38.344 -15.125 1 97.69 51 GLN B C 1
ATOM 3313 O O . GLN B 1 51 ? 10.969 -39.406 -15 1 97.69 51 GLN B O 1
ATOM 3318 N N . GLN B 1 52 ? 12.523 -37.938 -14.328 1 97.88 52 GLN B N 1
ATOM 3319 C CA . GLN B 1 52 ? 12.922 -38.781 -13.195 1 97.88 52 GLN B CA 1
ATOM 3320 C C . GLN B 1 52 ? 11.961 -38.594 -12.023 1 97.88 52 GLN B C 1
ATOM 3322 O O . GLN B 1 52 ? 11.969 -39.406 -11.086 1 97.88 52 GLN B O 1
ATOM 3327 N N . VAL B 1 53 ? 11.211 -37.594 -12.016 1 97.94 53 VAL B N 1
ATOM 3328 C CA . VAL B 1 53 ? 10.266 -37.344 -10.93 1 97.94 53 VAL B CA 1
ATOM 3329 C C . VAL B 1 53 ? 9.023 -38.219 -11.109 1 97.94 53 VAL B C 1
ATOM 3331 O O . VAL B 1 53 ? 8.625 -38.938 -10.195 1 97.94 53 VAL B O 1
ATOM 3334 N N . VAL B 1 54 ? 8.406 -38.156 -12.258 1 97.94 54 VAL B N 1
ATOM 3335 C CA . VAL B 1 54 ? 7.242 -38.938 -12.633 1 97.94 54 VAL B CA 1
ATOM 3336 C C . VAL B 1 54 ? 7.285 -39.25 -14.133 1 97.94 54 VAL B C 1
ATOM 3338 O O . VAL B 1 54 ? 8.031 -38.594 -14.875 1 97.94 54 VAL B O 1
ATOM 3341 N N . ASP B 1 55 ? 6.484 -40.25 -14.523 1 97.31 55 ASP B N 1
ATOM 3342 C CA . ASP B 1 55 ? 6.309 -40.5 -15.953 1 97.31 55 ASP B CA 1
ATOM 3343 C C . ASP B 1 55 ? 5.469 -39.406 -16.594 1 97.31 55 ASP B C 1
ATOM 3345 O O . ASP B 1 55 ? 4.312 -39.188 -16.219 1 97.31 55 ASP B O 1
ATOM 3349 N N . ILE B 1 56 ? 6.07 -38.719 -17.547 1 97.5 56 ILE B N 1
ATOM 3350 C CA . ILE B 1 56 ? 5.418 -37.562 -18.141 1 97.5 56 ILE B CA 1
ATOM 3351 C C . ILE B 1 56 ? 5.117 -37.812 -19.609 1 97.5 56 ILE B C 1
ATOM 3353 O O . ILE B 1 56 ? 5.965 -38.344 -20.344 1 97.5 56 ILE B O 1
ATOM 3357 N N . GLN B 1 57 ? 3.902 -37.531 -20 1 97.25 57 GLN B N 1
ATOM 3358 C CA . GLN B 1 57 ? 3.574 -37.375 -21.422 1 97.25 57 GLN B CA 1
ATOM 3359 C C . GLN B 1 57 ? 3.787 -35.938 -21.875 1 97.25 57 GLN B C 1
ATOM 3361 O O . GLN B 1 57 ? 3.018 -35.031 -21.5 1 97.25 57 GLN B O 1
ATOM 3366 N N . TRP B 1 58 ? 4.75 -35.719 -22.703 1 96.06 58 TRP B N 1
ATOM 3367 C CA . TRP B 1 58 ? 5.152 -34.375 -23.094 1 96.06 58 TRP B CA 1
ATOM 3368 C C . TRP B 1 58 ? 4.355 -33.906 -24.312 1 96.06 58 TRP B C 1
ATOM 3370 O O . TRP B 1 58 ? 4.129 -34.688 -25.25 1 96.06 58 TRP B O 1
ATOM 3380 N N . ILE B 1 59 ? 3.916 -32.75 -24.281 1 93.44 59 ILE B N 1
ATOM 3381 C CA . ILE B 1 59 ? 3.387 -32.031 -25.453 1 93.44 59 ILE B CA 1
ATOM 3382 C C . ILE B 1 59 ? 4.184 -30.75 -25.672 1 93.44 59 ILE B C 1
ATOM 3384 O O . ILE B 1 59 ? 4.121 -29.828 -24.859 1 93.44 59 ILE B O 1
ATOM 3388 N N . HIS B 1 60 ? 4.953 -30.703 -26.734 1 90.38 60 HIS B N 1
ATOM 3389 C CA . HIS B 1 60 ? 5.844 -29.594 -27 1 90.38 60 HIS B CA 1
ATOM 3390 C C . HIS B 1 60 ? 5.156 -28.531 -27.859 1 90.38 60 HIS B C 1
ATOM 3392 O O . HIS B 1 60 ? 4.555 -28.859 -28.891 1 90.38 60 HIS B O 1
ATOM 3398 N N . VAL B 1 61 ? 5.164 -27.391 -27.328 1 82.44 61 VAL B N 1
ATOM 3399 C CA . VAL B 1 61 ? 4.625 -26.281 -28.094 1 82.44 61 VAL B CA 1
ATOM 3400 C C . VAL B 1 61 ? 5.758 -25.359 -28.531 1 82.44 61 VAL B C 1
ATOM 3402 O O . VAL B 1 61 ? 6.461 -24.781 -27.703 1 82.44 61 VAL B O 1
ATOM 3405 N N . SER B 1 62 ? 6.078 -25.344 -29.797 1 67.19 62 SER B N 1
ATOM 3406 C CA . SER B 1 62 ? 7.16 -24.531 -30.328 1 67.19 62 SER B CA 1
ATOM 3407 C C . SER B 1 62 ? 6.781 -23.047 -30.344 1 67.19 62 SER B C 1
ATOM 3409 O O . SER B 1 62 ? 5.609 -22.703 -30.188 1 67.19 62 SER B O 1
ATOM 3411 N N . ASN B 1 63 ? 7.875 -22.141 -30.312 1 60.62 63 ASN B N 1
ATOM 3412 C CA . ASN B 1 63 ? 7.656 -20.719 -30.469 1 60.62 63 ASN B CA 1
ATOM 3413 C C . ASN B 1 63 ? 6.77 -20.406 -31.672 1 60.62 63 ASN B C 1
ATOM 3415 O O . ASN B 1 63 ? 5.938 -19.5 -31.625 1 60.62 63 ASN B O 1
ATOM 3419 N N . ILE B 1 64 ? 7.02 -21.172 -32.625 1 50.59 64 ILE B N 1
ATOM 3420 C CA . ILE B 1 64 ? 6.289 -21 -33.875 1 50.59 64 ILE B CA 1
ATOM 3421 C C . ILE B 1 64 ? 4.809 -21.312 -33.656 1 50.59 64 ILE B C 1
ATOM 3423 O O . ILE B 1 64 ? 3.941 -20.578 -34.125 1 50.59 64 ILE B O 1
ATOM 3427 N N . GLU B 1 65 ? 4.566 -22.266 -32.906 1 58.31 65 GLU B N 1
ATOM 3428 C CA . GLU B 1 65 ? 3.176 -22.625 -32.656 1 58.31 65 GLU B CA 1
ATOM 3429 C C . GLU B 1 65 ? 2.482 -21.578 -31.766 1 58.31 65 GLU B C 1
ATOM 3431 O O . GLU B 1 65 ? 1.309 -21.266 -31.984 1 58.31 65 GLU B O 1
ATOM 3436 N N . GLN B 1 66 ? 3.35 -21.062 -30.984 1 61.97 66 GLN B N 1
ATOM 3437 C CA . GLN B 1 66 ? 2.791 -19.984 -30.172 1 61.97 66 GLN B CA 1
ATOM 3438 C C . GLN B 1 66 ? 2.412 -18.781 -31.031 1 61.97 66 GLN B C 1
ATOM 3440 O O . GLN B 1 66 ? 1.35 -18.188 -30.844 1 61.97 66 GLN B O 1
ATOM 3445 N N . ALA B 1 67 ? 3.311 -18.531 -31.906 1 59.66 67 ALA B N 1
ATOM 3446 C CA . ALA B 1 67 ? 3.053 -17.438 -32.844 1 59.66 67 ALA B CA 1
ATOM 3447 C C . ALA B 1 67 ? 1.801 -17.719 -33.688 1 59.66 67 ALA B C 1
ATOM 3449 O O . ALA B 1 67 ? 1.026 -16.812 -33.969 1 59.66 67 ALA B O 1
ATOM 3450 N N . GLU B 1 68 ? 1.68 -18.953 -34.031 1 58.03 68 GLU B N 1
ATOM 3451 C CA . GLU B 1 68 ? 0.508 -19.344 -34.812 1 58.03 68 GLU B CA 1
ATOM 3452 C C . GLU B 1 68 ? -0.774 -19.172 -34 1 58.03 68 GLU B C 1
ATOM 3454 O O . GLU B 1 68 ? -1.793 -18.719 -34.5 1 58.03 68 GLU B O 1
ATOM 3459 N N . LEU B 1 69 ? -0.665 -19.453 -32.844 1 61.16 69 LEU B N 1
ATOM 3460 C CA . LEU B 1 69 ? -1.819 -19.281 -31.969 1 61.16 69 LEU B CA 1
ATOM 3461 C C . LEU B 1 69 ? -2.182 -17.812 -31.812 1 61.16 69 LEU B C 1
ATOM 3463 O O . LEU B 1 69 ? -3.363 -17.453 -31.766 1 61.16 69 LEU B O 1
ATOM 3467 N N . GLN B 1 70 ? -1.17 -17.062 -31.859 1 62.19 70 GLN B N 1
ATOM 3468 C CA . GLN B 1 70 ? -1.384 -15.625 -31.828 1 62.19 70 GLN B CA 1
ATOM 3469 C C . GLN B 1 70 ? -2.068 -15.141 -33.094 1 62.19 70 GLN B C 1
ATOM 3471 O O . GLN B 1 70 ? -3.006 -14.336 -33.031 1 62.19 70 GLN B O 1
ATOM 3476 N N . ARG B 1 71 ? -1.565 -15.734 -34.156 1 56.66 71 ARG B N 1
ATOM 3477 C CA . ARG B 1 71 ? -2.117 -15.359 -35.438 1 56.66 71 ARG B CA 1
ATOM 3478 C C . ARG B 1 71 ? -3.582 -15.773 -35.562 1 56.66 71 ARG B C 1
ATOM 3480 O O . ARG B 1 71 ? -4.375 -15.094 -36.219 1 56.66 71 ARG B O 1
ATOM 3487 N N . GLN B 1 72 ? -3.82 -16.766 -34.969 1 54.69 72 GLN B N 1
ATOM 3488 C CA . GLN B 1 72 ? -5.184 -17.281 -35.031 1 54.69 72 GLN B CA 1
ATOM 3489 C C . GLN B 1 72 ? -6.102 -16.578 -34.062 1 54.69 72 GLN B C 1
ATOM 3491 O O . GLN B 1 72 ? -7.289 -16.875 -33.969 1 54.69 72 GLN B O 1
ATOM 3496 N N . GLY B 1 73 ? -5.531 -15.633 -33.469 1 54.59 73 GLY B N 1
ATOM 3497 C CA . GLY B 1 73 ? -6.312 -14.828 -32.531 1 54.59 73 GLY B CA 1
ATOM 3498 C C . GLY B 1 73 ? -6.562 -15.516 -31.219 1 54.59 73 GLY B C 1
ATOM 3499 O O . GLY B 1 73 ? -7.465 -15.133 -30.469 1 54.59 73 GLY B O 1
ATOM 3500 N N . LEU B 1 74 ? -5.859 -16.578 -31.141 1 55.16 74 LEU B N 1
ATOM 3501 C CA . LEU B 1 74 ? -6.102 -17.375 -29.938 1 55.16 74 LEU B CA 1
ATOM 3502 C C . LEU B 1 74 ? -5.211 -16.906 -28.797 1 55.16 74 LEU B C 1
ATOM 3504 O O . LEU B 1 74 ? -5.363 -17.359 -27.656 1 55.16 74 LEU B O 1
ATOM 3508 N N . LEU B 1 75 ? -4.191 -16.094 -29.203 1 57.94 75 LEU B N 1
ATOM 3509 C CA . LEU B 1 75 ? -3.318 -15.414 -28.25 1 57.94 75 LEU B CA 1
ATOM 3510 C C . LEU B 1 75 ? -3.23 -13.93 -28.562 1 57.94 75 LEU B C 1
ATOM 3512 O O . LEU B 1 75 ? -3.332 -13.523 -29.719 1 57.94 75 LEU B O 1
ATOM 3516 N N . PRO B 1 76 ? -3.377 -13.102 -27.5 1 53.62 76 PRO B N 1
ATOM 3517 C CA . PRO B 1 76 ? -3.234 -11.688 -27.844 1 53.62 76 PRO B CA 1
ATOM 3518 C C . PRO B 1 76 ? -1.934 -11.383 -28.594 1 53.62 76 PRO B C 1
ATOM 3520 O O . PRO B 1 76 ? -0.985 -12.172 -28.516 1 53.62 76 PRO B O 1
ATOM 3523 N N . ALA B 1 77 ? -2.053 -10.406 -29.609 1 49.22 77 ALA B N 1
ATOM 3524 C CA . ALA B 1 77 ? -0.908 -9.969 -30.406 1 49.22 77 ALA B CA 1
ATOM 3525 C C . ALA B 1 77 ? 0.312 -9.727 -29.516 1 49.22 77 ALA B C 1
ATOM 3527 O O . ALA B 1 77 ? 0.176 -9.398 -28.344 1 49.22 77 ALA B O 1
ATOM 3528 N N . PRO B 1 78 ? 1.431 -10 -30.094 1 45.06 78 PRO B N 1
ATOM 3529 C CA . PRO B 1 78 ? 2.725 -9.625 -29.516 1 45.06 78 PRO B CA 1
ATOM 3530 C C . PRO B 1 78 ? 2.793 -8.156 -29.109 1 45.06 78 PRO B C 1
ATOM 3532 O O . PRO B 1 78 ? 2.182 -7.305 -29.766 1 45.06 78 PRO B O 1
ATOM 3535 N N . GLY B 1 79 ? 3.08 -7.863 -27.828 1 44.56 79 GLY B N 1
ATOM 3536 C CA . GLY B 1 79 ? 3.166 -6.539 -27.234 1 44.56 79 GLY B CA 1
ATOM 3537 C C . GLY B 1 79 ? 2.184 -6.328 -26.109 1 44.56 79 GLY B C 1
ATOM 3538 O O . GLY B 1 79 ? 2.229 -5.301 -25.422 1 44.56 79 GLY B O 1
ATOM 3539 N N . GLN B 1 80 ? 1.131 -6.898 -26.469 1 43.19 80 GLN B N 1
ATOM 3540 C CA . GLN B 1 80 ? 0.262 -6.797 -25.297 1 43.19 80 GLN B CA 1
ATOM 3541 C C . GLN B 1 80 ? 0.801 -7.629 -24.141 1 43.19 80 GLN B C 1
ATOM 3543 O O . GLN B 1 80 ? 0.635 -8.852 -24.109 1 43.19 80 GLN B O 1
ATOM 3548 N N . SER B 1 81 ? 2.006 -7.441 -23.953 1 39.28 81 SER B N 1
ATOM 3549 C CA . SER B 1 81 ? 2.729 -8.078 -22.859 1 39.28 81 SER B CA 1
ATOM 3550 C C . SER B 1 81 ? 1.818 -8.312 -21.656 1 39.28 81 SER B C 1
ATOM 3552 O O . SER B 1 81 ? 0.986 -7.469 -21.328 1 39.28 81 SER B O 1
ATOM 3554 N N . CYS B 1 82 ? 1.359 -9.531 -21.484 1 40.91 82 CYS B N 1
ATOM 3555 C CA . CYS B 1 82 ? 0.812 -9.766 -20.156 1 40.91 82 CYS B CA 1
ATOM 3556 C C . CYS B 1 82 ? 1.599 -9 -19.094 1 40.91 82 CYS B C 1
ATOM 3558 O O . CYS B 1 82 ? 2.783 -8.719 -19.281 1 40.91 82 CYS B O 1
ATOM 3560 N N . ASP B 1 83 ? 1.034 -8.141 -18.516 1 37.22 83 ASP B N 1
ATOM 3561 C CA . ASP B 1 83 ? 1.721 -7.43 -17.438 1 37.22 83 ASP B CA 1
ATOM 3562 C C . ASP B 1 83 ? 2.803 -8.305 -16.812 1 37.22 83 ASP B C 1
ATOM 3564 O O . ASP B 1 83 ? 2.523 -9.414 -16.359 1 37.22 83 ASP B O 1
ATOM 3568 N N . GLY B 1 84 ? 3.982 -7.902 -16.938 1 40.47 84 GLY B N 1
ATOM 3569 C CA . GLY B 1 84 ? 5.227 -8.352 -16.328 1 40.47 84 GLY B CA 1
ATOM 3570 C C . GLY B 1 84 ? 5.371 -9.859 -16.297 1 40.47 84 GLY B C 1
ATOM 3571 O O . GLY B 1 84 ? 6.355 -10.398 -16.812 1 40.47 84 GLY B O 1
ATOM 3572 N N . HIS B 1 85 ? 4.598 -10.508 -15.328 1 41.62 85 HIS B N 1
ATOM 3573 C CA . HIS B 1 85 ? 4.863 -11.844 -14.812 1 41.62 85 HIS B CA 1
ATOM 3574 C C . HIS B 1 85 ? 4.238 -12.914 -15.711 1 41.62 85 HIS B C 1
ATOM 3576 O O . HIS B 1 85 ? 4.543 -14.102 -15.57 1 41.62 85 HIS B O 1
ATOM 3582 N N . VAL B 1 86 ? 3.166 -12.57 -16.516 1 46.66 86 VAL B N 1
ATOM 3583 C CA . VAL B 1 86 ? 2.441 -13.711 -17.078 1 46.66 86 VAL B CA 1
ATOM 3584 C C . VAL B 1 86 ? 2.914 -13.977 -18.5 1 46.66 86 VAL B C 1
ATOM 3586 O O . VAL B 1 86 ? 2.844 -13.094 -19.359 1 46.66 86 VAL B O 1
ATOM 3589 N N . SER B 1 87 ? 3.836 -14.945 -18.719 1 53.62 87 SER B N 1
ATOM 3590 C CA . SER B 1 87 ? 4.367 -15.469 -19.984 1 53.62 87 SER B CA 1
ATOM 3591 C C . SER B 1 87 ? 3.246 -15.859 -20.938 1 53.62 87 SER B C 1
ATOM 3593 O O . SER B 1 87 ? 2.096 -16.016 -20.516 1 53.62 87 SER B O 1
ATOM 3595 N N . ALA B 1 88 ? 3.451 -15.781 -22.266 1 56.44 88 ALA B N 1
ATOM 3596 C CA . ALA B 1 88 ? 2.596 -16.328 -23.312 1 56.44 88 ALA B CA 1
ATOM 3597 C C . ALA B 1 88 ? 1.991 -17.656 -22.891 1 56.44 88 ALA B C 1
ATOM 3599 O O . ALA B 1 88 ? 0.966 -18.078 -23.438 1 56.44 88 ALA B O 1
ATOM 3600 N N . ALA B 1 89 ? 2.506 -18.156 -21.797 1 63.03 89 ALA B N 1
ATOM 3601 C CA . ALA B 1 89 ? 2.09 -19.453 -21.297 1 63.03 89 ALA B CA 1
ATOM 3602 C C . ALA B 1 89 ? 0.674 -19.406 -20.734 1 63.03 89 ALA B C 1
ATOM 3604 O O . ALA B 1 89 ? -0.062 -20.391 -20.781 1 63.03 89 ALA B O 1
ATOM 3605 N N . CYS B 1 90 ? 0.326 -18.219 -20.312 1 64.62 90 CYS B N 1
ATOM 3606 C CA . CYS B 1 90 ? -0.993 -18.156 -19.688 1 64.62 90 CYS B CA 1
ATOM 3607 C C . CYS B 1 90 ? -2.086 -18.453 -20.719 1 64.62 90 CYS B C 1
ATOM 3609 O O . CYS B 1 90 ? -3.049 -19.156 -20.422 1 64.62 90 CYS B O 1
ATOM 3611 N N . TRP B 1 91 ? -1.848 -18.156 -21.922 1 76.5 91 TRP B N 1
ATOM 3612 C CA . TRP B 1 91 ? -2.863 -18.312 -22.953 1 76.5 91 TRP B CA 1
ATOM 3613 C C . TRP B 1 91 ? -2.93 -19.766 -23.422 1 76.5 91 TRP B C 1
ATOM 3615 O O . TRP B 1 91 ? -3.947 -20.203 -23.953 1 76.5 91 TRP B O 1
ATOM 3625 N N . LEU B 1 92 ? -1.921 -20.453 -23.109 1 83.19 92 LEU B N 1
ATOM 3626 C CA . LEU B 1 92 ? -1.867 -21.844 -23.547 1 83.19 92 LEU B CA 1
ATOM 3627 C C . LEU B 1 92 ? -2.945 -22.672 -22.859 1 83.19 92 LEU B C 1
ATOM 3629 O O . LEU B 1 92 ? -3.391 -23.688 -23.391 1 83.19 92 LEU B O 1
ATOM 3633 N N . LYS B 1 93 ? -3.352 -22.25 -21.734 1 87.62 93 LYS B N 1
ATOM 3634 C CA . LYS B 1 93 ? -4.414 -22.938 -21.016 1 87.62 93 LYS B CA 1
ATOM 3635 C C . LYS B 1 93 ? -5.684 -23.031 -21.859 1 87.62 93 LYS B C 1
ATOM 3637 O O . LYS B 1 93 ? -6.395 -24.047 -21.797 1 87.62 93 LYS B O 1
ATOM 3642 N N . LEU B 1 94 ? -5.898 -22.031 -22.609 1 86.44 94 LEU B N 1
ATOM 3643 C CA . LEU B 1 94 ? -7.102 -21.953 -23.422 1 86.44 94 LEU B CA 1
ATOM 3644 C C . LEU B 1 94 ? -7.012 -22.938 -24.594 1 86.44 94 LEU B C 1
ATOM 3646 O O . LEU B 1 94 ? -8.031 -23.281 -25.203 1 86.44 94 LEU B O 1
ATOM 3650 N N . THR B 1 95 ? -5.82 -23.406 -24.875 1 85.06 95 THR B N 1
ATOM 3651 C CA . THR B 1 95 ? -5.602 -24.25 -26.047 1 85.06 95 THR B CA 1
ATOM 3652 C C . THR B 1 95 ? -5.527 -25.719 -25.656 1 85.06 95 THR B C 1
ATOM 3654 O O . THR B 1 95 ? -5.285 -26.594 -26.5 1 85.06 95 THR B O 1
ATOM 3657 N N . LEU B 1 96 ? -5.766 -26.016 -24.438 1 89.75 96 LEU B N 1
ATOM 3658 C CA . LEU B 1 96 ? -5.727 -27.391 -23.984 1 89.75 96 LEU B CA 1
ATOM 3659 C C . LEU B 1 96 ? -6.695 -28.266 -24.781 1 89.75 96 LEU B C 1
ATOM 3661 O O . LEU B 1 96 ? -6.426 -29.438 -25.016 1 89.75 96 LEU B O 1
ATOM 3665 N N . ARG B 1 97 ? -7.777 -27.703 -25.203 1 86 97 ARG B N 1
ATOM 3666 C CA . ARG B 1 97 ? -8.805 -28.406 -25.969 1 86 97 ARG B CA 1
ATOM 3667 C C . ARG B 1 97 ? -8.234 -28.938 -27.281 1 86 97 ARG B C 1
ATOM 3669 O O . ARG B 1 97 ? -8.703 -29.953 -27.812 1 86 97 ARG B O 1
ATOM 3676 N N . GLN B 1 98 ? -7.223 -28.281 -27.719 1 84.69 98 GLN B N 1
ATOM 3677 C CA . GLN B 1 98 ? -6.598 -28.688 -28.969 1 84.69 98 GLN B CA 1
ATOM 3678 C C . GLN B 1 98 ? -5.332 -29.5 -28.719 1 84.69 98 GLN B C 1
ATOM 3680 O O . GLN B 1 98 ? -4.977 -30.359 -29.531 1 84.69 98 GLN B O 1
ATOM 3685 N N . LEU B 1 99 ? -4.656 -29.219 -27.672 1 88.44 99 LEU B N 1
ATOM 3686 C CA . LEU B 1 99 ? -3.338 -29.797 -27.438 1 88.44 99 LEU B CA 1
ATOM 3687 C C . LEU B 1 99 ? -3.453 -31.219 -26.906 1 88.44 99 LEU B C 1
ATOM 3689 O O . LEU B 1 99 ? -2.621 -32.062 -27.219 1 88.44 99 LEU B O 1
ATOM 3693 N N . LEU B 1 100 ? -4.473 -31.469 -26.141 1 93.56 100 LEU B N 1
ATOM 3694 C CA . LEU B 1 100 ? -4.633 -32.781 -25.562 1 93.56 100 LEU B CA 1
ATOM 3695 C C . LEU B 1 100 ? -5.242 -33.75 -26.578 1 93.56 100 LEU B C 1
ATOM 3697 O O . LEU B 1 100 ? -6.035 -33.344 -27.438 1 93.56 100 LEU B O 1
ATOM 3701 N N . PRO B 1 101 ? -4.922 -35 -26.469 1 93.44 101 PRO B N 1
ATOM 3702 C CA . PRO B 1 101 ? -5.516 -35.969 -27.375 1 93.44 101 PRO B CA 1
ATOM 3703 C C . PRO B 1 101 ? -7.043 -35.969 -27.344 1 93.44 101 PRO B C 1
ATOM 3705 O O . PRO B 1 101 ? -7.637 -35.75 -26.281 1 93.44 101 PRO B O 1
ATOM 3708 N N . SER B 1 102 ? -7.641 -36.281 -28.438 1 91.75 102 SER B N 1
ATOM 3709 C CA . SER B 1 102 ? -9.094 -36.25 -28.562 1 91.75 102 SER B CA 1
ATOM 3710 C C . SER B 1 102 ? -9.742 -37.312 -27.656 1 91.75 102 SER B C 1
ATOM 3712 O O . SER B 1 102 ? -10.914 -37.188 -27.312 1 91.75 102 SER B O 1
ATOM 3714 N N . SER B 1 103 ? -8.93 -38.25 -27.281 1 93.06 103 SER B N 1
ATOM 3715 C CA . SER B 1 103 ? -9.445 -39.312 -26.453 1 93.06 103 SER B CA 1
ATOM 3716 C C . SER B 1 103 ? -9.625 -38.875 -25.016 1 93.06 103 SER B C 1
ATOM 3718 O O . SER B 1 103 ? -10.289 -39.531 -24.219 1 93.06 103 SER B O 1
ATOM 3720 N N . VAL B 1 104 ? -9.008 -37.781 -24.688 1 95.31 104 VAL B N 1
ATOM 3721 C CA . VAL B 1 104 ? -9.125 -37.25 -23.328 1 95.31 104 VAL B CA 1
ATOM 3722 C C . VAL B 1 104 ? -10.383 -36.375 -23.219 1 95.31 104 VAL B C 1
ATOM 3724 O O . VAL B 1 104 ? -10.469 -35.312 -23.844 1 95.31 104 VAL B O 1
ATOM 3727 N N . SER B 1 105 ? -11.352 -36.844 -22.516 1 94.5 105 SER B N 1
ATOM 3728 C CA . SER B 1 105 ? -12.641 -36.156 -22.453 1 94.5 105 SER B CA 1
ATOM 3729 C C . SER B 1 105 ? -12.711 -35.219 -21.25 1 94.5 105 SER B C 1
ATOM 3731 O O . SER B 1 105 ? -13.586 -34.344 -21.188 1 94.5 105 SER B O 1
ATOM 3733 N N . ARG B 1 106 ? -11.867 -35.406 -20.281 1 95.88 106 ARG B N 1
ATOM 3734 C CA . ARG B 1 106 ? -11.766 -34.594 -19.078 1 95.88 106 ARG B CA 1
ATOM 3735 C C . ARG B 1 106 ? -10.32 -34.5 -18.609 1 95.88 106 ARG B C 1
ATOM 3737 O O . ARG B 1 106 ? -9.516 -35.375 -18.859 1 95.88 106 ARG B O 1
ATOM 3744 N N . ALA B 1 107 ? -9.984 -33.438 -18 1 97.69 107 ALA B N 1
ATOM 3745 C CA . ALA B 1 107 ? -8.633 -33.281 -17.484 1 97.69 107 ALA B CA 1
ATOM 3746 C C . ALA B 1 107 ? -8.617 -32.281 -16.312 1 97.69 107 ALA B C 1
ATOM 3748 O O . ALA B 1 107 ? -9.422 -31.359 -16.25 1 97.69 107 ALA B O 1
ATOM 3749 N N . LEU B 1 108 ? -7.773 -32.531 -15.352 1 98.44 108 LEU B N 1
ATOM 3750 C CA . LEU B 1 108 ? -7.496 -31.578 -14.289 1 98.44 108 LEU B CA 1
ATOM 3751 C C . LEU B 1 108 ? -6.289 -30.719 -14.633 1 98.44 108 LEU B C 1
ATOM 3753 O O . LEU B 1 108 ? -5.172 -31.234 -14.75 1 98.44 108 LEU B O 1
ATOM 3757 N N . TYR B 1 109 ? -6.551 -29.516 -14.875 1 97.88 109 TYR B N 1
ATOM 3758 C CA . TYR B 1 109 ? -5.441 -28.578 -15.008 1 97.88 109 TYR B CA 1
ATOM 3759 C C . TYR B 1 109 ? -4.902 -28.172 -13.641 1 97.88 109 TYR B C 1
ATOM 3761 O O . TYR B 1 109 ? -5.672 -27.906 -12.711 1 97.88 109 TYR B O 1
ATOM 3769 N N . PHE B 1 110 ? -3.596 -28.078 -13.523 1 98.31 110 PHE B N 1
ATOM 3770 C CA . PHE B 1 110 ? -2.896 -27.812 -12.273 1 98.31 110 PHE B CA 1
ATOM 3771 C C . PHE B 1 110 ? -1.704 -26.891 -12.5 1 98.31 110 PHE B C 1
ATOM 3773 O O . PHE B 1 110 ? -0.726 -27.281 -13.141 1 98.31 110 PHE B O 1
ATOM 3780 N N . ASP B 1 111 ? -1.758 -25.656 -11.984 1 96.75 111 ASP B N 1
ATOM 3781 C CA . ASP B 1 111 ? -0.65 -24.734 -12.18 1 96.75 111 ASP B CA 1
ATOM 3782 C C . ASP B 1 111 ? 0.652 -25.312 -11.625 1 96.75 111 ASP B C 1
ATOM 3784 O O . ASP B 1 111 ? 0.638 -26.078 -10.664 1 96.75 111 ASP B O 1
ATOM 3788 N N . CYS B 1 112 ? 1.687 -24.844 -12.203 1 96.06 112 CYS B N 1
ATOM 3789 C CA . CYS B 1 112 ? 2.973 -25.406 -11.82 1 96.06 112 CYS B CA 1
ATOM 3790 C C . CYS B 1 112 ? 3.508 -24.75 -10.555 1 96.06 112 CYS B C 1
ATOM 3792 O O . CYS B 1 112 ? 4.523 -25.172 -10.008 1 96.06 112 CYS B O 1
ATOM 3794 N N . ASP B 1 113 ? 2.873 -23.703 -10.086 1 96.69 113 ASP B N 1
ATOM 3795 C CA . ASP B 1 113 ? 3.279 -23.078 -8.836 1 96.69 113 ASP B CA 1
ATOM 3796 C C . ASP B 1 113 ? 2.34 -23.453 -7.695 1 96.69 113 ASP B C 1
ATOM 3798 O O . ASP B 1 113 ? 2.006 -22.625 -6.852 1 96.69 113 ASP B O 1
ATOM 3802 N N . MET B 1 114 ? 1.907 -24.672 -7.707 1 98.38 114 MET B N 1
ATOM 3803 C CA . MET B 1 114 ? 1.053 -25.203 -6.652 1 98.38 114 MET B CA 1
ATOM 3804 C C . MET B 1 114 ? 1.688 -26.438 -6.016 1 98.38 114 MET B C 1
ATOM 3806 O O . MET B 1 114 ? 2.58 -27.047 -6.602 1 98.38 114 MET B O 1
ATOM 3810 N N . LEU B 1 115 ? 1.307 -26.734 -4.781 1 98.69 115 LEU B N 1
ATOM 3811 C CA . LEU B 1 115 ? 1.792 -27.875 -4.004 1 98.69 115 LEU B CA 1
ATOM 3812 C C . LEU B 1 115 ? 0.629 -28.672 -3.441 1 98.69 115 LEU B C 1
ATOM 3814 O O . LEU B 1 115 ? -0.116 -28.188 -2.586 1 98.69 115 LEU B O 1
ATOM 3818 N N . ALA B 1 116 ? 0.447 -29.938 -3.904 1 98.81 116 ALA B N 1
ATOM 3819 C CA . ALA B 1 116 ? -0.583 -30.812 -3.367 1 98.81 116 ALA B CA 1
ATOM 3820 C C . ALA B 1 116 ? -0.215 -31.297 -1.967 1 98.81 116 ALA B C 1
ATOM 3822 O O . ALA B 1 116 ? 0.916 -31.734 -1.731 1 98.81 116 ALA B O 1
ATOM 3823 N N . ARG B 1 117 ? -1.182 -31.188 -1.106 1 98.44 117 ARG B N 1
ATOM 3824 C CA . ARG B 1 117 ? -0.951 -31.625 0.265 1 98.44 117 ARG B CA 1
ATOM 3825 C C . ARG B 1 117 ? -1.863 -32.781 0.627 1 98.44 117 ARG B C 1
ATOM 3827 O O . ARG B 1 117 ? -1.795 -33.312 1.739 1 98.44 117 ARG B O 1
ATOM 3834 N N . THR B 1 118 ? -2.725 -33.125 -0.261 1 98.31 118 THR B N 1
ATOM 3835 C CA . THR B 1 118 ? -3.617 -34.281 -0.122 1 98.31 118 THR B CA 1
ATOM 3836 C C . THR B 1 118 ? -3.836 -34.969 -1.469 1 98.31 118 THR B C 1
ATOM 3838 O O . THR B 1 118 ? -3.32 -34.5 -2.492 1 98.31 118 THR B O 1
ATOM 3841 N N . SER B 1 119 ? -4.559 -36.125 -1.394 1 98.44 119 SER B N 1
ATOM 3842 C CA . SER B 1 119 ? -4.887 -36.844 -2.625 1 98.44 119 SER B CA 1
ATOM 3843 C C . SER B 1 119 ? -5.805 -36 -3.516 1 98.44 119 SER B C 1
ATOM 3845 O O . SER B 1 119 ? -6.746 -35.375 -3.027 1 98.44 119 SER B O 1
ATOM 3847 N N . LEU B 1 120 ? -5.473 -36.062 -4.836 1 98.31 120 LEU B N 1
ATOM 3848 C CA . LEU B 1 120 ? -6.305 -35.344 -5.793 1 98.31 120 LEU B CA 1
ATOM 3849 C C . LEU B 1 120 ? -7.422 -36.219 -6.32 1 98.31 120 LEU B C 1
ATOM 3851 O O . LEU B 1 120 ? -8.258 -35.781 -7.109 1 98.31 120 LEU B O 1
ATOM 3855 N N . LEU B 1 121 ? -7.547 -37.438 -5.84 1 97.19 121 LEU B N 1
ATOM 3856 C CA . LEU B 1 121 ? -8.523 -38.406 -6.348 1 97.19 121 LEU B CA 1
ATOM 3857 C C . LEU B 1 121 ? -9.945 -37.875 -6.176 1 97.19 121 LEU B C 1
ATOM 3859 O O . LEU B 1 121 ? -10.773 -38 -7.074 1 97.19 121 LEU B O 1
ATOM 3863 N N . PRO B 1 122 ? -10.227 -37.188 -5.062 1 96.81 122 PRO B N 1
ATOM 3864 C CA . PRO B 1 122 ? -11.594 -36.688 -4.906 1 96.81 122 PRO B CA 1
ATOM 3865 C C . PRO B 1 122 ? -11.992 -35.719 -6 1 96.81 122 PRO B C 1
ATOM 3867 O O . PRO B 1 122 ? -13.148 -35.688 -6.438 1 96.81 122 PRO B O 1
ATOM 3870 N N . ILE B 1 123 ? -11.078 -34.906 -6.492 1 97.31 123 ILE B N 1
ATOM 3871 C CA . ILE B 1 123 ? -11.375 -33.938 -7.547 1 97.31 123 ILE B CA 1
ATOM 3872 C C . ILE B 1 123 ? -11.398 -34.656 -8.898 1 97.31 123 ILE B C 1
ATOM 3874 O O . ILE B 1 123 ? -12.25 -34.375 -9.742 1 97.31 123 ILE B O 1
ATOM 3878 N N . LEU B 1 124 ? -10.531 -35.625 -9.078 1 96.94 124 LEU B N 1
ATOM 3879 C CA . LEU B 1 124 ? -10.43 -36.344 -10.344 1 96.94 124 LEU B CA 1
ATOM 3880 C C . LEU B 1 124 ? -11.688 -37.156 -10.602 1 96.94 124 LEU B C 1
ATOM 3882 O O . LEU B 1 124 ? -12.039 -37.438 -11.75 1 96.94 124 LEU B O 1
ATOM 3886 N N . GLN B 1 125 ? -12.367 -37.5 -9.531 1 95.38 125 GLN B N 1
ATOM 3887 C CA . GLN B 1 125 ? -13.539 -38.344 -9.641 1 95.38 125 GLN B CA 1
ATOM 3888 C C . GLN B 1 125 ? -14.828 -37.531 -9.492 1 95.38 125 GLN B C 1
ATOM 3890 O O . GLN B 1 125 ? -15.922 -38.094 -9.5 1 95.38 125 GLN B O 1
ATOM 3895 N N . LEU B 1 126 ? -14.68 -36.344 -9.391 1 96.19 126 LEU B N 1
ATOM 3896 C CA . LEU B 1 126 ? -15.82 -35.469 -9.148 1 96.19 126 LEU B CA 1
ATOM 3897 C C . LEU B 1 126 ? -16.766 -35.469 -10.344 1 96.19 126 LEU B C 1
ATOM 3899 O O . LEU B 1 126 ? -16.328 -35.438 -11.492 1 96.19 126 LEU B O 1
ATOM 3903 N N . ASN B 1 127 ? -18.062 -35.594 -10.031 1 94.5 127 ASN B N 1
ATOM 3904 C CA . ASN B 1 127 ? -19.078 -35.438 -11.062 1 94.5 127 ASN B CA 1
ATOM 3905 C C . ASN B 1 127 ? -19.391 -33.969 -11.344 1 94.5 127 ASN B C 1
ATOM 3907 O O . ASN B 1 127 ? -19.859 -33.25 -10.469 1 94.5 127 ASN B O 1
ATOM 3911 N N . LEU B 1 128 ? -19.172 -33.531 -12.562 1 94.75 128 LEU B N 1
ATOM 3912 C CA . LEU B 1 128 ? -19.344 -32.125 -12.93 1 94.75 128 LEU B CA 1
ATOM 3913 C C . LEU B 1 128 ? -20.828 -31.812 -13.141 1 94.75 128 LEU B C 1
ATOM 3915 O O . LEU B 1 128 ? -21.203 -30.656 -13.188 1 94.75 128 LEU B O 1
ATOM 3919 N N . GLY B 1 129 ? -21.625 -32.781 -13.297 1 91.88 129 GLY B N 1
ATOM 3920 C CA . GLY B 1 129 ? -23.062 -32.594 -13.445 1 91.88 129 GLY B CA 1
ATOM 3921 C C . GLY B 1 129 ? -23.438 -31.766 -14.672 1 91.88 129 GLY B C 1
ATOM 3922 O O . GLY B 1 129 ? -24.312 -30.891 -14.602 1 91.88 129 GLY B O 1
ATOM 3923 N N . GLY B 1 130 ? -22.688 -31.906 -15.703 1 90 130 GLY B N 1
ATOM 3924 C CA . GLY B 1 130 ? -23 -31.203 -16.938 1 90 130 GLY B CA 1
ATOM 3925 C C . GLY B 1 130 ? -22.359 -29.828 -17.016 1 90 130 GLY B C 1
ATOM 3926 O O . GLY B 1 130 ? -22.484 -29.156 -18.047 1 90 130 GLY B O 1
ATOM 3927 N N . ARG B 1 131 ? -21.672 -29.484 -16.016 1 92.44 131 ARG B N 1
ATOM 3928 C CA . ARG B 1 131 ? -21.031 -28.172 -16 1 92.44 131 ARG B CA 1
ATOM 3929 C C . ARG B 1 131 ? -19.734 -28.188 -16.812 1 92.44 131 ARG B C 1
ATOM 3931 O O . ARG B 1 131 ? -19.172 -29.25 -17.062 1 92.44 131 ARG B O 1
ATOM 3938 N N . LEU B 1 132 ? -19.312 -27.016 -17.172 1 93.5 132 LEU B N 1
ATOM 3939 C CA . LEU B 1 132 ? -18.125 -26.844 -18.016 1 93.5 132 LEU B CA 1
ATOM 3940 C C . LEU B 1 132 ? -16.859 -27.188 -17.25 1 93.5 132 LEU B C 1
ATOM 3942 O O . LEU B 1 132 ? -15.906 -27.734 -17.812 1 93.5 132 LEU B O 1
ATOM 3946 N N . LEU B 1 133 ? -16.891 -26.828 -16 1 96.75 133 LEU B N 1
ATOM 3947 C CA . LEU B 1 133 ? -15.688 -27.047 -15.203 1 96.75 133 LEU B CA 1
ATOM 3948 C C . LEU B 1 133 ? -16 -26.922 -13.711 1 96.75 133 LEU B C 1
ATOM 3950 O O . LEU B 1 133 ? -17.109 -26.531 -13.336 1 96.75 133 LEU B O 1
ATOM 3954 N N . ALA B 1 134 ? -15.109 -27.391 -12.922 1 97.81 134 ALA B N 1
ATOM 3955 C CA . ALA B 1 134 ? -15.039 -27.109 -11.492 1 97.81 134 ALA B CA 1
ATOM 3956 C C . ALA B 1 134 ? -13.797 -26.281 -11.156 1 97.81 134 ALA B C 1
ATOM 3958 O O . ALA B 1 134 ? -12.734 -26.5 -11.734 1 97.81 134 ALA B O 1
ATOM 3959 N N . ALA B 1 135 ? -13.953 -25.359 -10.312 1 98.31 135 ALA B N 1
ATOM 3960 C CA . ALA B 1 135 ? -12.867 -24.453 -9.953 1 98.31 135 ALA B CA 1
ATOM 3961 C C . ALA B 1 135 ? -13.062 -23.875 -8.547 1 98.31 135 ALA B C 1
ATOM 3963 O O . ALA B 1 135 ? -14.039 -24.219 -7.871 1 98.31 135 ALA B O 1
ATOM 3964 N N . VAL B 1 136 ? -12.086 -23.156 -8.125 1 98.12 136 VAL B N 1
ATOM 3965 C CA . VAL B 1 136 ? -12.133 -22.531 -6.801 1 98.12 136 VAL B CA 1
ATOM 3966 C C . VAL B 1 136 ? -12.281 -21.016 -6.945 1 98.12 136 VAL B C 1
ATOM 3968 O O . VAL B 1 136 ? -11.633 -20.406 -7.793 1 98.12 136 VAL B O 1
ATOM 3971 N N . ARG B 1 137 ? -13.062 -20.484 -6.09 1 96.56 137 ARG B N 1
ATOM 3972 C CA . ARG B 1 137 ? -13.234 -19.047 -6.066 1 96.56 137 ARG B CA 1
ATOM 3973 C C . ARG B 1 137 ? -11.891 -18.328 -5.938 1 96.56 137 ARG B C 1
ATOM 3975 O O . ARG B 1 137 ? -11.031 -18.766 -5.164 1 96.56 137 ARG B O 1
ATOM 3982 N N . ASP B 1 138 ? -11.789 -17.234 -6.699 1 96.81 138 ASP B N 1
ATOM 3983 C CA . ASP B 1 138 ? -10.594 -16.406 -6.539 1 96.81 138 ASP B CA 1
ATOM 3984 C C . ASP B 1 138 ? -10.617 -15.664 -5.207 1 96.81 138 ASP B C 1
ATOM 3986 O O . ASP B 1 138 ? -11.594 -14.984 -4.883 1 96.81 138 ASP B O 1
ATOM 3990 N N . VAL B 1 139 ? -9.516 -15.758 -4.496 1 94.75 139 VAL B N 1
ATOM 3991 C CA . VAL B 1 139 ? -9.477 -15.148 -3.166 1 94.75 139 VAL B CA 1
ATOM 3992 C C . VAL B 1 139 ? -9.156 -13.664 -3.285 1 94.75 139 VAL B C 1
ATOM 3994 O O . VAL B 1 139 ? -9.656 -12.852 -2.506 1 94.75 139 VAL B O 1
ATOM 3997 N N . GLY B 1 140 ? -8.297 -13.32 -4.219 1 91.12 140 GLY B N 1
ATOM 3998 C CA . GLY B 1 140 ? -7.957 -11.922 -4.426 1 91.12 140 GLY B CA 1
ATOM 3999 C C . GLY B 1 140 ? -9.102 -11.117 -5.016 1 91.12 140 GLY B C 1
ATOM 4000 O O . GLY B 1 140 ? -9.312 -9.961 -4.633 1 91.12 140 GLY B O 1
ATOM 4001 N N . HIS B 1 141 ? -9.836 -11.727 -5.961 1 92.12 141 HIS B N 1
ATOM 4002 C CA . HIS B 1 141 ? -10.977 -11.133 -6.641 1 92.12 141 HIS B CA 1
ATOM 4003 C C . HIS B 1 141 ? -12.172 -12.078 -6.648 1 92.12 141 HIS B C 1
ATOM 4005 O O . HIS B 1 141 ? -12.555 -12.594 -7.703 1 92.12 141 HIS B O 1
ATOM 4011 N N . PRO B 1 142 ? -12.812 -12.125 -5.516 1 92.81 142 PRO B N 1
ATOM 4012 C CA . PRO B 1 142 ? -13.844 -13.164 -5.395 1 92.81 142 PRO B CA 1
ATOM 4013 C C . PRO B 1 142 ? -15.016 -12.938 -6.34 1 92.81 142 PRO B C 1
ATOM 4015 O O . PRO B 1 142 ? -15.773 -13.875 -6.621 1 92.81 142 PRO B O 1
ATOM 4018 N N . CYS B 1 143 ? -15.188 -11.703 -6.816 1 92.19 143 CYS B N 1
ATOM 4019 C CA . CYS B 1 143 ? -16.297 -11.398 -7.711 1 92.19 143 CYS B CA 1
ATOM 4020 C C . CYS B 1 143 ? -15.805 -10.719 -8.984 1 92.19 143 CYS B C 1
ATOM 4022 O O . CYS B 1 143 ? -16.562 -10.016 -9.656 1 92.19 143 CYS B O 1
ATOM 4024 N N . GLY B 1 144 ? -14.531 -10.961 -9.242 1 92 144 GLY B N 1
ATOM 4025 C CA . GLY B 1 144 ? -13.953 -10.289 -10.398 1 92 144 GLY B CA 1
ATOM 4026 C C . GLY B 1 144 ? -13.531 -8.859 -10.109 1 92 144 GLY B C 1
ATOM 4027 O O . GLY B 1 144 ? -13.188 -8.531 -8.977 1 92 144 GLY B O 1
ATOM 4028 N N . TYR B 1 145 ? -13.328 -8.078 -11.141 1 87.62 145 TYR B N 1
ATOM 4029 C CA . TYR B 1 145 ? -12.914 -6.68 -11.031 1 87.62 145 TYR B CA 1
ATOM 4030 C C . TYR B 1 145 ? -13.672 -5.809 -12.031 1 87.62 145 TYR B C 1
ATOM 4032 O O . TYR B 1 145 ? -14.336 -6.32 -12.93 1 87.62 145 TYR B O 1
ATOM 4040 N N . ASP B 1 146 ? -13.656 -4.559 -11.875 1 83.06 146 ASP B N 1
ATOM 4041 C CA . ASP B 1 146 ? -14.516 -3.639 -12.609 1 83.06 146 ASP B CA 1
ATOM 4042 C C . ASP B 1 146 ? -14.195 -3.66 -14.102 1 83.06 146 ASP B C 1
ATOM 4044 O O . ASP B 1 146 ? -15.07 -3.432 -14.938 1 83.06 146 ASP B O 1
ATOM 4048 N N . GLY B 1 147 ? -13.023 -4 -14.406 1 83.88 147 GLY B N 1
ATOM 4049 C CA . GLY B 1 147 ? -12.641 -4.062 -15.812 1 83.88 147 GLY B CA 1
ATOM 4050 C C . GLY B 1 147 ? -13.406 -5.113 -16.594 1 83.88 147 GLY B C 1
ATOM 4051 O O . GLY B 1 147 ? -13.508 -5.031 -17.812 1 83.88 147 GLY B O 1
ATOM 4052 N N . LEU B 1 148 ? -13.977 -6.051 -15.953 1 91.62 148 LEU B N 1
ATOM 4053 C CA . LEU B 1 148 ? -14.703 -7.133 -16.609 1 91.62 148 LEU B CA 1
ATOM 4054 C C . LEU B 1 148 ? -16.109 -6.68 -17 1 91.62 148 LEU B C 1
ATOM 4056 O O . LEU B 1 148 ? -16.781 -7.34 -17.797 1 91.62 148 LEU B O 1
ATOM 4060 N N . LEU B 1 149 ? -16.531 -5.582 -16.469 1 87 149 LEU B N 1
ATOM 4061 C CA . LEU B 1 149 ? -17.875 -5.105 -16.734 1 87 149 LEU B CA 1
ATOM 4062 C C . LEU B 1 149 ? -18.062 -4.793 -18.219 1 87 149 LEU B C 1
ATOM 4064 O O . LEU B 1 149 ? -19.141 -5.039 -18.781 1 87 149 LEU B O 1
ATOM 4068 N N . GLU B 1 150 ? -17.062 -4.301 -18.766 1 86.44 150 GLU B N 1
ATOM 4069 C CA . GLU B 1 150 ? -17.109 -3.969 -20.188 1 86.44 150 GLU B CA 1
ATOM 4070 C C . GLU B 1 150 ? -17.297 -5.223 -21.031 1 86.44 150 GLU B C 1
ATOM 4072 O O . GLU B 1 150 ? -17.781 -5.148 -22.156 1 86.44 150 GLU B O 1
ATOM 4077 N N . ALA B 1 151 ? -16.938 -6.336 -20.469 1 88.5 151 ALA B N 1
ATOM 4078 C CA . ALA B 1 151 ? -17.062 -7.598 -21.188 1 88.5 151 ALA B CA 1
ATOM 4079 C C . ALA B 1 151 ? -18.344 -8.32 -20.828 1 88.5 151 ALA B C 1
ATOM 4081 O O . ALA B 1 151 ? -18.516 -9.5 -21.156 1 88.5 151 ALA B O 1
ATOM 4082 N N . GLY B 1 152 ? -19.203 -7.652 -20.062 1 87.06 152 GLY B N 1
ATOM 4083 C CA . GLY B 1 152 ? -20.516 -8.203 -19.766 1 87.06 152 GLY B CA 1
ATOM 4084 C C . GLY B 1 152 ? -20.578 -8.898 -18.422 1 87.06 152 GLY B C 1
ATOM 4085 O O . GLY B 1 152 ? -21.547 -9.594 -18.125 1 87.06 152 GLY B O 1
ATOM 4086 N N . TRP B 1 153 ? -19.562 -8.703 -17.703 1 90.38 153 TRP B N 1
ATOM 4087 C CA . TRP B 1 153 ? -19.547 -9.297 -16.359 1 90.38 153 TRP B CA 1
ATOM 4088 C C . TRP B 1 153 ? -20.5 -8.57 -15.43 1 90.38 153 TRP B C 1
ATOM 4090 O O . TRP B 1 153 ? -20.656 -7.352 -15.508 1 90.38 153 TRP B O 1
ATOM 4100 N N . GLU B 1 154 ? -21.172 -9.32 -14.586 1 86.81 154 GLU B N 1
ATOM 4101 C CA . GLU B 1 154 ? -22.094 -8.742 -13.617 1 86.81 154 GLU B CA 1
ATOM 4102 C C . GLU B 1 154 ? -21.438 -8.609 -12.242 1 86.81 154 GLU B C 1
ATOM 4104 O O . GLU B 1 154 ? -20.812 -9.547 -11.758 1 86.81 154 GLU B O 1
ATOM 4109 N N . ARG B 1 155 ? -21.656 -7.488 -11.633 1 84.44 155 ARG B N 1
ATOM 4110 C CA . ARG B 1 155 ? -21.109 -7.246 -10.297 1 84.44 155 ARG B CA 1
ATOM 4111 C C . ARG B 1 155 ? -21.641 -8.266 -9.297 1 84.44 155 ARG B C 1
ATOM 4113 O O . ARG B 1 155 ? -22.828 -8.609 -9.32 1 84.44 155 ARG B O 1
ATOM 4120 N N . GLY B 1 156 ? -20.703 -8.758 -8.508 1 84.62 156 GLY B N 1
ATOM 4121 C CA . GLY B 1 156 ? -21.125 -9.672 -7.453 1 84.62 156 GLY B CA 1
ATOM 4122 C C . GLY B 1 156 ? -21.062 -11.125 -7.867 1 84.62 156 GLY B C 1
ATOM 4123 O O . GLY B 1 156 ? -21.109 -12.023 -7.023 1 84.62 156 GLY B O 1
ATOM 4124 N N . ARG B 1 157 ? -21.016 -11.328 -9.164 1 89.69 157 ARG B N 1
ATOM 4125 C CA . ARG B 1 157 ? -20.906 -12.703 -9.641 1 89.69 157 ARG B CA 1
ATOM 4126 C C . ARG B 1 157 ? -19.625 -13.352 -9.141 1 89.69 157 ARG B C 1
ATOM 4128 O O . ARG B 1 157 ? -18.562 -12.719 -9.141 1 89.69 157 ARG B O 1
ATOM 4135 N N . PRO B 1 158 ? -19.766 -14.625 -8.766 1 92.62 158 PRO B N 1
ATOM 4136 C CA . PRO B 1 158 ? -18.547 -15.305 -8.328 1 92.62 158 PRO B CA 1
ATOM 4137 C C . PRO B 1 158 ? -17.516 -15.461 -9.445 1 92.62 158 PRO B C 1
ATOM 4139 O O . PRO B 1 158 ? -17.891 -15.727 -10.594 1 92.62 158 PRO B O 1
ATOM 4142 N N . TYR B 1 159 ? -16.328 -15.219 -9.133 1 95.75 159 TYR B N 1
ATOM 4143 C CA . TYR B 1 159 ? -15.172 -15.281 -10.016 1 95.75 159 TYR B CA 1
ATOM 4144 C C . TYR B 1 159 ? -14.156 -16.297 -9.508 1 95.75 159 TYR B C 1
ATOM 4146 O O . TYR B 1 159 ? -13.812 -16.297 -8.328 1 95.75 159 TYR B O 1
ATOM 4154 N N . PHE B 1 160 ? -13.742 -17.203 -10.406 1 97.12 160 PHE B N 1
ATOM 4155 C CA . PHE B 1 160 ? -12.852 -18.25 -9.922 1 97.12 160 PHE B CA 1
ATOM 4156 C C . PHE B 1 160 ? -11.43 -18.031 -10.422 1 97.12 160 PHE B C 1
ATOM 4158 O O . PHE B 1 160 ? -11.219 -17.281 -11.383 1 97.12 160 PHE B O 1
ATOM 4165 N N . ASN B 1 161 ? -10.477 -18.562 -9.68 1 97.38 161 ASN B N 1
ATOM 4166 C CA . ASN B 1 161 ? -9.07 -18.609 -10.07 1 97.38 161 ASN B CA 1
ATOM 4167 C C . ASN B 1 161 ? -8.797 -19.766 -11.031 1 97.38 161 ASN B C 1
ATOM 4169 O O . ASN B 1 161 ? -9.297 -20.875 -10.844 1 97.38 161 ASN B O 1
ATOM 4173 N N . ALA B 1 162 ? -7.961 -19.547 -11.961 1 96.5 162 ALA B N 1
ATOM 4174 C CA . ALA B 1 162 ? -7.785 -20.516 -13.039 1 96.5 162 ALA B CA 1
ATOM 4175 C C . ALA B 1 162 ? -6.582 -21.406 -12.781 1 96.5 162 ALA B C 1
ATOM 4177 O O . ALA B 1 162 ? -6.051 -22.047 -13.703 1 96.5 162 ALA B O 1
ATOM 4178 N N . GLY B 1 163 ? -6.082 -21.516 -11.555 1 97 163 GLY B N 1
ATOM 4179 C CA . GLY B 1 163 ? -4.902 -22.312 -11.258 1 97 163 GLY B CA 1
ATOM 4180 C C . GLY B 1 163 ? -5.203 -23.781 -11.086 1 97 163 GLY B C 1
ATOM 4181 O O . GLY B 1 163 ? -4.32 -24.625 -11.25 1 97 163 GLY B O 1
ATOM 4182 N N . LEU B 1 164 ? -6.379 -24.109 -10.711 1 98.44 164 LEU B N 1
ATOM 4183 C CA . LEU B 1 164 ? -6.871 -25.469 -10.617 1 98.44 164 LEU B CA 1
ATOM 4184 C C . LEU B 1 164 ? -8.258 -25.594 -11.242 1 98.44 164 LEU B C 1
ATOM 4186 O O . LEU B 1 164 ? -9.227 -25.047 -10.711 1 98.44 164 LEU B O 1
ATOM 4190 N N . LEU B 1 165 ? -8.328 -26.328 -12.359 1 97.88 165 LEU B N 1
ATOM 4191 C CA . LEU B 1 165 ? -9.57 -26.469 -13.117 1 97.88 165 LEU B CA 1
ATOM 4192 C C . LEU B 1 165 ? -9.82 -27.922 -13.492 1 97.88 165 LEU B C 1
ATOM 4194 O O . LEU B 1 165 ? -8.992 -28.547 -14.148 1 97.88 165 LEU B O 1
ATOM 4198 N N . LEU B 1 166 ? -10.914 -28.484 -13.047 1 98.25 166 LEU B N 1
ATOM 4199 C CA . LEU B 1 166 ? -11.391 -29.719 -13.648 1 98.25 166 LEU B CA 1
ATOM 4200 C C . LEU B 1 166 ? -12.234 -29.438 -14.891 1 98.25 166 LEU B C 1
ATOM 4202 O O . LEU B 1 166 ? -13.344 -28.922 -14.781 1 98.25 166 LEU B O 1
ATOM 4206 N N . LEU B 1 167 ? -11.742 -29.797 -16.031 1 97 167 LEU B N 1
ATOM 4207 C CA . LEU B 1 167 ? -12.32 -29.359 -17.297 1 97 167 LEU B CA 1
ATOM 4208 C C . LEU B 1 167 ? -13.094 -30.5 -17.953 1 97 167 LEU B C 1
ATOM 4210 O O . LEU B 1 167 ? -12.602 -31.625 -18.031 1 97 167 LEU B O 1
ATOM 4214 N N . ASP B 1 168 ? -14.281 -30.188 -18.391 1 95.31 168 ASP B N 1
ATOM 4215 C CA . ASP B 1 168 ? -14.953 -31.016 -19.391 1 95.31 168 ASP B CA 1
ATOM 4216 C C . ASP B 1 168 ? -14.453 -30.703 -20.797 1 95.31 168 ASP B C 1
ATOM 4218 O O . ASP B 1 168 ? -14.961 -29.781 -21.453 1 95.31 168 ASP B O 1
ATOM 4222 N N . LEU B 1 169 ? -13.547 -31.484 -21.297 1 94.81 169 LEU B N 1
ATOM 4223 C CA . LEU B 1 169 ? -12.867 -31.156 -22.531 1 94.81 169 LEU B CA 1
ATOM 4224 C C . LEU B 1 169 ? -13.781 -31.375 -23.734 1 94.81 169 LEU B C 1
ATOM 4226 O O . LEU B 1 169 ? -13.594 -30.766 -24.797 1 94.81 169 LEU B O 1
ATOM 4230 N N . GLN B 1 170 ? -14.734 -32.188 -23.594 1 92.31 170 GLN B N 1
ATOM 4231 C CA . GLN B 1 170 ? -15.711 -32.344 -24.672 1 92.31 170 GLN B CA 1
ATOM 4232 C C . GLN B 1 170 ? -16.5 -31.047 -24.906 1 92.31 170 GLN B C 1
ATOM 4234 O O . GLN B 1 170 ? -16.672 -30.609 -26.047 1 92.31 170 GLN B O 1
ATOM 4239 N N . LYS B 1 171 ? -16.891 -30.516 -23.891 1 90.75 171 LYS B N 1
ATOM 4240 C CA . LYS B 1 171 ? -17.641 -29.266 -23.984 1 90.75 171 LYS B CA 1
ATOM 4241 C C . LYS B 1 171 ? -16.734 -28.109 -24.359 1 90.75 171 LYS B C 1
ATOM 4243 O O . LYS B 1 171 ? -17.109 -27.266 -25.172 1 90.75 171 LYS B O 1
ATOM 4248 N N . TRP B 1 172 ? -15.555 -28.125 -23.875 1 89.44 172 TRP B N 1
ATOM 4249 C CA . TRP B 1 172 ? -14.609 -27.047 -24.141 1 89.44 172 TRP B CA 1
ATOM 4250 C C . TRP B 1 172 ? -14.211 -27.016 -25.609 1 89.44 172 TRP B C 1
ATOM 4252 O O . TRP B 1 172 ? -14 -25.953 -26.172 1 89.44 172 TRP B O 1
ATOM 4262 N N . ARG B 1 173 ? -14.094 -28.125 -26.141 1 90.06 173 ARG B N 1
ATOM 4263 C CA . ARG B 1 173 ? -13.727 -28.219 -27.547 1 90.06 173 ARG B CA 1
ATOM 4264 C C . ARG B 1 173 ? -14.797 -27.609 -28.438 1 90.06 173 ARG B C 1
ATOM 4266 O O . ARG B 1 173 ? -14.508 -27.156 -29.562 1 90.06 173 ARG B O 1
ATOM 4273 N N . GLN B 1 174 ? -16 -27.5 -27.906 1 88.5 174 GLN B N 1
ATOM 4274 C CA . GLN B 1 174 ? -17.094 -26.891 -28.656 1 88.5 174 GLN B CA 1
ATOM 4275 C C . GLN B 1 174 ? -17.125 -25.375 -28.453 1 88.5 174 GLN B C 1
ATOM 4277 O O . GLN B 1 174 ? -17.859 -24.672 -29.141 1 88.5 174 GLN B O 1
ATOM 4282 N N . ALA B 1 175 ? -16.344 -24.906 -27.609 1 84.81 175 ALA B N 1
ATOM 4283 C CA . ALA B 1 175 ? -16.422 -23.5 -27.219 1 84.81 175 ALA B CA 1
ATOM 4284 C C . ALA B 1 175 ? -15.414 -22.672 -28.016 1 84.81 175 ALA B C 1
ATOM 4286 O O . ALA B 1 175 ? -15.219 -21.484 -27.719 1 84.81 175 ALA B O 1
ATOM 4287 N N . GLY B 1 176 ? -14.789 -23.172 -28.969 1 80.62 176 GLY B N 1
ATOM 4288 C CA . GLY B 1 176 ? -13.742 -22.5 -29.734 1 80.62 176 GLY B CA 1
ATOM 4289 C C . GLY B 1 176 ? -14.188 -21.172 -30.312 1 80.62 176 GLY B C 1
ATOM 4290 O O . GLY B 1 176 ? -13.484 -20.172 -30.172 1 80.62 176 GLY B O 1
ATOM 4291 N N . GLY B 1 177 ? -15.32 -21.172 -30.875 1 80 177 GLY B N 1
ATOM 4292 C CA . GLY B 1 177 ? -15.852 -19.953 -31.453 1 80 177 GLY B CA 1
ATOM 4293 C C . GLY B 1 177 ? -16.078 -18.859 -30.438 1 80 177 GLY B C 1
ATOM 4294 O O . GLY B 1 177 ? -15.742 -17.688 -30.688 1 80 177 GLY B O 1
ATOM 4295 N N . ARG B 1 178 ? -16.578 -19.219 -29.375 1 84.44 178 ARG B N 1
ATOM 4296 C CA . ARG B 1 178 ? -16.859 -18.25 -28.328 1 84.44 178 ARG B CA 1
ATOM 4297 C C . ARG B 1 178 ? -15.562 -17.672 -27.75 1 84.44 178 ARG B C 1
ATOM 4299 O O . ARG B 1 178 ? -15.484 -16.484 -27.453 1 84.44 178 ARG B O 1
ATOM 4306 N N . ILE B 1 179 ? -14.555 -18.469 -27.609 1 84.12 179 ILE B N 1
ATOM 4307 C CA . ILE B 1 179 ? -13.258 -18.031 -27.109 1 84.12 179 ILE B CA 1
ATOM 4308 C C . ILE B 1 179 ? -12.672 -16.984 -28.062 1 84.12 179 ILE B C 1
ATOM 4310 O O . ILE B 1 179 ? -12.234 -15.922 -27.641 1 84.12 179 ILE B O 1
ATOM 4314 N N . ALA B 1 180 ? -12.781 -17.312 -29.281 1 79.94 180 ALA B N 1
ATOM 4315 C CA . ALA B 1 180 ? -12.258 -16.391 -30.297 1 79.94 180 ALA B CA 1
ATOM 4316 C C . ALA B 1 180 ? -12.984 -15.055 -30.25 1 79.94 180 ALA B C 1
ATOM 4318 O O . ALA B 1 180 ? -12.359 -14 -30.391 1 79.94 180 ALA B O 1
ATOM 4319 N N . CYS B 1 181 ? -14.195 -15.117 -30.094 1 83.25 181 CYS B N 1
ATOM 4320 C CA . CYS B 1 181 ? -15.008 -13.906 -30.062 1 83.25 181 CYS B CA 1
ATOM 4321 C C . CYS B 1 181 ? -14.625 -13.039 -28.859 1 83.25 181 CYS B C 1
ATOM 4323 O O . CYS B 1 181 ? -14.43 -11.828 -29 1 83.25 181 CYS B O 1
ATOM 4325 N N . ILE B 1 182 ? -14.453 -13.664 -27.719 1 84.12 182 ILE B N 1
ATOM 4326 C CA . ILE B 1 182 ? -14.094 -12.938 -26.5 1 84.12 182 ILE B CA 1
ATOM 4327 C C . ILE B 1 182 ? -12.727 -12.273 -26.688 1 84.12 182 ILE B C 1
ATOM 4329 O O . ILE B 1 182 ? -12.547 -11.102 -26.359 1 84.12 182 ILE B O 1
ATOM 4333 N N . LEU B 1 183 ? -11.797 -13 -27.234 1 82.56 183 LEU B N 1
ATOM 4334 C CA . LEU B 1 183 ? -10.445 -12.492 -27.391 1 82.56 183 LEU B CA 1
ATOM 4335 C C . LEU B 1 183 ? -10.414 -11.336 -28.391 1 82.56 183 LEU B C 1
ATOM 4337 O O . LEU B 1 183 ? -9.695 -10.352 -28.188 1 82.56 183 LEU B O 1
ATOM 4341 N N . ARG B 1 184 ? -11.188 -11.453 -29.375 1 81.25 184 ARG B N 1
ATOM 4342 C CA . ARG B 1 184 ? -11.25 -10.391 -30.375 1 81.25 184 ARG B CA 1
ATOM 4343 C C . ARG B 1 184 ? -11.859 -9.117 -29.797 1 81.25 184 ARG B C 1
ATOM 4345 O O . ARG B 1 184 ? -11.367 -8.016 -30.062 1 81.25 184 ARG B O 1
ATOM 4352 N N . GLN B 1 185 ? -12.828 -9.32 -29.078 1 83 185 GLN B N 1
ATOM 4353 C CA . GLN B 1 185 ? -13.594 -8.172 -28.609 1 83 185 GLN B CA 1
ATOM 4354 C C . GLN B 1 185 ? -12.953 -7.559 -27.375 1 83 185 GLN B C 1
ATOM 4356 O O . GLN B 1 185 ? -12.977 -6.34 -27.188 1 83 185 GLN B O 1
ATOM 4361 N N . HIS B 1 186 ? -12.367 -8.445 -26.516 1 83.5 186 HIS B N 1
ATOM 4362 C CA . HIS B 1 186 ? -12 -7.953 -25.188 1 83.5 186 HIS B CA 1
ATOM 4363 C C . HIS B 1 186 ? -10.57 -8.32 -24.844 1 83.5 186 HIS B C 1
ATOM 4365 O O . HIS B 1 186 ? -10.055 -7.922 -23.797 1 83.5 186 HIS B O 1
ATOM 4371 N N . GLY B 1 187 ? -9.867 -9 -25.625 1 78.81 187 GLY B N 1
ATOM 4372 C CA . GLY B 1 187 ? -8.586 -9.617 -25.297 1 78.81 187 GLY B CA 1
ATOM 4373 C C . GLY B 1 187 ? -7.57 -8.633 -24.766 1 78.81 187 GLY B C 1
ATOM 4374 O O . GLY B 1 187 ? -6.922 -8.898 -23.75 1 78.81 187 GLY B O 1
ATOM 4375 N N . SER B 1 188 ? -7.5 -7.484 -25.281 1 76.19 188 SER B N 1
ATOM 4376 C CA . SER B 1 188 ? -6.477 -6.5 -24.953 1 76.19 188 SER B CA 1
ATOM 4377 C C . SER B 1 188 ? -6.793 -5.805 -23.625 1 76.19 188 SER B C 1
ATOM 4379 O O . SER B 1 188 ? -5.914 -5.191 -23.016 1 76.19 188 SER B O 1
ATOM 4381 N N . ARG B 1 189 ? -7.941 -5.957 -23.156 1 82.06 189 ARG B N 1
ATOM 4382 C CA . ARG B 1 189 ? -8.359 -5.219 -21.969 1 82.06 189 ARG B CA 1
ATOM 4383 C C . ARG B 1 189 ? -8.461 -6.141 -20.766 1 82.06 189 ARG B C 1
ATOM 4385 O O . ARG B 1 189 ? -8.688 -5.68 -19.641 1 82.06 189 ARG B O 1
ATOM 4392 N N . LEU B 1 190 ? -8.383 -7.434 -21.078 1 86.5 190 LEU B N 1
ATOM 4393 C CA . LEU B 1 190 ? -8.492 -8.383 -19.969 1 86.5 190 LEU B CA 1
ATOM 4394 C C . LEU B 1 190 ? -7.242 -8.344 -19.094 1 86.5 190 LEU B C 1
ATOM 4396 O O . LEU B 1 190 ? -6.125 -8.531 -19.594 1 86.5 190 LEU B O 1
ATOM 4400 N N . GLN B 1 191 ? -7.426 -8.203 -17.797 1 85.56 191 GLN B N 1
ATOM 4401 C CA . GLN B 1 191 ? -6.316 -8.016 -16.875 1 85.56 191 GLN B CA 1
ATOM 4402 C C . GLN B 1 191 ? -5.715 -9.352 -16.453 1 85.56 191 GLN B C 1
ATOM 4404 O O . GLN B 1 191 ? -4.508 -9.453 -16.219 1 85.56 191 GLN B O 1
ATOM 4409 N N . TYR B 1 192 ? -6.586 -10.359 -16.359 1 89.31 192 TYR B N 1
ATOM 4410 C CA . TYR B 1 192 ? -6.09 -11.648 -15.883 1 89.31 192 TYR B CA 1
ATOM 4411 C C . TYR B 1 192 ? -6.195 -12.703 -16.984 1 89.31 192 TYR B C 1
ATOM 4413 O O . TYR B 1 192 ? -6.391 -13.883 -16.688 1 89.31 192 TYR B O 1
ATOM 4421 N N . HIS B 1 193 ? -6.215 -12.297 -18.156 1 84.75 193 HIS B N 1
ATOM 4422 C CA . HIS B 1 193 ? -5.98 -13.055 -19.375 1 84.75 193 HIS B CA 1
ATOM 4423 C C . HIS B 1 193 ? -6.871 -14.297 -19.438 1 84.75 193 HIS B C 1
ATOM 4425 O O . HIS B 1 193 ? -8.102 -14.18 -19.469 1 84.75 193 HIS B O 1
ATOM 4431 N N . ASP B 1 194 ? -6.215 -15.484 -19.344 1 89.06 194 ASP B N 1
ATOM 4432 C CA . ASP B 1 194 ? -6.969 -16.734 -19.5 1 89.06 194 ASP B CA 1
ATOM 4433 C C . ASP B 1 194 ? -8.016 -16.875 -18.391 1 89.06 194 ASP B C 1
ATOM 4435 O O . ASP B 1 194 ? -9.125 -17.359 -18.656 1 89.06 194 ASP B O 1
ATOM 4439 N N . GLN B 1 195 ? -7.633 -16.453 -17.234 1 93.94 195 GLN B N 1
ATOM 4440 C CA . GLN B 1 195 ? -8.578 -16.562 -16.141 1 93.94 195 GLN B CA 1
ATOM 4441 C C . GLN B 1 195 ? -9.875 -15.812 -16.453 1 93.94 195 GLN B C 1
ATOM 4443 O O . GLN B 1 195 ? -10.969 -16.328 -16.203 1 93.94 195 GLN B O 1
ATOM 4448 N N . ASP B 1 196 ? -9.711 -14.602 -17.016 1 93.19 196 ASP B N 1
ATOM 4449 C CA . ASP B 1 196 ? -10.883 -13.812 -17.406 1 93.19 196 ASP B CA 1
ATOM 4450 C C . ASP B 1 196 ? -11.703 -14.539 -18.469 1 93.19 196 ASP B C 1
ATOM 4452 O O . ASP B 1 196 ? -12.93 -14.586 -18.375 1 93.19 196 ASP B O 1
ATOM 4456 N N . VAL B 1 197 ? -11.078 -15.117 -19.406 1 90 197 VAL B N 1
ATOM 4457 C CA . VAL B 1 197 ? -11.766 -15.797 -20.484 1 90 197 VAL B CA 1
ATOM 4458 C C . VAL B 1 197 ? -12.531 -17 -19.938 1 90 197 VAL B C 1
ATOM 4460 O O . VAL B 1 197 ? -13.703 -17.203 -20.281 1 90 197 VAL B O 1
ATOM 4463 N N . PHE B 1 198 ? -11.922 -17.781 -19.094 1 93.62 198 PHE B N 1
ATOM 4464 C CA . PHE B 1 198 ? -12.586 -18.922 -18.5 1 93.62 198 PHE B CA 1
ATOM 4465 C C . PHE B 1 198 ? -13.844 -18.484 -17.75 1 93.62 198 PHE B C 1
ATOM 4467 O O . PHE B 1 198 ? -14.891 -19.125 -17.859 1 93.62 198 PHE B O 1
ATOM 4474 N N . ASN B 1 199 ? -13.695 -17.453 -17.016 1 95.25 199 ASN B N 1
ATOM 4475 C CA . ASN B 1 199 ? -14.828 -16.969 -16.234 1 95.25 199 ASN B CA 1
ATOM 4476 C C . ASN B 1 199 ? -15.953 -16.469 -17.141 1 95.25 199 ASN B C 1
ATOM 4478 O O . ASN B 1 199 ? -17.125 -16.734 -16.891 1 95.25 199 ASN B O 1
ATOM 4482 N N . LEU B 1 200 ? -15.617 -15.711 -18.141 1 92.12 200 LEU B N 1
ATOM 4483 C CA . LEU B 1 200 ? -16.609 -15.188 -19.062 1 92.12 200 LEU B CA 1
ATOM 4484 C C . LEU B 1 200 ? -17.344 -16.328 -19.781 1 92.12 200 LEU B C 1
ATOM 4486 O O . LEU B 1 200 ? -18.562 -16.234 -20.016 1 92.12 200 LEU B O 1
ATOM 4490 N N . LEU B 1 201 ? -16.656 -17.344 -20.078 1 90.56 201 LEU B N 1
ATOM 4491 C CA . LEU B 1 201 ? -17.25 -18.5 -20.75 1 90.56 201 LEU B CA 1
ATOM 4492 C C . LEU B 1 201 ? -18.172 -19.266 -19.812 1 90.56 201 LEU B C 1
ATOM 4494 O O . LEU B 1 201 ? -19.188 -19.828 -20.234 1 90.56 201 LEU B O 1
ATOM 4498 N N . ALA B 1 202 ? -17.781 -19.281 -18.578 1 92.06 202 ALA B N 1
ATOM 4499 C CA . ALA B 1 202 ? -18.547 -20.047 -17.594 1 92.06 202 ALA B CA 1
ATOM 4500 C C . ALA B 1 202 ? -19.734 -19.234 -17.078 1 92.06 202 ALA B C 1
ATOM 4502 O O . ALA B 1 202 ? -20.547 -19.734 -16.281 1 92.06 202 ALA B O 1
ATOM 4503 N N . ALA B 1 203 ? -19.797 -18.016 -17.422 1 87.62 203 ALA B N 1
ATOM 4504 C CA . ALA B 1 203 ? -20.922 -17.172 -17.031 1 87.62 203 ALA B CA 1
ATOM 4505 C C . ALA B 1 203 ? -22.172 -17.531 -17.812 1 87.62 203 ALA B C 1
ATOM 4507 O O . ALA B 1 203 ? -22.094 -17.891 -18.984 1 87.62 203 ALA B O 1
ATOM 4508 N N . PRO B 1 204 ? -23.297 -17.344 -17.047 1 76.56 204 PRO B N 1
ATOM 4509 C CA . PRO B 1 204 ? -24.547 -17.625 -17.781 1 76.56 204 PRO B CA 1
ATOM 4510 C C . PRO B 1 204 ? -24.797 -16.609 -18.906 1 76.56 204 PRO B C 1
ATOM 4512 O O . PRO B 1 204 ? -24.422 -15.445 -18.781 1 76.56 204 PRO B O 1
ATOM 4515 N N . THR B 1 205 ? -24.953 -16.969 -20.094 1 59.62 205 THR B N 1
ATOM 4516 C CA . THR B 1 205 ? -25.266 -16.094 -21.219 1 59.62 205 THR B CA 1
ATOM 4517 C C . THR B 1 205 ? -26.594 -15.367 -20.984 1 59.62 205 THR B C 1
ATOM 4519 O O . THR B 1 205 ? -27.594 -15.992 -20.656 1 59.62 205 THR B O 1
ATOM 4522 N N . SER B 1 206 ? -26.641 -14.258 -20.375 1 48.88 206 SER B N 1
ATOM 4523 C CA . SER B 1 206 ? -27.891 -13.523 -20.406 1 48.88 206 SER B CA 1
ATOM 4524 C C . SER B 1 206 ? -28.344 -13.266 -21.844 1 48.88 206 SER B C 1
ATOM 4526 O O . SER B 1 206 ? -27.875 -12.32 -22.484 1 48.88 206 SER B O 1
ATOM 4528 N N . GLN B 1 207 ? -28.172 -14.07 -22.797 1 40.62 207 GLN B N 1
ATOM 4529 C CA . GLN B 1 207 ? -28.797 -13.57 -24.016 1 40.62 207 GLN B CA 1
ATOM 4530 C C . GLN B 1 207 ? -30.188 -13.031 -23.734 1 40.62 207 GLN B C 1
ATOM 4532 O O . GLN B 1 207 ? -31 -13.703 -23.109 1 40.62 207 GLN B O 1
ATOM 4537 N N . PRO B 1 208 ? -30.422 -11.805 -23.859 1 36.94 208 PRO B N 1
ATOM 4538 C CA . PRO B 1 208 ? -31.828 -11.461 -24.016 1 36.94 208 PRO B CA 1
ATOM 4539 C C . PRO B 1 208 ? -32.562 -12.367 -25.016 1 36.94 208 PRO B C 1
ATOM 4541 O O . PRO B 1 208 ? -32.031 -12.641 -26.094 1 36.94 208 PRO B O 1
ATOM 4544 N N . ALA B 1 209 ? -33.344 -13.422 -24.625 1 34.19 209 ALA B N 1
ATOM 4545 C CA . ALA B 1 209 ? -34.25 -13.914 -25.641 1 34.19 209 ALA B CA 1
ATOM 4546 C C . ALA B 1 209 ? -34.781 -12.773 -26.516 1 34.19 209 ALA B C 1
ATOM 4548 O O . ALA B 1 209 ? -34.969 -11.656 -26.031 1 34.19 209 ALA B O 1
ATOM 4549 N N . PRO B 1 210 ? -34.656 -12.867 -27.797 1 35.09 210 PRO B N 1
ATOM 4550 C CA . PRO B 1 210 ? -35.562 -11.945 -28.484 1 35.09 210 PRO B CA 1
ATOM 4551 C C . PRO B 1 210 ? -36.906 -11.805 -27.781 1 35.09 210 PRO B C 1
ATOM 4553 O O . PRO B 1 210 ? -37.312 -12.688 -27.031 1 35.09 210 PRO B O 1
ATOM 4556 N N . HIS B 1 211 ? -37.5 -10.656 -27.75 1 34.03 211 HIS B N 1
ATOM 4557 C CA . HIS B 1 211 ? -38.875 -10.352 -27.328 1 34.03 211 HIS B CA 1
ATOM 4558 C C . HIS B 1 211 ? -39.844 -11.469 -27.703 1 34.03 211 HIS B C 1
ATOM 4560 O O . HIS B 1 211 ? -41.031 -11.25 -27.828 1 34.03 211 HIS B O 1
ATOM 4566 N N . ASP B 1 212 ? -39.438 -12.586 -28.188 1 31.66 212 ASP B N 1
ATOM 4567 C CA . ASP B 1 212 ? -40.656 -13.375 -28.328 1 31.66 212 ASP B CA 1
ATOM 4568 C C . ASP B 1 212 ? -41.281 -13.656 -26.969 1 31.66 212 ASP B C 1
ATOM 4570 O O . ASP B 1 212 ? -40.625 -14.172 -26.062 1 31.66 212 ASP B O 1
ATOM 4574 N N . ARG B 1 213 ? -42.406 -12.992 -26.641 1 37.06 213 ARG B N 1
ATOM 4575 C CA . ARG B 1 213 ? -43.375 -13.07 -25.547 1 37.06 213 ARG B CA 1
ATOM 4576 C C . ARG B 1 213 ? -43.562 -14.508 -25.078 1 37.06 213 ARG B C 1
ATOM 4578 O O . ARG B 1 213 ? -44.25 -14.758 -24.094 1 37.06 213 ARG B O 1
ATOM 4585 N N . SER B 1 214 ? -43.594 -15.375 -25.969 1 31.83 214 SER B N 1
ATOM 4586 C CA . SER B 1 214 ? -44.125 -16.688 -25.609 1 31.83 214 SER B CA 1
ATOM 4587 C C . SER B 1 214 ? -43.062 -17.531 -24.891 1 31.83 214 SER B C 1
ATOM 4589 O O . SER B 1 214 ? -43.312 -18.688 -24.547 1 31.83 214 SER B O 1
ATOM 4591 N N . ALA B 1 215 ? -41.812 -17.188 -25.156 1 35.12 215 ALA B N 1
ATOM 4592 C CA . ALA B 1 215 ? -40.906 -18.203 -24.625 1 35.12 215 ALA B CA 1
ATOM 4593 C C . ALA B 1 215 ? -40.781 -18.109 -23.109 1 35.12 215 ALA B C 1
ATOM 4595 O O . ALA B 1 215 ? -40.844 -17.016 -22.547 1 35.12 215 ALA B O 1
ATOM 4596 N N . PRO B 1 216 ? -40.875 -19.219 -22.406 1 36.34 216 PRO B N 1
ATOM 4597 C CA . PRO B 1 216 ? -40.938 -19.297 -20.938 1 36.34 216 PRO B CA 1
ATOM 4598 C C . PRO B 1 216 ? -39.844 -18.469 -20.25 1 36.34 216 PRO B C 1
ATOM 4600 O O . PRO B 1 216 ? -38.812 -18.172 -20.844 1 36.34 216 PRO B O 1
ATOM 4603 N N . PRO B 1 217 ? -40.188 -17.844 -19.078 1 36.94 217 PRO B N 1
ATOM 4604 C CA . PRO B 1 217 ? -39.438 -16.938 -18.203 1 36.94 217 PRO B CA 1
ATOM 4605 C C . PRO B 1 217 ? -37.969 -17.312 -18.062 1 36.94 217 PRO B C 1
ATOM 4607 O O . PRO B 1 217 ? -37.625 -18.469 -18.281 1 36.94 217 PRO B O 1
ATOM 4610 N N . ALA B 1 218 ? -37.156 -16.281 -17.938 1 38.09 218 ALA B N 1
ATOM 4611 C CA . ALA B 1 218 ? -35.719 -16.312 -17.688 1 38.09 218 ALA B CA 1
ATOM 4612 C C . ALA B 1 218 ? -35.375 -17.328 -16.609 1 38.09 218 ALA B C 1
ATOM 4614 O O . ALA B 1 218 ? -36.062 -17.406 -15.586 1 38.09 218 ALA B O 1
ATOM 4615 N N . PRO B 1 219 ? -34.594 -18.297 -16.938 1 35.53 219 PRO B N 1
ATOM 4616 C CA . PRO B 1 219 ? -34.281 -19.203 -15.836 1 35.53 219 PRO B CA 1
ATOM 4617 C C . PRO B 1 219 ? -33.938 -18.469 -14.547 1 35.53 219 PRO B C 1
ATOM 4619 O O . PRO B 1 219 ? -33.469 -17.328 -14.594 1 35.53 219 PRO B O 1
ATOM 4622 N N . SER B 1 220 ? -34.594 -18.703 -13.406 1 36.62 220 SER B N 1
ATOM 4623 C CA . SER B 1 220 ? -34.375 -18.172 -12.062 1 36.62 220 SER B CA 1
ATOM 4624 C C . SER B 1 220 ? -32.906 -17.891 -11.805 1 36.62 220 SER B C 1
ATOM 4626 O O . SER B 1 220 ? -32.031 -18.469 -12.453 1 36.62 220 SER B O 1
ATOM 4628 N N . ALA B 1 221 ? -32.625 -16.797 -11.148 1 39.75 221 ALA B N 1
ATOM 4629 C CA . ALA B 1 221 ? -31.359 -16.266 -10.648 1 39.75 221 ALA B CA 1
ATOM 4630 C C . ALA B 1 221 ? -30.391 -17.375 -10.289 1 39.75 221 ALA B C 1
ATOM 4632 O O . ALA B 1 221 ? -29.172 -17.188 -10.328 1 39.75 221 ALA B O 1
ATOM 4633 N N . SER B 1 222 ? -30.891 -18.234 -9.5 1 37.38 222 SER B N 1
ATOM 4634 C CA . SER B 1 222 ? -30.094 -19.422 -9.188 1 37.38 222 SER B CA 1
ATOM 4635 C C . SER B 1 222 ? -29.609 -20.109 -10.461 1 37.38 222 SER B C 1
ATOM 4637 O O . SER B 1 222 ? -29.031 -21.203 -10.406 1 37.38 222 SER B O 1
ATOM 4639 N N . GLU B 1 223 ? -30.172 -19.922 -11.469 1 42.19 223 GLU B N 1
ATOM 4640 C CA . GLU B 1 223 ? -29.828 -20.703 -12.656 1 42.19 223 GLU B CA 1
ATOM 4641 C C . GLU B 1 223 ? -28.312 -20.781 -12.836 1 42.19 223 GLU B C 1
ATOM 4643 O O . GLU B 1 223 ? -27.578 -19.938 -12.32 1 42.19 223 GLU B O 1
ATOM 4648 N N . GLN B 1 224 ? -27.766 -21.859 -13.758 1 50.72 224 GLN B N 1
ATOM 4649 C CA . GLN B 1 224 ? -26.734 -22.891 -13.844 1 50.72 224 GLN B CA 1
ATOM 4650 C C . GLN B 1 224 ? -25.344 -22.281 -13.969 1 50.72 224 GLN B C 1
ATOM 4652 O O . GLN B 1 224 ? -24.984 -21.75 -15.023 1 50.72 224 GLN B O 1
ATOM 4657 N N . MET B 1 225 ? -24.969 -21.812 -12.938 1 60.75 225 MET B N 1
ATOM 4658 C CA . MET B 1 225 ? -23.531 -21.641 -13.047 1 60.75 225 MET B CA 1
ATOM 4659 C C . MET B 1 225 ? -22.906 -22.75 -13.867 1 60.75 225 MET B C 1
ATOM 4661 O O . MET B 1 225 ? -23.219 -23.938 -13.664 1 60.75 225 MET B O 1
ATOM 4665 N N . THR B 1 226 ? -22.297 -22.281 -14.914 1 84.88 226 THR B N 1
ATOM 4666 C CA . THR B 1 226 ? -21.719 -23.25 -15.836 1 84.88 226 THR B CA 1
ATOM 4667 C C . THR B 1 226 ? -20.438 -23.844 -15.258 1 84.88 226 THR B C 1
ATOM 4669 O O . THR B 1 226 ? -19.781 -24.656 -15.906 1 84.88 226 THR B O 1
ATOM 4672 N N . TRP B 1 227 ? -20.219 -23.438 -13.852 1 93.94 227 TRP B N 1
ATOM 4673 C CA . TRP B 1 227 ? -19.078 -24.078 -13.219 1 93.94 227 TRP B CA 1
ATOM 4674 C C . TRP B 1 227 ? -19.406 -24.5 -11.789 1 93.94 227 TRP B C 1
ATOM 4676 O O . TRP B 1 227 ? -20.359 -23.984 -11.188 1 93.94 227 TRP B O 1
ATOM 4686 N N . LEU B 1 228 ? -18.797 -25.484 -11.305 1 95.88 228 LEU B N 1
ATOM 4687 C CA . LEU B 1 228 ? -18.938 -26 -9.945 1 95.88 228 LEU B CA 1
ATOM 4688 C C . LEU B 1 228 ? -17.859 -25.422 -9.031 1 95.88 228 LEU B C 1
ATOM 4690 O O . LEU B 1 228 ? -16.672 -25.516 -9.32 1 95.88 228 LEU B O 1
ATOM 4694 N N . GLN B 1 229 ? -18.312 -24.828 -7.926 1 96 229 GLN B N 1
ATOM 4695 C CA . GLN B 1 229 ? -17.359 -24.234 -6.98 1 96 229 GLN B CA 1
ATOM 4696 C C . GLN B 1 229 ? -16.828 -25.281 -6.008 1 96 229 GLN B C 1
ATOM 4698 O O . GLN B 1 229 ? -17.609 -25.969 -5.336 1 96 229 GLN B O 1
ATOM 4703 N N . LEU B 1 230 ? -15.594 -25.406 -5.961 1 97.44 230 LEU B N 1
ATOM 4704 C CA . LEU B 1 230 ? -14.914 -26.297 -5.031 1 97.44 230 LEU B CA 1
ATOM 4705 C C . LEU B 1 230 ? -14.586 -25.578 -3.727 1 97.44 230 LEU B C 1
ATOM 4707 O O . LEU B 1 230 ? -14.539 -24.344 -3.689 1 97.44 230 LEU B O 1
ATOM 4711 N N . PRO B 1 231 ? -14.391 -26.344 -2.641 1 96.75 231 PRO B N 1
ATOM 4712 C CA . PRO B 1 231 ? -13.891 -25.719 -1.418 1 96.75 231 PRO B CA 1
ATOM 4713 C C . PRO B 1 231 ? -12.602 -24.938 -1.647 1 96.75 231 PRO B C 1
ATOM 4715 O O . PRO B 1 231 ? -11.758 -25.344 -2.449 1 96.75 231 PRO B O 1
ATOM 4718 N N . LEU B 1 232 ? -12.453 -23.875 -0.886 1 97.38 232 LEU B N 1
ATOM 4719 C CA . LEU B 1 232 ? -11.344 -22.938 -1.085 1 97.38 232 LEU B CA 1
ATOM 4720 C C . LEU B 1 232 ? -10.008 -23.641 -0.878 1 97.38 232 LEU B C 1
ATOM 4722 O O . LEU B 1 232 ? -9.008 -23.281 -1.499 1 97.38 232 LEU B O 1
ATOM 4726 N N . GLU B 1 233 ? -10.008 -24.688 -0.131 1 97.69 233 GLU B N 1
ATOM 4727 C CA . GLU B 1 233 ? -8.781 -25.359 0.278 1 97.69 233 GLU B CA 1
ATOM 4728 C C . GLU B 1 233 ? -8.117 -26.062 -0.905 1 97.69 233 GLU B C 1
ATOM 4730 O O . GLU B 1 233 ? -6.938 -26.422 -0.84 1 97.69 233 GLU B O 1
ATOM 4735 N N . TRP B 1 234 ? -8.836 -26.234 -2.002 1 98.62 234 TRP B N 1
ATOM 4736 C CA . TRP B 1 234 ? -8.305 -26.938 -3.168 1 98.62 234 TRP B CA 1
ATOM 4737 C C . TRP B 1 234 ? -7.414 -26.016 -3.996 1 98.62 234 TRP B C 1
ATOM 4739 O O . TRP B 1 234 ? -6.727 -26.469 -4.914 1 98.62 234 TRP B O 1
ATOM 4749 N N . ASN B 1 235 ? -7.398 -24.781 -3.75 1 98.25 235 ASN B N 1
ATOM 4750 C CA . ASN B 1 235 ? -6.605 -23.734 -4.383 1 98.25 235 ASN B CA 1
ATOM 4751 C C . ASN B 1 235 ? -6.332 -22.578 -3.418 1 98.25 235 ASN B C 1
ATOM 4753 O O . ASN B 1 235 ? -6.852 -21.469 -3.602 1 98.25 235 ASN B O 1
ATOM 4757 N N . ALA B 1 236 ? -5.496 -22.891 -2.445 1 98 236 ALA B N 1
ATOM 4758 C CA . ALA B 1 236 ? -5.277 -21.953 -1.354 1 98 236 ALA B CA 1
ATOM 4759 C C . ALA B 1 236 ? -4.375 -20.797 -1.797 1 98 236 ALA B C 1
ATOM 4761 O O . ALA B 1 236 ? -3.15 -20.906 -1.723 1 98 236 ALA B O 1
ATOM 4762 N N . GLN B 1 237 ? -5.039 -19.719 -2.072 1 96 237 GLN B N 1
ATOM 4763 C CA . GLN B 1 237 ? -4.395 -18.5 -2.57 1 96 237 GLN B CA 1
ATOM 4764 C C . GLN B 1 237 ? -4.172 -17.5 -1.447 1 96 237 GLN B C 1
ATOM 4766 O O . GLN B 1 237 ? -4.965 -17.422 -0.505 1 96 237 GLN B O 1
ATOM 4771 N N . GLY B 1 238 ? -3.135 -16.75 -1.579 1 94.06 238 GLY B N 1
ATOM 4772 C CA . GLY B 1 238 ? -2.949 -15.602 -0.707 1 94.06 238 GLY B CA 1
ATOM 4773 C C . GLY B 1 238 ? -2.729 -15.984 0.745 1 94.06 238 GLY B C 1
ATOM 4774 O O . GLY B 1 238 ? -2.99 -15.188 1.648 1 94.06 238 GLY B O 1
ATOM 4775 N N . VAL B 1 239 ? -2.283 -17.156 0.984 1 93.06 239 VAL B N 1
ATOM 4776 C CA . VAL B 1 239 ? -2.074 -17.641 2.348 1 93.06 239 VAL B CA 1
ATOM 4777 C C . VAL B 1 239 ? -1.07 -16.734 3.062 1 93.06 239 VAL B C 1
ATOM 4779 O O . VAL B 1 239 ? 0.01 -16.453 2.537 1 93.06 239 VAL B O 1
ATOM 4782 N N . GLY B 1 240 ? -1.494 -16.219 4.211 1 88 240 GLY B N 1
ATOM 4783 C CA . GLY B 1 240 ? -0.636 -15.336 4.992 1 88 240 GLY B CA 1
ATOM 4784 C C . GLY B 1 240 ? -0.665 -13.898 4.52 1 88 240 GLY B C 1
ATOM 4785 O O . GLY B 1 240 ? 0.028 -13.047 5.078 1 88 240 GLY B O 1
ATOM 4786 N N . THR B 1 241 ? -1.319 -13.586 3.516 1 89.19 241 THR B N 1
ATOM 4787 C CA . THR B 1 241 ? -1.36 -12.234 2.965 1 89.19 241 THR B CA 1
ATOM 4788 C C . THR B 1 241 ? -2.803 -11.773 2.768 1 89.19 241 THR B C 1
ATOM 4790 O O . THR B 1 241 ? -3.506 -11.492 3.738 1 89.19 241 THR B O 1
ATOM 4793 N N . TYR B 1 242 ? -3.266 -11.703 1.48 1 87.31 242 TYR B N 1
ATOM 4794 C CA . TYR B 1 242 ? -4.523 -11.023 1.188 1 87.31 242 TYR B CA 1
ATOM 4795 C C . TYR B 1 242 ? -5.715 -11.898 1.559 1 87.31 242 TYR B C 1
ATOM 4797 O O . TYR B 1 242 ? -6.848 -11.422 1.616 1 87.31 242 TYR B O 1
ATOM 4805 N N . ALA B 1 243 ? -5.504 -13.195 1.766 1 91.5 243 ALA B N 1
ATOM 4806 C CA . ALA B 1 243 ? -6.605 -14.039 2.221 1 91.5 243 ALA B CA 1
ATOM 4807 C C . ALA B 1 243 ? -7.191 -13.516 3.529 1 91.5 243 ALA B C 1
ATOM 4809 O O . ALA B 1 243 ? -8.391 -13.633 3.771 1 91.5 243 ALA B O 1
ATOM 4810 N N . ARG B 1 244 ? -6.383 -12.922 4.281 1 87.56 244 ARG B N 1
ATOM 4811 C CA . ARG B 1 244 ? -6.785 -12.445 5.602 1 87.56 244 ARG B CA 1
ATOM 4812 C C . ARG B 1 244 ? -7.746 -11.266 5.488 1 87.56 244 ARG B C 1
ATOM 4814 O O . ARG B 1 244 ? -8.492 -10.977 6.426 1 87.56 244 ARG B O 1
ATOM 4821 N N . ARG B 1 245 ? -7.691 -10.633 4.418 1 83.62 245 ARG B N 1
ATOM 4822 C CA . ARG B 1 245 ? -8.57 -9.492 4.191 1 83.62 245 ARG B CA 1
ATOM 4823 C C . ARG B 1 245 ? -9.984 -9.953 3.832 1 83.62 245 ARG B C 1
ATOM 4825 O O . ARG B 1 245 ? -10.914 -9.148 3.779 1 83.62 245 ARG B O 1
ATOM 4832 N N . ARG B 1 246 ? -10.195 -11.211 3.613 1 88.56 246 ARG B N 1
ATOM 4833 C CA . ARG B 1 246 ? -11.453 -11.727 3.08 1 88.56 246 ARG B CA 1
ATOM 4834 C C . ARG B 1 246 ? -12.375 -12.188 4.203 1 88.56 246 ARG B C 1
ATOM 4836 O O . ARG B 1 246 ? -13.359 -12.891 3.961 1 88.56 246 ARG B O 1
ATOM 4843 N N . LEU B 1 247 ? -12 -11.805 5.355 1 85.25 247 LEU B N 1
ATOM 4844 C CA . LEU B 1 247 ? -12.898 -11.977 6.496 1 85.25 247 LEU B CA 1
ATOM 4845 C C . LEU B 1 247 ? -13.992 -10.914 6.496 1 85.25 247 LEU B C 1
ATOM 4847 O O . LEU B 1 247 ? -15.039 -11.102 7.125 1 85.25 247 LEU B O 1
ATOM 4851 N N . GLN B 1 248 ? -13.672 -9.812 5.855 1 78.5 248 GLN B N 1
ATOM 4852 C CA . GLN B 1 248 ? -14.609 -8.688 5.824 1 78.5 248 GLN B CA 1
ATOM 4853 C C . GLN B 1 248 ? -15.094 -8.422 4.406 1 78.5 248 GLN B C 1
ATOM 4855 O O . GLN B 1 248 ? -14.367 -8.641 3.438 1 78.5 248 GLN B O 1
ATOM 4860 N N . ALA B 1 249 ? -16.344 -8.102 4.41 1 73.44 249 ALA B N 1
ATOM 4861 C CA . ALA B 1 249 ? -16.891 -7.676 3.123 1 73.44 249 ALA B CA 1
ATOM 4862 C C . ALA B 1 249 ? -16.297 -6.344 2.682 1 73.44 249 ALA B C 1
ATOM 4864 O O . ALA B 1 249 ? -15.93 -5.516 3.516 1 73.44 249 ALA B O 1
ATOM 4865 N N . GLU B 1 250 ? -16.125 -6.188 1.45 1 69.38 250 GLU B N 1
ATOM 4866 C CA . GLU B 1 250 ? -15.664 -4.938 0.847 1 69.38 250 GLU B CA 1
ATOM 4867 C C . GLU B 1 250 ? -16.625 -4.469 -0.245 1 69.38 250 GLU B C 1
ATOM 4869 O O . GLU B 1 250 ? -16.578 -4.973 -1.371 1 69.38 250 GLU B O 1
ATOM 4874 N N . GLY B 1 251 ? -17.422 -3.559 0.067 1 63.25 251 GLY B N 1
ATOM 4875 C CA . GLY B 1 251 ? -18.422 -3.1 -0.891 1 63.25 251 GLY B CA 1
ATOM 4876 C C . GLY B 1 251 ? -19.375 -4.191 -1.323 1 63.25 251 GLY B C 1
ATOM 4877 O O . GLY B 1 251 ? -20.078 -4.777 -0.493 1 63.25 251 GLY B O 1
ATOM 4878 N N . HIS B 1 252 ? -19.25 -4.438 -2.617 1 63.84 252 HIS B N 1
ATOM 4879 C CA . HIS B 1 252 ? -20.141 -5.43 -3.193 1 63.84 252 HIS B CA 1
ATOM 4880 C C . HIS B 1 252 ? -19.547 -6.832 -3.104 1 63.84 252 HIS B C 1
ATOM 4882 O O . HIS B 1 252 ? -20.188 -7.809 -3.514 1 63.84 252 HIS B O 1
ATOM 4888 N N . ARG B 1 253 ? -18.375 -6.934 -2.52 1 73.31 253 ARG B N 1
ATOM 4889 C CA . ARG B 1 253 ? -17.703 -8.219 -2.377 1 73.31 253 ARG B CA 1
ATOM 4890 C C . ARG B 1 253 ? -17.969 -8.828 -1.006 1 73.31 253 ARG B C 1
ATOM 4892 O O . ARG B 1 253 ? -17.531 -8.289 0.016 1 73.31 253 ARG B O 1
ATOM 4899 N N . PRO B 1 254 ? -18.688 -9.922 -1.076 1 77.06 254 PRO B N 1
ATOM 4900 C CA . PRO B 1 254 ? -18.922 -10.531 0.234 1 77.06 254 PRO B CA 1
ATOM 4901 C C . PRO B 1 254 ? -17.656 -11.117 0.852 1 77.06 254 PRO B C 1
ATOM 4903 O O . PRO B 1 254 ? -16.656 -11.336 0.148 1 77.06 254 PRO B O 1
ATOM 4906 N N . ALA B 1 255 ? -17.781 -11.344 2.166 1 86.31 255 ALA B N 1
ATOM 4907 C CA . ALA B 1 255 ? -16.719 -12.094 2.828 1 86.31 255 ALA B CA 1
ATOM 4908 C C . ALA B 1 255 ? -16.625 -13.516 2.275 1 86.31 255 ALA B C 1
ATOM 4910 O O . ALA B 1 255 ? -17.641 -14.141 1.973 1 86.31 255 ALA B O 1
ATOM 4911 N N . LEU B 1 256 ? -15.469 -13.914 2.086 1 90.69 256 LEU B N 1
ATOM 4912 C CA . LEU B 1 256 ? -15.25 -15.266 1.597 1 90.69 256 LEU B CA 1
ATOM 4913 C C . LEU B 1 256 ? -15.219 -16.266 2.752 1 90.69 256 LEU B C 1
ATOM 4915 O O . LEU B 1 256 ? -15.602 -17.422 2.586 1 90.69 256 LEU B O 1
ATOM 4919 N N . PHE B 1 257 ? -14.672 -15.688 3.846 1 92.06 257 PHE B N 1
ATOM 4920 C CA . PHE B 1 257 ? -14.617 -16.516 5.043 1 92.06 257 PHE B CA 1
ATOM 4921 C C . PHE B 1 257 ? -15.68 -16.094 6.047 1 92.06 257 PHE B C 1
ATOM 4923 O O . PHE B 1 257 ? -15.797 -14.906 6.375 1 92.06 257 PHE B O 1
ATOM 4930 N N . GLY B 1 258 ? -16.391 -17.031 6.551 1 88.25 258 GLY B N 1
ATOM 4931 C CA . GLY B 1 258 ? -17.469 -16.734 7.477 1 88.25 258 GLY B CA 1
ATOM 4932 C C . GLY B 1 258 ? -17 -16.531 8.906 1 88.25 258 GLY B C 1
ATOM 4933 O O . GLY B 1 258 ? -17.734 -16.016 9.742 1 88.25 258 GLY B O 1
ATOM 4934 N N . SER B 1 259 ? -15.773 -17.016 9.18 1 92 259 SER B N 1
ATOM 4935 C CA . SER B 1 259 ? -15.242 -16.922 10.539 1 92 259 SER B CA 1
ATOM 4936 C C . SER B 1 259 ? -13.711 -16.938 10.539 1 92 259 SER B C 1
ATOM 4938 O O . SER B 1 259 ? -13.094 -17.344 9.555 1 92 259 SER B O 1
ATOM 4940 N N . VAL B 1 260 ? -13.156 -16.484 11.664 1 91.75 260 VAL B N 1
ATOM 4941 C CA . VAL B 1 260 ? -11.711 -16.531 11.867 1 91.75 260 VAL B CA 1
ATOM 4942 C C . VAL B 1 260 ? -11.234 -17.984 11.859 1 91.75 260 VAL B C 1
ATOM 4944 O O . VAL B 1 260 ? -10.148 -18.281 11.367 1 91.75 260 VAL B O 1
ATOM 4947 N N . GLU B 1 261 ? -12.062 -18.766 12.352 1 93.31 261 GLU B N 1
ATOM 4948 C CA . GLU B 1 261 ? -11.719 -20.188 12.398 1 93.31 261 GLU B CA 1
ATOM 4949 C C . GLU B 1 261 ? -11.641 -20.781 10.992 1 93.31 261 GLU B C 1
ATOM 4951 O O . GLU B 1 261 ? -10.734 -21.578 10.703 1 93.31 261 GLU B O 1
ATOM 4956 N N . GLU B 1 262 ? -12.555 -20.406 10.172 1 93.56 262 GLU B N 1
ATOM 4957 C CA . GLU B 1 262 ? -12.531 -20.875 8.797 1 93.56 262 GLU B CA 1
ATOM 4958 C C . GLU B 1 262 ? -11.266 -20.422 8.07 1 93.56 262 GLU B C 1
ATOM 4960 O O . GLU B 1 262 ? -10.641 -21.203 7.355 1 93.56 262 GLU B O 1
ATOM 4965 N N . LEU B 1 263 ? -10.945 -19.219 8.266 1 95.31 263 LEU B N 1
ATOM 4966 C CA . LEU B 1 263 ? -9.711 -18.688 7.691 1 95.31 263 LEU B CA 1
ATOM 4967 C C . LEU B 1 263 ? -8.492 -19.438 8.227 1 95.31 263 LEU B C 1
ATOM 4969 O O . LEU B 1 263 ? -7.59 -19.781 7.465 1 95.31 263 LEU B O 1
ATOM 4973 N N . ARG B 1 264 ? -8.484 -19.672 9.508 1 94.62 264 ARG B N 1
ATOM 4974 C CA . ARG B 1 264 ? -7.371 -20.391 10.125 1 94.62 264 ARG B CA 1
ATOM 4975 C C . ARG B 1 264 ? -7.227 -21.781 9.531 1 94.62 264 ARG B C 1
ATOM 4977 O O . ARG B 1 264 ? -6.117 -22.219 9.203 1 94.62 264 ARG B O 1
ATOM 4984 N N . ARG B 1 265 ? -8.266 -22.453 9.367 1 94.12 265 ARG B N 1
ATOM 4985 C CA . ARG B 1 265 ? -8.25 -23.781 8.766 1 94.12 265 ARG B CA 1
ATOM 4986 C C . ARG B 1 265 ? -7.727 -23.719 7.332 1 94.12 265 ARG B C 1
ATOM 4988 O O . ARG B 1 265 ? -6.918 -24.562 6.93 1 94.12 265 ARG B O 1
ATOM 4995 N N . TYR B 1 266 ? -8.211 -22.781 6.633 1 95.75 266 TYR B N 1
ATOM 4996 C CA . TYR B 1 266 ? -7.777 -22.547 5.262 1 95.75 266 TYR B CA 1
ATOM 4997 C C . TYR B 1 266 ? -6.27 -22.328 5.195 1 95.75 266 TYR B C 1
ATOM 4999 O O . TYR B 1 266 ? -5.59 -22.906 4.344 1 95.75 266 TYR B O 1
ATOM 5007 N N . GLU B 1 267 ? -5.762 -21.562 6.109 1 96.06 267 GLU B N 1
ATOM 5008 C CA . GLU B 1 267 ? -4.352 -21.188 6.086 1 96.06 267 GLU B CA 1
ATOM 5009 C C . GLU B 1 267 ? -3.469 -22.312 6.637 1 96.06 267 GLU B C 1
ATOM 5011 O O . GLU B 1 267 ? -2.326 -22.469 6.203 1 96.06 267 GLU B O 1
ATOM 5016 N N . GLU B 1 268 ? -3.969 -23.109 7.508 1 96.31 268 GLU B N 1
ATOM 5017 C CA . GLU B 1 268 ? -3.146 -24.109 8.18 1 96.31 268 GLU B CA 1
ATOM 5018 C C . GLU B 1 268 ? -3.266 -25.469 7.504 1 96.31 268 GLU B C 1
ATOM 5020 O O . GLU B 1 268 ? -2.326 -26.266 7.527 1 96.31 268 GLU B O 1
ATOM 5025 N N . HIS B 1 269 ? -4.473 -25.688 6.898 1 96.94 269 HIS B N 1
ATOM 5026 C CA . HIS B 1 269 ? -4.699 -27.031 6.363 1 96.94 269 HIS B CA 1
ATOM 5027 C C . HIS B 1 269 ? -5.23 -26.969 4.934 1 96.94 269 HIS B C 1
ATOM 5029 O O . HIS B 1 269 ? -6.25 -27.578 4.617 1 96.94 269 HIS B O 1
ATOM 5035 N N . PRO B 1 270 ? -4.547 -26.297 4.121 1 98.19 270 PRO B N 1
ATOM 5036 C CA . PRO B 1 270 ? -4.969 -26.312 2.719 1 98.19 270 PRO B CA 1
ATOM 5037 C C . PRO B 1 270 ? -4.785 -27.672 2.062 1 98.19 270 PRO B C 1
ATOM 5039 O O . PRO B 1 270 ? -3.85 -28.406 2.404 1 98.19 270 PRO B O 1
ATOM 5042 N N . PHE B 1 271 ? -5.66 -28.062 1.125 1 98.62 271 PHE B N 1
ATOM 5043 C CA . PHE B 1 271 ? -5.508 -29.281 0.34 1 98.62 271 PHE B CA 1
ATOM 5044 C C . PHE B 1 271 ? -4.457 -29.094 -0.747 1 98.62 271 PHE B C 1
ATOM 5046 O O . PHE B 1 271 ? -3.658 -30 -1.005 1 98.62 271 PHE B O 1
ATOM 5053 N N . VAL B 1 272 ? -4.477 -27.984 -1.4 1 98.75 272 VAL B N 1
ATOM 5054 C CA . VAL B 1 272 ? -3.502 -27.578 -2.408 1 98.75 272 VAL B CA 1
ATOM 5055 C C . VAL B 1 272 ? -3.057 -26.141 -2.146 1 98.75 272 VAL B C 1
ATOM 5057 O O . VAL B 1 272 ? -3.881 -25.219 -2.129 1 98.75 272 VAL B O 1
ATOM 5060 N N . VAL B 1 273 ? -1.78 -25.938 -1.908 1 98.56 273 VAL B N 1
ATOM 5061 C CA . VAL B 1 273 ? -1.223 -24.594 -1.707 1 98.56 273 VAL B CA 1
ATOM 5062 C C . VAL B 1 273 ? -0.913 -23.953 -3.059 1 98.56 273 VAL B C 1
ATOM 5064 O O . VAL B 1 273 ? -0.307 -24.594 -3.928 1 98.56 273 VAL B O 1
ATOM 5067 N N . HIS B 1 274 ? -1.366 -22.797 -3.311 1 98.31 274 HIS B N 1
ATOM 5068 C CA . HIS B 1 274 ? -1.066 -22.031 -4.52 1 98.31 274 HIS B CA 1
ATOM 5069 C C . HIS B 1 274 ? -0.162 -20.844 -4.215 1 98.31 274 HIS B C 1
ATOM 5071 O O . HIS B 1 274 ? -0.574 -19.906 -3.531 1 98.31 274 HIS B O 1
ATOM 5077 N N . PHE B 1 275 ? 1.055 -20.922 -4.66 1 96.44 275 PHE B N 1
ATOM 5078 C CA . PHE B 1 275 ? 2.012 -19.844 -4.441 1 96.44 275 PHE B CA 1
ATOM 5079 C C . PHE B 1 275 ? 1.773 -18.688 -5.418 1 96.44 275 PHE B C 1
ATOM 5081 O O . PHE B 1 275 ? 2.621 -18.406 -6.266 1 96.44 275 PHE B O 1
ATOM 5088 N N . THR B 1 276 ? 0.644 -18 -5.227 1 91.81 276 THR B N 1
ATOM 5089 C CA . THR B 1 276 ? 0.285 -16.875 -6.082 1 91.81 276 THR B CA 1
ATOM 5090 C C . THR B 1 276 ? 1.268 -15.719 -5.898 1 91.81 276 THR B C 1
ATOM 5092 O O . THR B 1 276 ? 1.929 -15.617 -4.863 1 91.81 276 THR B O 1
ATOM 5095 N N . GLY B 1 277 ? 1.328 -14.859 -6.918 1 82.5 277 GLY B N 1
ATOM 5096 C CA . GLY B 1 277 ? 2.201 -13.695 -6.844 1 82.5 277 GLY B CA 1
ATOM 5097 C C . GLY B 1 277 ? 3.312 -13.719 -7.875 1 82.5 277 GLY B C 1
ATOM 5098 O O . GLY B 1 277 ? 3.471 -14.703 -8.602 1 82.5 277 GLY B O 1
ATOM 5099 N N . PRO B 1 278 ? 4.105 -12.727 -7.852 1 81.31 278 PRO B N 1
ATOM 5100 C CA . PRO B 1 278 ? 5.152 -12.602 -8.867 1 81.31 278 PRO B CA 1
ATOM 5101 C C . PRO B 1 278 ? 6.383 -13.445 -8.555 1 81.31 278 PRO B C 1
ATOM 5103 O O . PRO B 1 278 ? 6.547 -13.906 -7.426 1 81.31 278 PRO B O 1
ATOM 5106 N N . SER B 1 279 ? 7.145 -13.688 -9.625 1 79.88 279 SER B N 1
ATOM 5107 C CA . SER B 1 279 ? 8.367 -14.477 -9.484 1 79.88 279 SER B CA 1
ATOM 5108 C C . SER B 1 279 ? 9.422 -13.727 -8.672 1 79.88 279 SER B C 1
ATOM 5110 O O . SER B 1 279 ? 10.266 -14.344 -8.031 1 79.88 279 SER B O 1
ATOM 5112 N N . SER B 1 280 ? 9.406 -12.414 -8.766 1 75.81 280 SER B N 1
ATOM 5113 C CA . SER B 1 280 ? 10.312 -11.602 -7.957 1 75.81 280 SER B CA 1
ATOM 5114 C C . SER B 1 280 ? 9.633 -10.32 -7.488 1 75.81 280 SER B C 1
ATOM 5116 O O . SER B 1 280 ? 8.75 -9.789 -8.164 1 75.81 280 SER B O 1
ATOM 5118 N N . VAL B 1 281 ? 9.961 -9.953 -6.34 1 80.75 281 VAL B N 1
ATOM 5119 C CA . VAL B 1 281 ? 9.383 -8.758 -5.73 1 80.75 281 VAL B CA 1
ATOM 5120 C C . VAL B 1 281 ? 10.492 -7.785 -5.344 1 80.75 281 VAL B C 1
ATOM 5122 O O . VAL B 1 281 ? 11.555 -8.203 -4.863 1 80.75 281 VAL B O 1
ATOM 5125 N N . ALA B 1 282 ? 10.219 -6.57 -5.625 1 86.69 282 ALA B N 1
ATOM 5126 C CA . ALA B 1 282 ? 11.18 -5.535 -5.262 1 86.69 282 ALA B CA 1
ATOM 5127 C C . ALA B 1 282 ? 11.312 -5.418 -3.744 1 86.69 282 ALA B C 1
ATOM 5129 O O . ALA B 1 282 ? 10.344 -5.645 -3.014 1 86.69 282 ALA B O 1
ATOM 5130 N N . PRO B 1 283 ? 12.5 -5.023 -3.34 1 87.19 283 PRO B N 1
ATOM 5131 C CA . PRO B 1 283 ? 12.719 -4.848 -1.902 1 87.19 283 PRO B CA 1
ATOM 5132 C C . PRO B 1 283 ? 11.695 -3.918 -1.259 1 87.19 283 PRO B C 1
ATOM 5134 O O . PRO B 1 283 ? 11.258 -4.16 -0.133 1 87.19 283 PRO B O 1
ATOM 5137 N N . SER B 1 284 ? 11.328 -2.879 -1.973 1 86.25 284 SER B N 1
ATOM 5138 C CA . SER B 1 284 ? 10.383 -1.909 -1.425 1 86.25 284 SER B CA 1
ATOM 5139 C C . SER B 1 284 ? 9.039 -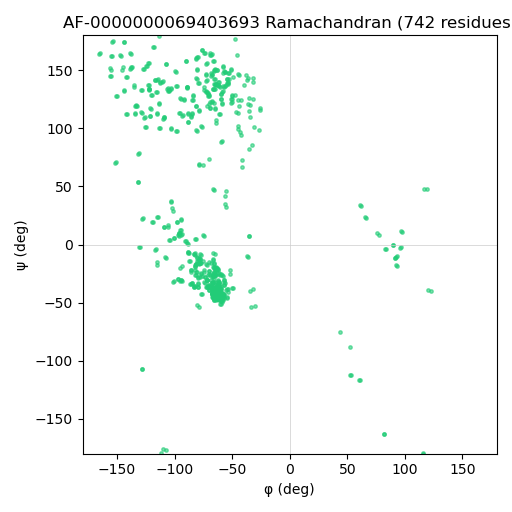2.561 -1.113 1 86.25 284 SER B C 1
ATOM 5141 O O . SER B 1 284 ? 8.352 -2.164 -0.169 1 86.25 284 SER B O 1
ATOM 5143 N N . ALA B 1 285 ? 8.68 -3.512 -1.869 1 81.94 285 ALA B N 1
ATOM 5144 C CA . ALA B 1 285 ? 7.426 -4.223 -1.629 1 81.94 285 ALA B CA 1
ATOM 5145 C C . ALA B 1 285 ? 7.496 -5.031 -0.336 1 81.94 285 ALA B C 1
ATOM 5147 O O . ALA B 1 285 ? 6.516 -5.102 0.412 1 81.94 285 ALA B O 1
ATOM 5148 N N . PHE B 1 286 ? 8.602 -5.562 -0.077 1 81.94 286 PHE B N 1
ATOM 5149 C CA . PHE B 1 286 ? 8.781 -6.348 1.138 1 81.94 286 PHE B CA 1
ATOM 5150 C C . PHE B 1 286 ? 8.812 -5.445 2.365 1 81.94 286 PHE B C 1
ATOM 5152 O O . PHE B 1 286 ? 8.391 -5.852 3.451 1 81.94 286 PHE B O 1
ATOM 5159 N N . LEU B 1 287 ? 9.281 -4.289 2.139 1 79.88 287 LEU B N 1
ATOM 5160 C CA . LEU B 1 287 ? 9.461 -3.369 3.256 1 79.88 287 LEU B CA 1
ATOM 5161 C C . LEU B 1 287 ? 8.195 -2.561 3.504 1 79.88 287 LEU B C 1
ATOM 5163 O O . LEU B 1 287 ? 8.117 -1.801 4.473 1 79.88 287 LEU B O 1
ATOM 5167 N N . ASN B 1 288 ? 7.27 -2.742 2.604 1 74.25 288 ASN B N 1
ATOM 5168 C CA . ASN B 1 288 ? 6.004 -2.039 2.775 1 74.25 288 ASN B CA 1
ATOM 5169 C C . ASN B 1 288 ? 5.215 -2.584 3.963 1 74.25 288 ASN B C 1
ATOM 5171 O O . ASN B 1 288 ? 4.809 -3.748 3.961 1 74.25 288 ASN B O 1
ATOM 5175 N N . PRO B 1 289 ? 4.965 -1.828 4.941 1 65.38 289 PRO B N 1
ATOM 5176 C CA . PRO B 1 289 ? 4.301 -2.357 6.137 1 65.38 289 PRO B CA 1
ATOM 5177 C C . PRO B 1 289 ? 2.795 -2.529 5.945 1 65.38 289 PRO B C 1
ATOM 5179 O O . PRO B 1 289 ? 2.137 -3.182 6.762 1 65.38 289 PRO B O 1
ATOM 5182 N N . TRP B 1 290 ? 2.23 -1.992 4.906 1 66.25 290 TRP B N 1
ATOM 5183 C CA . TRP B 1 290 ? 0.779 -1.946 4.77 1 66.25 290 TRP B CA 1
ATOM 5184 C C . TRP B 1 290 ? 0.271 -3.145 3.973 1 66.25 290 TRP B C 1
ATOM 5186 O O . TRP B 1 290 ? -0.873 -3.572 4.148 1 66.25 290 TRP B O 1
ATOM 5196 N N . VAL B 1 291 ? 1.092 -3.566 3.08 1 66.69 291 VAL B N 1
ATOM 5197 C CA . VAL B 1 291 ? 0.65 -4.641 2.199 1 66.69 291 VAL B CA 1
ATOM 5198 C C . VAL B 1 291 ? 1.656 -5.789 2.24 1 66.69 291 VAL B C 1
ATOM 5200 O O . VAL B 1 291 ? 2.777 -5.66 1.744 1 66.69 291 VAL B O 1
ATOM 5203 N N . PRO B 1 292 ? 1.194 -6.793 2.828 1 73.12 292 PRO B N 1
ATOM 5204 C CA . PRO B 1 292 ? 2.104 -7.938 2.779 1 73.12 292 PRO B CA 1
ATOM 5205 C C . PRO B 1 292 ? 2.217 -8.539 1.38 1 73.12 292 PRO B C 1
ATOM 5207 O O . PRO B 1 292 ? 1.209 -8.695 0.687 1 73.12 292 PRO B O 1
ATOM 5210 N N . PHE B 1 293 ? 3.4 -8.688 0.967 1 74.56 293 PHE B N 1
ATOM 5211 C CA . PHE B 1 293 ? 3.65 -9.273 -0.346 1 74.56 293 PHE B CA 1
ATOM 5212 C C . PHE B 1 293 ? 4.426 -10.578 -0.218 1 74.56 293 PHE B C 1
ATOM 5214 O O . PHE B 1 293 ? 5.215 -10.75 0.714 1 74.56 293 PHE B O 1
ATOM 5221 N N . ASN B 1 294 ? 3.99 -11.461 -1.087 1 80.12 294 ASN B N 1
ATOM 5222 C CA . ASN B 1 294 ? 4.762 -12.695 -1.169 1 80.12 294 ASN B CA 1
ATOM 5223 C C . ASN B 1 294 ? 5.238 -12.961 -2.594 1 80.12 294 ASN B C 1
ATOM 5225 O O . ASN B 1 294 ? 4.738 -12.359 -3.545 1 80.12 294 ASN B O 1
ATOM 5229 N N . SER B 1 295 ? 6.305 -13.672 -2.633 1 85.94 295 SER B N 1
ATOM 5230 C CA . SER B 1 295 ? 6.855 -14.125 -3.904 1 85.94 295 SER B CA 1
ATOM 5231 C C . SER B 1 295 ? 6.883 -15.648 -3.99 1 85.94 295 SER B C 1
ATOM 5233 O O . SER B 1 295 ? 6.469 -16.328 -3.053 1 85.94 295 SER B O 1
ATOM 5235 N N . LYS B 1 296 ? 7.172 -16.094 -5.203 1 93.75 296 LYS B N 1
ATOM 5236 C CA . LYS B 1 296 ? 7.34 -17.531 -5.387 1 93.75 296 LYS B CA 1
ATOM 5237 C C . LYS B 1 296 ? 8.406 -18.094 -4.445 1 93.75 296 LYS B C 1
ATOM 5239 O O . LYS B 1 296 ? 9.359 -17.391 -4.102 1 93.75 296 LYS B O 1
ATOM 5244 N N . PRO B 1 297 ? 8.25 -19.344 -4.016 1 94.06 297 PRO B N 1
ATOM 5245 C CA . PRO B 1 297 ? 9.227 -19.938 -3.088 1 94.06 297 PRO B CA 1
ATOM 5246 C C . PRO B 1 297 ? 10.648 -19.938 -3.652 1 94.06 297 PRO B C 1
ATOM 5248 O O . PRO B 1 297 ? 11.617 -19.906 -2.893 1 94.06 297 PRO B O 1
ATOM 5251 N N . TRP B 1 298 ? 10.789 -19.953 -4.949 1 94 298 TRP B N 1
ATOM 5252 C CA . TRP B 1 298 ? 12.125 -20.047 -5.543 1 94 298 TRP B CA 1
ATOM 5253 C C . TRP B 1 298 ? 12.672 -18.672 -5.863 1 94 298 TRP B C 1
ATOM 5255 O O . TRP B 1 298 ? 13.703 -18.531 -6.527 1 94 298 TRP B O 1
ATOM 5265 N N . ALA B 1 299 ? 12.008 -17.656 -5.434 1 91.5 299 ALA B N 1
ATOM 5266 C CA . ALA B 1 299 ? 12.547 -16.297 -5.512 1 91.5 299 ALA B CA 1
ATOM 5267 C C . ALA B 1 299 ? 13.594 -16.062 -4.434 1 91.5 299 ALA B C 1
ATOM 5269 O O . ALA B 1 299 ? 13.727 -16.859 -3.496 1 91.5 299 ALA B O 1
ATOM 5270 N N . TYR B 1 300 ? 14.328 -14.961 -4.574 1 89.62 300 TYR B N 1
ATOM 5271 C CA . TYR B 1 300 ? 15.43 -14.672 -3.664 1 89.62 300 TYR B CA 1
ATOM 5272 C C . TYR B 1 300 ? 14.914 -14.414 -2.252 1 89.62 300 TYR B C 1
ATOM 5274 O O . TYR B 1 300 ? 15.648 -14.578 -1.276 1 89.62 300 TYR B O 1
ATOM 5282 N N . LEU B 1 301 ? 13.719 -14.039 -2.148 1 89.56 301 LEU B N 1
ATOM 5283 C CA . LEU B 1 301 ? 13.047 -13.852 -0.867 1 89.56 301 LEU B CA 1
ATOM 5284 C C . LEU B 1 301 ? 11.586 -14.258 -0.956 1 89.56 301 LEU B C 1
ATOM 5286 O O . LEU B 1 301 ? 10.898 -13.938 -1.932 1 89.56 301 LEU B O 1
ATOM 5290 N N . CYS B 1 302 ? 11.125 -15 -0.031 1 90.69 302 CYS B N 1
ATOM 5291 C CA . CYS B 1 302 ? 9.742 -15.469 0.061 1 90.69 302 CYS B CA 1
ATOM 5292 C C . CYS B 1 302 ? 9.344 -15.695 1.513 1 90.69 302 CYS B C 1
ATOM 5294 O O . CYS B 1 302 ? 10.039 -16.391 2.256 1 90.69 302 CYS B O 1
ATOM 5296 N N . GLN B 1 303 ? 8.258 -15.109 1.888 1 88 303 GLN B N 1
ATOM 5297 C CA . GLN B 1 303 ? 7.801 -15.227 3.268 1 88 303 GLN B CA 1
ATOM 5298 C C . GLN B 1 303 ? 6.551 -16.094 3.359 1 88 303 GLN B C 1
ATOM 5300 O O . GLN B 1 303 ? 5.84 -16.062 4.367 1 88 303 GLN B O 1
ATOM 5305 N N . HIS B 1 304 ? 6.234 -16.828 2.346 1 92.56 304 HIS B N 1
ATOM 5306 C CA . HIS B 1 304 ? 5.066 -17.688 2.34 1 92.56 304 HIS B CA 1
ATOM 5307 C C . HIS B 1 304 ? 5.168 -18.766 3.428 1 92.56 304 HIS B C 1
ATOM 5309 O O . HIS B 1 304 ? 6.219 -19.391 3.588 1 92.56 304 HIS B O 1
ATOM 5315 N N . PRO B 1 305 ? 4.078 -19.031 4.16 1 93.69 305 PRO B N 1
ATOM 5316 C CA . PRO B 1 305 ? 4.117 -19.984 5.277 1 93.69 305 PRO B CA 1
ATOM 5317 C C . PRO B 1 305 ? 4.473 -21.406 4.836 1 93.69 305 PRO B C 1
ATOM 5319 O O . PRO B 1 305 ? 4.961 -22.203 5.641 1 93.69 305 PRO B O 1
ATOM 5322 N N . PHE B 1 306 ? 4.281 -21.734 3.604 1 97 306 PHE B N 1
ATOM 5323 C CA . PHE B 1 306 ? 4.523 -23.094 3.139 1 97 306 PHE B CA 1
ATOM 5324 C C . PHE B 1 306 ? 5.801 -23.156 2.316 1 97 306 PHE B C 1
ATOM 5326 O O . PHE B 1 306 ? 6.008 -24.109 1.556 1 97 306 PHE B O 1
ATOM 5333 N N . ARG B 1 307 ? 6.594 -22.188 2.416 1 95.12 307 ARG B N 1
ATOM 5334 C CA . ARG B 1 307 ? 7.867 -22.203 1.701 1 95.12 307 ARG B CA 1
ATOM 5335 C C . ARG B 1 307 ? 8.703 -23.406 2.107 1 95.12 307 ARG B C 1
ATOM 5337 O O . ARG B 1 307 ? 9.305 -24.078 1.258 1 95.12 307 ARG B O 1
ATOM 5344 N N . SER B 1 308 ? 8.758 -23.734 3.424 1 95.5 308 SER B N 1
ATOM 5345 C CA . SER B 1 308 ? 9.5 -24.891 3.9 1 95.5 308 SER B CA 1
ATOM 5346 C C . SER B 1 308 ? 8.977 -26.188 3.281 1 95.5 308 SER B C 1
ATOM 5348 O O . SER B 1 308 ? 9.758 -27.047 2.887 1 95.5 308 SER B O 1
ATOM 5350 N N . ALA B 1 309 ? 7.688 -26.281 3.182 1 97.94 309 ALA B N 1
ATOM 5351 C CA . ALA B 1 309 ? 7.082 -27.469 2.57 1 97.94 309 ALA B CA 1
ATOM 5352 C C . ALA B 1 309 ? 7.473 -27.578 1.099 1 97.94 309 ALA B C 1
ATOM 5354 O O . ALA B 1 309 ? 7.695 -28.688 0.595 1 97.94 309 ALA B O 1
ATOM 5355 N N . PHE B 1 310 ? 7.555 -26.516 0.464 1 98.12 310 PHE B N 1
ATOM 5356 C CA . PHE B 1 310 ? 7.988 -26.484 -0.927 1 98.12 310 PHE B CA 1
ATOM 5357 C C . PHE B 1 310 ? 9.391 -27.078 -1.066 1 98.12 310 PHE B C 1
ATOM 5359 O O . PHE B 1 310 ? 9.609 -27.984 -1.871 1 98.12 310 PHE B O 1
ATOM 5366 N N . PHE B 1 311 ? 10.273 -26.609 -0.241 1 97.12 311 PHE B N 1
ATOM 5367 C CA . PHE B 1 311 ? 11.656 -27.047 -0.382 1 97.12 311 PHE B CA 1
ATOM 5368 C C . PHE B 1 311 ? 11.828 -28.484 0.094 1 97.12 311 PHE B C 1
ATOM 5370 O O . PHE B 1 311 ? 12.648 -29.219 -0.448 1 97.12 311 PHE B O 1
ATOM 5377 N N . GLU B 1 312 ? 11.062 -28.859 1.088 1 98.38 312 GLU B N 1
ATOM 5378 C CA . GLU B 1 312 ? 11.07 -30.266 1.477 1 98.38 312 GLU B CA 1
ATOM 5379 C C . GLU B 1 312 ? 10.68 -31.156 0.307 1 98.38 312 GLU B C 1
ATOM 5381 O O . GLU B 1 312 ? 11.312 -32.188 0.069 1 98.38 312 GLU B O 1
ATOM 5386 N N . THR B 1 313 ? 9.656 -30.766 -0.403 1 98.75 313 THR B N 1
ATOM 5387 C CA . THR B 1 313 ? 9.195 -31.516 -1.569 1 98.75 313 THR B CA 1
ATOM 5388 C C . THR B 1 313 ? 10.234 -31.469 -2.688 1 98.75 313 THR B C 1
ATOM 5390 O O . THR B 1 313 ? 10.57 -32.5 -3.279 1 98.75 313 THR B O 1
ATOM 5393 N N . LEU B 1 314 ? 10.742 -30.281 -2.93 1 98.56 314 LEU B N 1
ATOM 5394 C CA . LEU B 1 314 ? 11.734 -30.109 -3.982 1 98.56 314 LEU B CA 1
ATOM 5395 C C . LEU B 1 314 ? 12.969 -30.953 -3.713 1 98.56 314 LEU B C 1
ATOM 5397 O O . LEU B 1 314 ? 13.555 -31.516 -4.641 1 98.56 314 LEU B O 1
ATOM 5401 N N . ASP B 1 315 ? 13.352 -31.078 -2.449 1 98.56 315 ASP B N 1
ATOM 5402 C CA . ASP B 1 315 ? 14.531 -31.828 -2.055 1 98.56 315 ASP B CA 1
ATOM 5403 C C . ASP B 1 315 ? 14.352 -33.312 -2.336 1 98.56 315 ASP B C 1
ATOM 5405 O O . ASP B 1 315 ? 15.32 -34.094 -2.312 1 98.56 315 ASP B O 1
ATOM 5409 N N . SER B 1 316 ? 13.188 -33.719 -2.623 1 98.44 316 SER B N 1
ATOM 5410 C CA . SER B 1 316 ? 12.922 -35.125 -2.99 1 98.44 316 SER B CA 1
ATOM 5411 C C . SER B 1 316 ? 12.914 -35.281 -4.504 1 98.44 316 SER B C 1
ATOM 5413 O O . SER B 1 316 ? 12.453 -36.312 -5.012 1 98.44 316 SER B O 1
ATOM 5415 N N . THR B 1 317 ? 13.289 -34.344 -5.23 1 98.62 317 THR B N 1
ATOM 5416 C CA . THR B 1 317 ? 13.445 -34.375 -6.68 1 98.62 317 THR B CA 1
ATOM 5417 C C . THR B 1 317 ? 14.914 -34.281 -7.07 1 98.62 317 THR B C 1
ATOM 5419 O O . THR B 1 317 ? 15.789 -34.156 -6.203 1 98.62 317 THR B O 1
ATOM 5422 N N . PRO B 1 318 ? 15.242 -34.281 -8.375 1 98.56 318 PRO B N 1
ATOM 5423 C CA . PRO B 1 318 ? 16.641 -34.125 -8.812 1 98.56 318 PRO B CA 1
ATOM 5424 C C . PRO B 1 318 ? 17.203 -32.75 -8.484 1 98.56 318 PRO B C 1
ATOM 5426 O O . PRO B 1 318 ? 18.406 -32.531 -8.617 1 98.56 318 PRO B O 1
ATOM 5429 N N . TRP B 1 319 ? 16.375 -31.859 -8.023 1 98.38 319 TRP B N 1
ATOM 5430 C CA . TRP B 1 319 ? 16.844 -30.531 -7.66 1 98.38 319 TRP B CA 1
ATOM 5431 C C . TRP B 1 319 ? 17.172 -30.469 -6.176 1 98.38 319 TRP B C 1
ATOM 5433 O O . TRP B 1 319 ? 17.234 -29.375 -5.598 1 98.38 319 TRP B O 1
ATOM 5443 N N . ARG B 1 320 ? 17.406 -31.547 -5.605 1 98 320 ARG B N 1
ATOM 5444 C CA . ARG B 1 320 ? 17.734 -31.641 -4.184 1 98 320 ARG B CA 1
ATOM 5445 C C . ARG B 1 320 ? 18.844 -30.656 -3.826 1 98 320 ARG B C 1
ATOM 5447 O O . ARG B 1 320 ? 19.875 -30.609 -4.508 1 98 320 ARG B O 1
ATOM 5454 N N . GLY B 1 321 ? 18.609 -29.828 -2.777 1 95.94 321 GLY B N 1
ATOM 5455 C CA . GLY B 1 321 ? 19.641 -28.938 -2.275 1 95.94 321 GLY B CA 1
ATOM 5456 C C . GLY B 1 321 ? 19.609 -27.562 -2.932 1 95.94 321 GLY B C 1
ATOM 5457 O O . GLY B 1 321 ? 20.25 -26.625 -2.459 1 95.94 321 GLY B O 1
ATOM 5458 N N . TRP B 1 322 ? 18.859 -27.484 -3.955 1 96 322 TRP B N 1
ATOM 5459 C CA . TRP B 1 322 ? 18.781 -26.188 -4.621 1 96 322 TRP B CA 1
ATOM 5460 C C . TRP B 1 322 ? 18.125 -25.141 -3.723 1 96 322 TRP B C 1
ATOM 5462 O O . TRP B 1 322 ? 17.141 -25.438 -3.045 1 96 322 TRP B O 1
ATOM 5472 N N . ARG B 1 323 ? 18.719 -24 -3.65 1 93.75 323 ARG B N 1
ATOM 5473 C CA . ARG B 1 323 ? 18.172 -22.812 -3.008 1 93.75 323 ARG B CA 1
ATOM 5474 C C . ARG B 1 323 ? 18.422 -21.562 -3.85 1 93.75 323 ARG B C 1
ATOM 5476 O O . ARG B 1 323 ? 19.359 -21.547 -4.652 1 93.75 323 ARG B O 1
ATOM 5483 N N . PRO B 1 324 ? 17.547 -20.516 -3.721 1 91.31 324 PRO B N 1
ATOM 5484 C CA . PRO B 1 324 ? 17.797 -19.312 -4.512 1 91.31 324 PRO B CA 1
ATOM 5485 C C . PRO B 1 324 ? 19.188 -18.719 -4.273 1 91.31 324 PRO B C 1
ATOM 5487 O O . PRO B 1 324 ? 19.641 -18.656 -3.129 1 91.31 324 PRO B O 1
ATOM 5490 N N . PRO B 1 325 ? 19.797 -18.344 -5.359 1 89.75 325 PRO B N 1
ATOM 5491 C CA . PRO B 1 325 ? 21.141 -17.766 -5.203 1 89.75 325 PRO B CA 1
ATOM 5492 C C . PRO B 1 325 ? 21.125 -16.438 -4.438 1 89.75 325 PRO B C 1
ATOM 5494 O O . PRO B 1 325 ? 20.281 -15.578 -4.707 1 89.75 325 PRO B O 1
ATOM 5497 N N . GLN B 1 326 ? 22.094 -16.234 -3.631 1 87.44 326 GLN B N 1
ATOM 5498 C CA . GLN B 1 326 ? 22.125 -15.078 -2.744 1 87.44 326 GLN B CA 1
ATOM 5499 C C . GLN B 1 326 ? 22.438 -13.805 -3.52 1 87.44 326 GLN B C 1
ATOM 5501 O O . GLN B 1 326 ? 22.062 -12.711 -3.1 1 87.44 326 GLN B O 1
ATOM 5506 N N . HIS B 1 327 ? 23.156 -13.977 -4.621 1 90.75 327 HIS B N 1
ATOM 5507 C CA . HIS B 1 327 ? 23.547 -12.789 -5.375 1 90.75 327 HIS B CA 1
ATOM 5508 C C . HIS B 1 327 ? 22.312 -12.07 -5.922 1 90.75 327 HIS B C 1
ATOM 5510 O O . HIS B 1 327 ? 22.391 -10.883 -6.254 1 90.75 327 HIS B O 1
ATOM 5516 N N . GLN B 1 328 ? 21.203 -12.805 -6.02 1 91.38 328 GLN B N 1
ATOM 5517 C CA . GLN B 1 328 ? 19.969 -12.172 -6.496 1 91.38 328 GLN B CA 1
ATOM 5518 C C . GLN B 1 328 ? 19.469 -11.125 -5.504 1 91.38 328 GLN B C 1
ATOM 5520 O O . GLN B 1 328 ? 18.797 -10.172 -5.891 1 91.38 328 GLN B O 1
ATOM 5525 N N . VAL B 1 329 ? 19.812 -11.305 -4.238 1 93.31 329 VAL B N 1
ATOM 5526 C CA . VAL B 1 329 ? 19.469 -10.305 -3.232 1 93.31 329 VAL B CA 1
ATOM 5527 C C . VAL B 1 329 ? 20.234 -9.016 -3.494 1 93.31 329 VAL B C 1
ATOM 5529 O O . VAL B 1 329 ? 19.672 -7.922 -3.457 1 93.31 329 VAL B O 1
ATOM 5532 N N . ALA B 1 330 ? 21.484 -9.172 -3.764 1 92.94 330 ALA B N 1
ATOM 5533 C CA . ALA B 1 330 ? 22.328 -8.016 -4.055 1 92.94 330 ALA B CA 1
ATOM 5534 C C . ALA B 1 330 ? 21.844 -7.277 -5.297 1 92.94 330 ALA B C 1
ATOM 5536 O O . ALA B 1 330 ? 21.844 -6.047 -5.336 1 92.94 330 ALA B O 1
ATOM 5537 N N . GLU B 1 331 ? 21.469 -8.062 -6.266 1 92.69 331 GLU B N 1
ATOM 5538 C CA . GLU B 1 331 ? 20.938 -7.469 -7.496 1 92.69 331 GLU B CA 1
ATOM 5539 C C . GLU B 1 331 ? 19.672 -6.672 -7.23 1 92.69 331 GLU B C 1
ATOM 5541 O O . GLU B 1 331 ? 19.516 -5.555 -7.723 1 92.69 331 GLU B O 1
ATOM 5546 N N . ALA B 1 332 ? 18.828 -7.273 -6.48 1 91.38 332 ALA B N 1
ATOM 5547 C CA . ALA B 1 332 ? 17.578 -6.594 -6.133 1 91.38 332 ALA B CA 1
ATOM 5548 C C . ALA B 1 332 ? 17.844 -5.32 -5.344 1 91.38 332 ALA B C 1
ATOM 5550 O O . ALA B 1 332 ? 17.219 -4.289 -5.578 1 91.38 332 ALA B O 1
ATOM 5551 N N . CYS B 1 333 ? 18.766 -5.363 -4.41 1 91.62 333 CYS B N 1
ATOM 5552 C CA . CYS B 1 333 ? 19.141 -4.211 -3.598 1 91.62 333 CYS B CA 1
ATOM 5553 C C . CYS B 1 333 ? 19.703 -3.094 -4.461 1 91.62 333 CYS B C 1
ATOM 5555 O O . CYS B 1 333 ? 19.312 -1.933 -4.324 1 91.62 333 CYS B O 1
ATOM 5557 N N . ALA B 1 334 ? 20.578 -3.449 -5.316 1 91.94 334 ALA B N 1
ATOM 5558 C CA . ALA B 1 334 ? 21.203 -2.465 -6.195 1 91.94 334 ALA B CA 1
ATOM 5559 C C . ALA B 1 334 ? 20.172 -1.779 -7.078 1 91.94 334 ALA B C 1
ATOM 5561 O O . ALA B 1 334 ? 20.203 -0.561 -7.266 1 91.94 334 ALA B O 1
ATOM 5562 N N . GLU B 1 335 ? 19.312 -2.6 -7.586 1 90.62 335 GLU B N 1
ATOM 5563 C CA . GLU B 1 335 ? 18.266 -2.039 -8.422 1 90.62 335 GLU B CA 1
ATOM 5564 C C . GLU B 1 335 ? 17.391 -1.059 -7.637 1 90.62 335 GLU B C 1
ATOM 5566 O O . GLU B 1 335 ? 17.031 0.005 -8.148 1 90.62 335 GLU B O 1
ATOM 5571 N N . GLU B 1 336 ? 17.109 -1.394 -6.418 1 90.38 336 GLU B N 1
ATOM 5572 C CA . GLU B 1 336 ? 16.266 -0.556 -5.559 1 90.38 336 GLU B CA 1
ATOM 5573 C C . GLU B 1 336 ? 16.953 0.779 -5.266 1 90.38 336 GLU B C 1
ATOM 5575 O O . GLU B 1 336 ? 16.312 1.835 -5.359 1 90.38 336 GLU B O 1
ATOM 5580 N N . VAL B 1 337 ? 18.156 0.747 -4.902 1 91.44 337 VAL B N 1
ATOM 5581 C CA . VAL B 1 337 ? 18.922 1.949 -4.598 1 91.44 337 VAL B CA 1
ATOM 5582 C C . VAL B 1 337 ? 19 2.84 -5.836 1 91.44 337 VAL B C 1
ATOM 5584 O O . VAL B 1 337 ? 18.781 4.051 -5.754 1 91.44 337 VAL B O 1
ATOM 5587 N N . SER B 1 338 ? 19.25 2.209 -6.945 1 90.81 338 SER B N 1
ATOM 5588 C CA . SER B 1 338 ? 19.344 2.957 -8.195 1 90.81 338 SER B CA 1
ATOM 5589 C C . SER B 1 338 ? 18.031 3.658 -8.516 1 90.81 338 SER B C 1
ATOM 5591 O O . SER B 1 338 ? 18.016 4.828 -8.898 1 90.81 338 SER B O 1
ATOM 5593 N N . ARG B 1 339 ? 17 2.938 -8.375 1 89.69 339 ARG B N 1
ATOM 5594 C CA . ARG B 1 339 ? 15.68 3.504 -8.641 1 89.69 339 ARG B CA 1
ATOM 5595 C C . ARG B 1 339 ? 15.391 4.684 -7.719 1 89.69 339 ARG B C 1
ATOM 5597 O O . ARG B 1 339 ? 14.852 5.699 -8.156 1 89.69 339 ARG B O 1
ATOM 5604 N N . PHE B 1 340 ? 15.75 4.559 -6.512 1 91.75 340 PHE B N 1
ATOM 5605 C CA . PHE B 1 340 ? 15.516 5.617 -5.535 1 91.75 340 PHE B CA 1
ATOM 5606 C C . PHE B 1 340 ? 16.328 6.855 -5.867 1 91.75 340 PHE B C 1
ATOM 5608 O O . PHE B 1 340 ? 15.812 7.973 -5.852 1 91.75 340 PHE B O 1
ATOM 5615 N N . LEU B 1 341 ? 17.562 6.652 -6.141 1 91.88 341 LEU B N 1
ATOM 5616 C CA . LEU B 1 341 ? 18.422 7.781 -6.461 1 91.88 341 LEU B CA 1
ATOM 5617 C C . LEU B 1 341 ? 17.953 8.484 -7.73 1 91.88 341 LEU B C 1
ATOM 5619 O O . LEU B 1 341 ? 18.047 9.711 -7.84 1 91.88 341 LEU B O 1
ATOM 5623 N N . ALA B 1 342 ? 17.5 7.668 -8.648 1 90.31 342 ALA B N 1
ATOM 5624 C CA . ALA B 1 342 ? 16.938 8.258 -9.867 1 90.31 342 ALA B CA 1
ATOM 5625 C C . ALA B 1 342 ? 15.734 9.133 -9.555 1 90.31 342 ALA B C 1
ATOM 5627 O O . ALA B 1 342 ? 15.578 10.219 -10.117 1 90.31 342 ALA B O 1
ATOM 5628 N N . LEU B 1 343 ? 14.938 8.688 -8.68 1 88.94 343 LEU B N 1
ATOM 5629 C CA . LEU B 1 343 ? 13.766 9.445 -8.258 1 88.94 343 LEU B CA 1
ATOM 5630 C C . LEU B 1 343 ? 14.172 10.758 -7.602 1 88.94 343 LEU B C 1
ATOM 5632 O O . LEU B 1 343 ? 13.594 11.812 -7.891 1 88.94 343 LEU B O 1
ATOM 5636 N N . VAL B 1 344 ? 15.133 10.727 -6.703 1 91.25 344 VAL B N 1
ATOM 5637 C CA . VAL B 1 344 ? 15.625 11.914 -6.023 1 91.25 344 VAL B CA 1
ATOM 5638 C C . VAL B 1 344 ? 16.188 12.898 -7.047 1 91.25 344 VAL B C 1
ATOM 5640 O O . VAL B 1 344 ? 15.914 14.102 -6.98 1 91.25 344 VAL B O 1
ATOM 5643 N N . ALA B 1 345 ? 16.922 12.328 -7.988 1 90.56 345 ALA B N 1
ATOM 5644 C CA . ALA B 1 345 ? 17.547 13.164 -9.008 1 90.56 345 ALA B CA 1
ATOM 5645 C C . ALA B 1 345 ? 16.5 13.891 -9.844 1 90.56 345 ALA B C 1
ATOM 5647 O O . ALA B 1 345 ? 16.734 15.016 -10.297 1 90.56 345 ALA B O 1
ATOM 5648 N N . GLU B 1 346 ? 15.445 13.305 -10.07 1 87.19 346 GLU B N 1
ATOM 5649 C CA . GLU B 1 346 ? 14.359 13.914 -10.836 1 87.19 346 GLU B CA 1
ATOM 5650 C C . GLU B 1 346 ? 13.734 15.078 -10.078 1 87.19 346 GLU B C 1
ATOM 5652 O O . GLU B 1 346 ? 13.305 16.062 -10.688 1 87.19 346 GLU B O 1
ATOM 5657 N N . GLN B 1 347 ? 13.68 15.031 -8.781 1 83.06 347 GLN B N 1
ATOM 5658 C CA . GLN B 1 347 ? 12.969 16.016 -7.969 1 83.06 347 GLN B CA 1
ATOM 5659 C C . GLN B 1 347 ? 13.906 17.125 -7.496 1 83.06 347 GLN B C 1
ATOM 5661 O O . GLN B 1 347 ? 13.461 18.234 -7.195 1 83.06 347 GLN B O 1
ATOM 5666 N N . GLU B 1 348 ? 15.133 16.828 -7.293 1 84.69 348 GLU B N 1
ATOM 5667 C CA . GLU B 1 348 ? 16.094 17.766 -6.746 1 84.69 348 GLU B CA 1
ATOM 5668 C C . GLU B 1 348 ? 17.156 18.141 -7.781 1 84.69 348 GLU B C 1
ATOM 5670 O O . GLU B 1 348 ? 18.156 17.438 -7.926 1 84.69 348 GLU B O 1
ATOM 5675 N N . PRO B 1 349 ? 16.859 19.344 -8.328 1 80.19 349 PRO B N 1
ATOM 5676 C CA . PRO B 1 349 ? 17.906 19.781 -9.266 1 80.19 349 PRO B CA 1
ATOM 5677 C C . PRO B 1 349 ? 19.266 19.922 -8.609 1 80.19 349 PRO B C 1
ATOM 5679 O O . PRO B 1 349 ? 19.375 20.391 -7.473 1 80.19 349 PRO B O 1
ATOM 5682 N N . GLY B 1 350 ? 20.344 19.375 -9.102 1 84.25 350 GLY B N 1
ATOM 5683 C CA . GLY B 1 350 ? 21.703 19.484 -8.578 1 84.25 350 GLY B CA 1
ATOM 5684 C C . GLY B 1 350 ? 22.094 18.312 -7.699 1 84.25 350 GLY B C 1
ATOM 5685 O O . GLY B 1 350 ? 23.188 18.297 -7.133 1 84.25 350 GLY B O 1
ATOM 5686 N N . PHE B 1 351 ? 21.172 17.453 -7.523 1 89.75 351 PHE B N 1
ATOM 5687 C CA . PHE B 1 351 ? 21.438 16.266 -6.715 1 89.75 351 PHE B CA 1
ATOM 5688 C C . PHE B 1 351 ? 22.594 15.477 -7.305 1 89.75 351 PHE B C 1
ATOM 5690 O O . PHE B 1 351 ? 22.625 15.203 -8.508 1 89.75 351 PHE B O 1
ATOM 5697 N N . ASP B 1 352 ? 23.562 15.102 -6.453 1 91.56 352 ASP B N 1
ATOM 5698 C CA . ASP B 1 352 ? 24.703 14.297 -6.844 1 91.56 352 ASP B CA 1
ATOM 5699 C C . ASP B 1 352 ? 24.547 12.844 -6.398 1 91.56 352 ASP B C 1
ATOM 5701 O O . ASP B 1 352 ? 24.891 12.492 -5.273 1 91.56 352 ASP B O 1
ATOM 5705 N N . ALA B 1 353 ? 24.141 12.039 -7.324 1 90.06 353 ALA B N 1
ATOM 5706 C CA . ALA B 1 353 ? 23.844 10.641 -7.016 1 90.06 353 ALA B CA 1
ATOM 5707 C C . ALA B 1 353 ? 25.109 9.883 -6.621 1 90.06 353 ALA B C 1
ATOM 5709 O O . ALA B 1 353 ? 25.078 9.023 -5.738 1 90.06 353 ALA B O 1
ATOM 5710 N N . GLN B 1 354 ? 26.188 10.164 -7.266 1 88.81 354 GLN B N 1
ATOM 5711 C CA . GLN B 1 354 ? 27.438 9.469 -6.98 1 88.81 354 GLN B CA 1
ATOM 5712 C C . GLN B 1 354 ? 27.938 9.781 -5.57 1 88.81 354 GLN B C 1
ATOM 5714 O O . GLN B 1 354 ? 28.359 8.883 -4.848 1 88.81 354 GLN B O 1
ATOM 5719 N N . LEU B 1 355 ? 27.844 11.008 -5.297 1 91.06 355 LEU B N 1
ATOM 5720 C CA . LEU B 1 355 ? 28.234 11.391 -3.945 1 91.06 355 LEU B CA 1
ATOM 5721 C C . LEU B 1 355 ? 27.328 10.727 -2.912 1 91.06 355 LEU B C 1
ATOM 5723 O O . LEU B 1 355 ? 27.797 10.234 -1.887 1 91.06 355 LEU B O 1
ATOM 5727 N N . CYS B 1 356 ? 26.078 10.727 -3.16 1 91.56 356 CYS B N 1
ATOM 5728 C CA . CYS B 1 356 ? 25.109 10.102 -2.256 1 91.56 356 CYS B CA 1
ATOM 5729 C C . CYS B 1 356 ? 25.422 8.625 -2.068 1 91.56 356 CYS B C 1
ATOM 5731 O O . CYS B 1 356 ? 25.375 8.109 -0.949 1 91.56 356 CYS B O 1
ATOM 5733 N N . LEU B 1 357 ? 25.719 7.977 -3.127 1 90.25 357 LEU B N 1
ATOM 5734 C CA . LEU B 1 357 ? 26.047 6.555 -3.072 1 90.25 357 LEU B CA 1
ATOM 5735 C C . LEU B 1 357 ? 27.281 6.312 -2.209 1 90.25 357 LEU B C 1
ATOM 5737 O O . LEU B 1 357 ? 27.297 5.395 -1.386 1 90.25 357 LEU B O 1
ATOM 5741 N N . GLN B 1 358 ? 28.234 7.152 -2.395 1 88.75 358 GLN B N 1
ATOM 5742 C CA . GLN B 1 358 ? 29.438 7.047 -1.591 1 88.75 358 GLN B CA 1
ATOM 5743 C C . GLN B 1 358 ? 29.141 7.234 -0.107 1 88.75 358 GLN B C 1
ATOM 5745 O O . GLN B 1 358 ? 29.625 6.473 0.732 1 88.75 358 GLN B O 1
ATOM 5750 N N . GLN B 1 359 ? 28.359 8.172 0.133 1 91.06 359 GLN B N 1
ATOM 5751 C CA . GLN B 1 359 ? 27.969 8.43 1.517 1 91.06 359 GLN B CA 1
ATOM 5752 C C . GLN B 1 359 ? 27.156 7.27 2.09 1 91.06 359 GLN B C 1
ATOM 5754 O O . GLN B 1 359 ? 27.344 6.887 3.246 1 91.06 359 GLN B O 1
ATOM 5759 N N . THR B 1 360 ? 26.312 6.758 1.305 1 90.62 360 THR B N 1
ATOM 5760 C CA . THR B 1 360 ? 25.5 5.617 1.713 1 90.62 360 THR B CA 1
ATOM 5761 C C . THR B 1 360 ? 26.391 4.434 2.088 1 90.62 360 THR B C 1
ATOM 5763 O O . THR B 1 360 ? 26.188 3.803 3.127 1 90.62 360 THR B O 1
ATOM 5766 N N . MET B 1 361 ? 27.344 4.211 1.275 1 87.06 361 MET B N 1
ATOM 5767 C CA . MET B 1 361 ? 28.25 3.092 1.516 1 87.06 361 MET B CA 1
ATOM 5768 C C . MET B 1 361 ? 29.047 3.301 2.803 1 87.06 361 MET B C 1
ATOM 5770 O O . MET B 1 361 ? 29.25 2.359 3.57 1 87.06 361 MET B O 1
ATOM 5774 N N . GLN B 1 362 ? 29.469 4.488 2.953 1 89 362 GLN B N 1
ATOM 5775 C CA . GLN B 1 362 ? 30.203 4.816 4.168 1 89 362 GLN B CA 1
ATOM 5776 C C . GLN B 1 362 ? 29.359 4.566 5.414 1 89 362 GLN B C 1
ATOM 5778 O O . GLN B 1 362 ? 29.844 4.031 6.41 1 89 362 GLN B O 1
ATOM 5783 N N . LEU B 1 363 ? 28.156 4.871 5.293 1 89.94 363 LEU B N 1
ATOM 5784 C CA . LEU B 1 363 ? 27.234 4.691 6.418 1 89.94 363 LEU B CA 1
ATOM 5785 C C . LEU B 1 363 ? 27 3.209 6.691 1 89.94 363 LEU B C 1
ATOM 5787 O O . LEU B 1 363 ? 26.859 2.801 7.848 1 89.94 363 LEU B O 1
ATOM 5791 N N . LEU B 1 364 ? 26.953 2.412 5.656 1 89.31 364 LEU B N 1
ATOM 5792 C CA . LEU B 1 364 ? 26.641 0.991 5.785 1 89.31 364 LEU B CA 1
ATOM 5793 C C . LEU B 1 364 ? 27.844 0.221 6.316 1 89.31 364 LEU B C 1
ATOM 5795 O O . LEU B 1 364 ? 27.703 -0.856 6.895 1 89.31 364 LEU B O 1
ATOM 5799 N N . GLN B 1 365 ? 29.062 0.724 6.055 1 83.75 365 GLN B N 1
ATOM 5800 C CA . GLN B 1 365 ? 30.281 0.051 6.504 1 83.75 365 GLN B CA 1
ATOM 5801 C C . GLN B 1 365 ? 30.641 0.455 7.93 1 83.75 365 GLN B C 1
ATOM 5803 O O . GLN B 1 365 ? 31.484 -0.185 8.57 1 83.75 365 GLN B O 1
ATOM 5808 N N . MET B 1 366 ? 30.172 1.623 8.477 1 73.31 366 MET B N 1
ATOM 5809 C CA . MET B 1 366 ? 30.484 2.055 9.836 1 73.31 366 MET B CA 1
ATOM 5810 C C . MET B 1 366 ? 29.891 1.09 10.867 1 73.31 366 MET B C 1
ATOM 5812 O O . MET B 1 366 ? 28.75 0.646 10.727 1 73.31 366 MET B O 1
ATOM 5816 N N . PRO B 1 367 ? 30.719 0.474 11.602 1 55.97 367 PRO B N 1
ATOM 5817 C CA . PRO B 1 367 ? 30.312 -0.374 12.727 1 55.97 367 PRO B CA 1
ATOM 5818 C C . PRO B 1 367 ? 29.328 0.329 13.672 1 55.97 367 PRO B C 1
ATOM 5820 O O . PRO B 1 367 ? 29.453 1.537 13.898 1 55.97 367 PRO B O 1
ATOM 5823 N N . GLY B 1 368 ? 28.016 -0.071 14.125 1 49.56 368 GLY B N 1
ATOM 5824 C CA . GLY B 1 368 ? 27.125 0.416 15.172 1 49.56 368 GLY B CA 1
ATOM 5825 C C . GLY B 1 368 ? 26.141 1.463 14.68 1 49.56 368 GLY B C 1
ATOM 5826 O O . GLY B 1 368 ? 25.594 2.221 15.477 1 49.56 368 GLY B O 1
ATOM 5827 N N . GLY B 1 369 ? 26.266 1.979 13.547 1 41.03 369 GLY B N 1
ATOM 5828 C CA . GLY B 1 369 ? 25.484 3.174 13.281 1 41.03 369 GLY B CA 1
ATOM 5829 C C . GLY B 1 369 ? 24 2.967 13.5 1 41.03 369 GLY B C 1
ATOM 5830 O O . GLY B 1 369 ? 23.266 2.639 12.562 1 41.03 369 GLY B O 1
ATOM 5831 N N . THR B 1 370 ? 23.656 2.324 14.484 1 37.75 370 THR B N 1
ATOM 5832 C CA . THR B 1 370 ? 22.281 2.418 14.938 1 37.75 370 THR B CA 1
ATOM 5833 C C . THR B 1 370 ? 21.781 3.859 14.867 1 37.75 370 THR B C 1
ATOM 5835 O O . THR B 1 370 ? 22.281 4.734 15.57 1 37.75 370 THR B O 1
ATOM 5838 N N . HIS B 1 371 ? 21.656 4.371 13.789 1 35.72 371 HIS B N 1
ATOM 5839 C CA . HIS B 1 371 ? 21.078 5.707 13.734 1 35.72 371 HIS B CA 1
ATOM 5840 C C . HIS B 1 371 ? 19.891 5.836 14.688 1 35.72 371 HIS B C 1
ATOM 5842 O O . HIS B 1 371 ? 19.031 4.953 14.727 1 35.72 371 HIS B O 1
ATOM 5848 N N . ARG B 1 372 ? 20.234 6.344 15.898 1 30.58 372 ARG B N 1
ATOM 5849 C CA . ARG B 1 372 ? 19.203 6.832 16.812 1 30.58 372 ARG B CA 1
ATOM 5850 C C . ARG B 1 372 ? 18.062 7.488 16.047 1 30.58 372 ARG B C 1
ATOM 5852 O O . ARG B 1 372 ? 18.266 8.484 15.359 1 30.58 372 ARG B O 1
ATOM 5859 N N . CYS B 1 373 ? 17.125 6.645 15.531 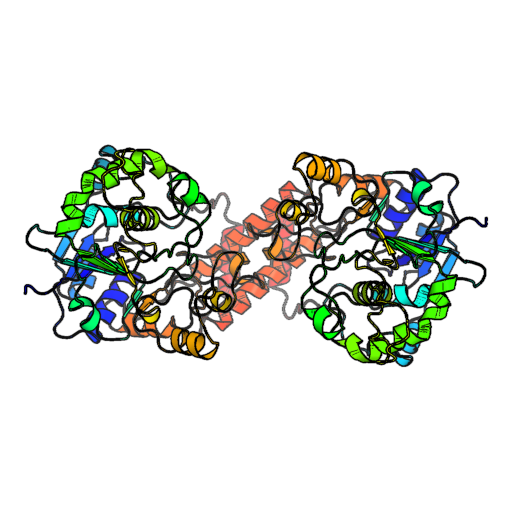1 25.89 373 CYS B N 1
ATOM 5860 C CA . CYS B 1 373 ? 15.82 7.223 15.266 1 25.89 373 CYS B CA 1
ATOM 5861 C C . CYS B 1 373 ? 15.281 7.938 16.5 1 25.89 373 CYS B C 1
ATOM 5863 O O . CYS B 1 373 ? 15.438 7.453 17.625 1 25.89 373 CYS B O 1
#

Radius of gyration: 31.27 Å; Cα contacts (8 Å, |Δi|>4): 1185; chains: 2; bounding box: 75×89×70 Å